Protein AF-A0A354GHA6-F1 (afdb_monomer)

Foldseek 3Di:
DLDQDEDQDVVQWDALVRVVVCCVVPVSHAEYAHACDDDRRGRHVFDQAQDPNDNSHGYPYAQEEALADDPVSVVSQVVCCQVQVDHHYYYDPQLAVQEPDPVNVVVQPPHDGSVPVNAHQAPADPVRHGHSVVSNVVVVVVVCVQPVPDDDDDPVVVSVVSHQVVVWDWDWDDDDQKTKIATPSFFQAKDKDKDKDAPVCVVVQVVVCVVVVWDWDWHDDDRTIIIITIDNGRMDMGGDPDDPPVPPPVVVVVVVVVVVVVCVVVVLVVLVVLLVVLLVCCVPDPDDDLVSLLVNLQSCQVNVNNVVSVVSLVVVCVVPLALVSLVSVVVSCVRNNDPDPVRVLVSLVSNLVRPPDPVSNVVSLVVSCVVPVDPVCVVVNVVSVVVPD

Secondary structure (DSSP, 8-state):
----EEEPPGGG---HHHHHHHHHH-TTEEEE--BSSS-GGGT----SSEETTEEEEEE--BSEESSS--HHHHHHHHHHHHHHS---EE--THHHH--SSGGGGTTTTTSPPTTTT---SSS--TTSPPPHHHHHHHHHHHHHHH-TT-----HHHHHHHHHHHHH--EEEEEETTEEEEEESSSTTS-EEEEEEEEGGGHHHHHHHHHHTT-EEEEEEETTEEEEEEEESSSEEEEE--S---TT--HHHHHHHHHHHHHHHHHHHHHHHHHHHHHHHHHHH-SS--HHHHHHHHHHHHHTT-HHHHHHHHHHHHHHH-SHHHHHHHHHHHHHH--S-HHHHHHHHHHHHHT-SSHHHHHHHHHHHHHHH-STTTHHHHHHHHGGG-

Mean predicted aligned error: 15.33 Å

Radius of gyration: 29.05 Å; Cα contacts (8 Å, |Δi|>4): 477; chains: 1; bounding box: 71×50×78 Å

pLDDT: mean 84.54, std 12.08, range [38.94, 97.5]

Nearest PDB structures (foldseek):
  1dtj-assembly2_B  TM=6.115E-01  e=4.204E-01  Homo sapiens
  8ro0-assembly1_J  TM=4.963E-01  e=4.718E-01  Caenorhabditis elegans
  7c5z-assembly1_B  TM=2.881E-01  e=8.456E+00  Sprivivirus cyprinus

Sequence (389 aa):
MDITLYLTPPSNYIDKQGVLALHAGLPSLKYMCSLYTGKLKKGGDREFNPEPYTHEMFDFPRNTSGFYLNSFKKYLKESMFLYTGIWSHFVHPDDIYQIPVMGNLKTRGEFSFRNKLGLNWKKTNNQNQPGMLPTFEKLIKEHYKNYPLTKFPDVKNGGKLVADLRADHFKHNSIDQFYSVQNLSSAEKEHNWFVYISKNESDNFFQYLKNNNYLFSKTTLFDGFIVNIKTSNGKISIPKYHKENNDFDKAYYLSEYHNHLNYKETSKGLLRKKIESLRKKIFQQTKLSIDTWKEYAKYSSWTKNEKIFWNDLENYYYKHQNYEASSLSEAMAKIIWYPSEKIKINWLERKIITADSLQSKIKLLKEYIKNNNTGKNIESIQKKIKIDC

Structure (mmCIF, N/CA/C/O backbone):
data_AF-A0A354GHA6-F1
#
_entry.id   AF-A0A354GHA6-F1
#
loop_
_atom_site.group_PDB
_atom_site.id
_atom_site.type_symbol
_atom_site.label_atom_id
_atom_site.label_alt_id
_atom_site.label_comp_id
_atom_site.label_asym_id
_atom_site.label_entity_id
_atom_site.label_seq_id
_atom_site.pdbx_PDB_ins_code
_atom_site.Cartn_x
_atom_site.Cartn_y
_atom_site.Cartn_z
_atom_site.occupancy
_atom_site.B_iso_or_equiv
_atom_site.auth_seq_id
_atom_site.auth_comp_id
_atom_site.auth_asym_id
_atom_site.auth_atom_id
_atom_site.pdbx_PDB_model_num
ATOM 1 N N . MET A 1 1 ? 11.090 -25.626 21.672 1.00 41.22 1 MET A N 1
ATOM 2 C CA . MET A 1 1 ? 11.112 -24.198 21.286 1.00 41.22 1 MET A CA 1
ATOM 3 C C . MET A 1 1 ? 10.445 -24.092 19.928 1.00 41.22 1 MET A C 1
ATOM 5 O O . MET A 1 1 ? 11.053 -24.505 18.950 1.00 41.22 1 MET A O 1
ATOM 9 N N . ASP A 1 2 ? 9.212 -23.593 19.867 1.00 50.06 2 ASP A N 1
ATOM 10 C CA . ASP A 1 2 ? 8.548 -23.321 18.588 1.00 50.06 2 ASP A CA 1
ATOM 11 C C . ASP A 1 2 ? 9.100 -22.026 17.993 1.00 50.06 2 ASP A C 1
ATOM 13 O O . ASP A 1 2 ? 8.765 -20.917 18.414 1.00 50.06 2 ASP A O 1
ATOM 17 N N . ILE A 1 3 ? 10.006 -22.166 17.029 1.00 59.97 3 ILE A N 1
ATOM 18 C CA . ILE A 1 3 ? 10.530 -21.035 16.268 1.00 59.97 3 ILE A CA 1
ATOM 19 C C . ILE A 1 3 ? 9.538 -20.747 15.144 1.00 59.97 3 ILE A C 1
ATOM 21 O O . ILE A 1 3 ? 9.542 -21.423 14.122 1.00 59.97 3 ILE A O 1
ATOM 25 N N . THR A 1 4 ? 8.689 -19.735 15.317 1.00 70.56 4 THR A N 1
ATOM 26 C CA . THR A 1 4 ? 7.865 -19.225 14.215 1.00 70.56 4 THR A CA 1
ATOM 27 C C . THR A 1 4 ? 8.752 -18.508 13.204 1.00 70.56 4 THR A C 1
ATOM 29 O O . THR A 1 4 ? 9.368 -17.489 13.531 1.00 70.56 4 THR A O 1
ATOM 32 N N . LEU A 1 5 ? 8.803 -19.028 11.979 1.00 75.50 5 LEU A N 1
ATOM 33 C CA . LEU A 1 5 ? 9.593 -18.454 10.894 1.00 75.50 5 LEU A CA 1
ATOM 34 C C . LEU A 1 5 ? 8.736 -17.568 9.984 1.00 75.50 5 LEU A C 1
ATOM 36 O O . LEU A 1 5 ? 7.520 -17.745 9.864 1.00 75.50 5 LEU A O 1
ATOM 40 N N . TYR A 1 6 ? 9.414 -16.611 9.349 1.00 81.75 6 TYR A N 1
ATOM 41 C CA . TYR A 1 6 ? 8.872 -15.627 8.414 1.00 81.75 6 TYR A CA 1
ATOM 42 C C . TYR A 1 6 ? 9.780 -15.609 7.196 1.00 81.75 6 TYR A C 1
ATOM 44 O O . TYR A 1 6 ? 11.004 -15.588 7.346 1.00 81.75 6 TYR A O 1
ATOM 52 N N . LEU A 1 7 ? 9.201 -15.589 5.999 1.00 83.00 7 LEU A N 1
ATOM 53 C CA . LEU A 1 7 ? 9.993 -15.630 4.776 1.00 83.00 7 LEU A CA 1
ATOM 54 C C . LEU A 1 7 ? 9.609 -14.507 3.825 1.00 83.00 7 LEU A C 1
ATOM 56 O O . LEU A 1 7 ? 8.458 -14.371 3.420 1.00 83.00 7 LEU A O 1
ATOM 60 N N . THR A 1 8 ? 10.616 -13.752 3.398 1.00 81.75 8 THR A N 1
ATOM 61 C CA . THR A 1 8 ? 10.532 -12.939 2.186 1.00 81.75 8 THR A CA 1
ATOM 62 C C . THR A 1 8 ? 11.023 -13.783 1.010 1.00 81.75 8 THR A C 1
ATOM 64 O O . THR A 1 8 ? 12.201 -14.143 1.002 1.00 81.75 8 THR A O 1
ATOM 67 N N . PRO A 1 9 ? 10.177 -14.104 0.013 1.00 81.94 9 PRO A N 1
ATOM 68 C CA . PRO A 1 9 ? 10.608 -14.911 -1.119 1.00 81.94 9 PRO A CA 1
ATOM 69 C C . PRO A 1 9 ? 11.793 -14.297 -1.876 1.00 81.94 9 PRO A C 1
ATOM 71 O O . PRO A 1 9 ? 11.831 -13.067 -2.041 1.00 81.94 9 PRO A O 1
ATOM 74 N N . PRO A 1 10 ? 12.715 -15.121 -2.410 1.00 76.00 10 PRO A N 1
ATOM 75 C CA . PRO A 1 10 ? 13.761 -14.657 -3.314 1.00 76.00 10 PRO A CA 1
ATOM 76 C C . PRO A 1 10 ? 13.171 -13.835 -4.460 1.00 76.00 10 PRO A C 1
ATOM 78 O O . PRO A 1 10 ? 12.142 -14.182 -5.040 1.00 76.00 10 PRO A O 1
ATOM 81 N N . SER A 1 11 ? 13.782 -12.685 -4.744 1.00 71.44 11 SER A N 1
ATOM 82 C CA . SER A 1 11 ? 13.297 -11.732 -5.755 1.00 71.44 11 SER A CA 1
ATOM 83 C C . SER A 1 11 ? 11.834 -11.286 -5.589 1.00 71.44 11 SER A C 1
ATOM 85 O O . SER A 1 11 ? 11.296 -10.635 -6.483 1.00 71.44 11 SER A O 1
ATOM 87 N N . ASN A 1 12 ? 11.235 -11.526 -4.417 1.00 78.38 12 ASN A N 1
ATOM 88 C CA . ASN A 1 12 ? 9.874 -11.176 -4.022 1.00 78.38 12 ASN A CA 1
ATOM 89 C C . ASN A 1 12 ? 8.739 -12.015 -4.637 1.00 78.38 12 ASN A C 1
ATOM 91 O O . ASN A 1 12 ? 7.582 -11.656 -4.433 1.00 78.38 12 ASN A O 1
ATOM 95 N N . TYR A 1 13 ? 9.033 -13.100 -5.354 1.00 82.00 13 TYR A N 1
ATOM 96 C CA . TYR A 1 13 ? 8.021 -13.887 -6.062 1.00 82.00 13 TYR A CA 1
ATOM 97 C C . TYR A 1 13 ? 8.049 -15.349 -5.620 1.00 82.00 13 TYR A C 1
ATOM 99 O O . TYR A 1 13 ? 9.106 -15.972 -5.611 1.00 82.00 13 TYR A O 1
ATOM 107 N N . ILE A 1 14 ? 6.879 -15.894 -5.278 1.00 87.62 14 ILE A N 1
ATOM 108 C CA . ILE A 1 14 ? 6.698 -17.321 -4.996 1.00 87.62 14 ILE A CA 1
ATOM 109 C C . ILE A 1 14 ? 5.368 -17.838 -5.543 1.00 87.62 14 ILE A C 1
ATOM 111 O O . ILE A 1 14 ? 4.298 -17.304 -5.237 1.00 87.62 14 ILE A O 1
ATOM 115 N N . ASP A 1 15 ? 5.440 -18.860 -6.386 1.00 88.12 15 ASP A N 1
ATOM 116 C CA . ASP A 1 15 ? 4.273 -19.512 -6.969 1.00 88.12 15 ASP A CA 1
ATOM 117 C C . ASP A 1 15 ? 3.729 -20.630 -6.064 1.00 88.12 15 ASP A C 1
ATOM 119 O O . ASP A 1 15 ? 4.184 -20.839 -4.937 1.00 88.12 15 ASP A O 1
ATOM 123 N N . LYS A 1 16 ? 2.718 -21.347 -6.561 1.00 89.06 16 LYS A N 1
ATOM 124 C CA . LYS A 1 16 ? 2.086 -22.454 -5.840 1.00 89.06 16 LYS A CA 1
ATOM 125 C C . LYS A 1 16 ? 3.087 -23.543 -5.465 1.00 89.06 16 LYS A C 1
ATOM 127 O O . LYS A 1 16 ? 3.052 -24.034 -4.342 1.00 89.06 16 LYS A O 1
ATOM 132 N N . GLN A 1 17 ? 3.958 -23.927 -6.396 1.00 91.19 17 GLN A N 1
ATOM 133 C CA . GLN A 1 17 ? 4.930 -24.992 -6.169 1.00 91.19 17 GLN A CA 1
ATOM 134 C C . GLN A 1 17 ? 5.910 -24.602 -5.062 1.00 91.19 17 GLN A C 1
ATOM 136 O O . GLN A 1 17 ? 6.144 -25.398 -4.157 1.00 91.19 17 GLN A O 1
ATOM 141 N N . GLY A 1 18 ? 6.414 -23.364 -5.085 1.00 91.19 18 GLY A N 1
ATOM 142 C CA . GLY A 1 18 ? 7.299 -22.852 -4.043 1.00 91.19 18 GLY A CA 1
ATOM 143 C C . GLY A 1 18 ? 6.641 -22.817 -2.662 1.00 91.19 18 GLY A C 1
ATOM 144 O O . GLY A 1 18 ? 7.250 -23.256 -1.691 1.00 91.19 18 GLY A O 1
ATOM 145 N N . VAL A 1 19 ? 5.393 -22.343 -2.566 1.00 90.88 19 VAL A N 1
ATOM 146 C CA . VAL A 1 19 ? 4.658 -22.304 -1.287 1.00 90.88 19 VAL A CA 1
ATOM 147 C C . VAL A 1 19 ? 4.459 -23.710 -0.720 1.00 90.88 19 VAL A C 1
ATOM 149 O O . VAL A 1 19 ? 4.760 -23.944 0.448 1.00 90.88 19 VAL A O 1
ATOM 152 N N . LEU A 1 20 ? 4.008 -24.664 -1.539 1.00 90.88 20 LEU A N 1
ATOM 153 C CA . LEU A 1 20 ? 3.783 -26.040 -1.085 1.00 90.88 20 LEU A CA 1
ATOM 154 C C . LEU A 1 20 ? 5.090 -26.740 -0.687 1.00 90.88 20 LEU A C 1
ATOM 156 O O . LEU A 1 20 ? 5.119 -27.461 0.308 1.00 90.88 20 LEU A O 1
ATOM 160 N N . ALA A 1 21 ? 6.182 -26.490 -1.415 1.00 93.62 21 ALA A N 1
ATOM 161 C CA . ALA A 1 21 ? 7.498 -27.017 -1.068 1.00 93.62 21 ALA A CA 1
ATOM 162 C C . ALA A 1 21 ? 8.005 -26.459 0.271 1.00 93.62 21 ALA A C 1
ATOM 164 O O . ALA A 1 21 ? 8.524 -27.214 1.091 1.00 93.62 21 ALA A O 1
ATOM 165 N N . LEU A 1 22 ? 7.821 -25.158 0.524 1.00 92.00 22 LEU A N 1
ATOM 166 C CA . LEU A 1 22 ? 8.157 -24.552 1.813 1.00 92.00 22 LEU A CA 1
ATOM 167 C C . LEU A 1 22 ? 7.292 -25.091 2.943 1.00 92.00 22 LEU A C 1
ATOM 169 O O . LEU A 1 22 ? 7.800 -25.323 4.031 1.00 92.00 22 LEU A O 1
ATOM 173 N N . HIS A 1 23 ? 6.003 -25.298 2.698 1.00 90.12 23 HIS A N 1
ATOM 174 C CA . HIS A 1 23 ? 5.109 -25.848 3.703 1.00 90.12 23 HIS A CA 1
ATOM 175 C C . HIS A 1 23 ? 5.520 -27.263 4.121 1.00 90.12 23 HIS A C 1
ATOM 177 O O . HIS A 1 23 ? 5.598 -27.544 5.315 1.00 90.12 23 HIS A O 1
ATOM 183 N N . ALA A 1 24 ? 5.873 -28.112 3.153 1.00 92.62 24 ALA A N 1
ATOM 184 C CA . ALA A 1 24 ? 6.357 -29.461 3.421 1.00 92.62 24 ALA A CA 1
ATOM 185 C C . ALA A 1 24 ? 7.754 -29.476 4.071 1.00 92.62 24 ALA A C 1
ATOM 187 O O . ALA A 1 24 ? 7.999 -30.244 4.997 1.00 92.62 24 ALA A O 1
ATOM 188 N N . GLY A 1 25 ? 8.677 -28.638 3.588 1.00 93.75 25 GLY A N 1
ATOM 189 C CA . GLY A 1 25 ? 10.075 -28.633 4.034 1.00 93.75 25 GLY A CA 1
ATOM 190 C C . GLY A 1 25 ? 10.350 -27.797 5.287 1.00 93.75 25 GLY A C 1
ATOM 191 O O . GLY A 1 25 ? 11.357 -28.014 5.956 1.00 93.75 25 GLY A O 1
ATOM 192 N N . LEU A 1 26 ? 9.477 -26.840 5.611 1.00 91.25 26 LEU A N 1
ATOM 193 C CA . LEU A 1 26 ? 9.620 -25.926 6.743 1.00 91.25 26 LEU A CA 1
ATOM 194 C C . LEU A 1 26 ? 8.261 -25.647 7.425 1.00 91.25 26 LEU A C 1
ATOM 196 O O . LEU A 1 26 ? 7.774 -24.515 7.386 1.00 91.25 26 LEU A O 1
ATOM 200 N N . PRO A 1 27 ? 7.646 -26.636 8.104 1.00 86.50 27 PRO A N 1
ATOM 201 C CA . PRO A 1 27 ? 6.298 -26.498 8.682 1.00 86.50 27 PRO A CA 1
ATOM 202 C C . PRO A 1 27 ? 6.149 -25.396 9.751 1.00 86.50 27 PRO A C 1
ATOM 204 O O . PRO A 1 27 ? 5.039 -24.950 10.053 1.00 86.50 27 PRO A O 1
ATOM 207 N N . SER A 1 28 ? 7.262 -24.939 10.334 1.00 88.62 28 SER A N 1
ATOM 208 C CA . SER A 1 28 ? 7.303 -23.842 11.309 1.00 88.62 28 SER A CA 1
ATOM 209 C C . SER A 1 28 ? 7.227 -22.441 10.679 1.00 88.62 28 SER A C 1
ATOM 211 O O . SER A 1 28 ? 7.069 -21.444 11.393 1.00 88.62 28 SER A O 1
ATOM 213 N N . LEU A 1 29 ? 7.313 -22.342 9.348 1.00 89.31 29 LEU A N 1
ATOM 214 C CA . LEU A 1 29 ? 7.024 -21.123 8.599 1.00 89.31 29 LEU A CA 1
ATOM 215 C C . LEU A 1 29 ? 5.521 -20.847 8.651 1.00 89.31 29 LEU A C 1
ATOM 217 O O . LEU A 1 29 ? 4.724 -21.617 8.122 1.00 89.31 29 LEU A O 1
ATOM 221 N N . LYS A 1 30 ? 5.134 -19.740 9.290 1.00 85.88 30 LYS A N 1
ATOM 222 C CA . LYS A 1 30 ? 3.717 -19.369 9.451 1.00 85.88 30 LYS A CA 1
ATOM 223 C C . LYS A 1 30 ? 3.316 -18.130 8.674 1.00 85.88 30 LYS A C 1
ATOM 225 O O . LYS A 1 30 ? 2.131 -17.952 8.426 1.00 85.88 30 LYS A O 1
ATOM 230 N N . TYR A 1 31 ? 4.278 -17.306 8.263 1.00 89.25 31 TYR A N 1
ATOM 231 C CA . TYR A 1 31 ? 3.978 -16.028 7.632 1.00 89.25 31 TYR A CA 1
ATOM 232 C C . TYR A 1 31 ? 4.789 -15.793 6.361 1.00 89.25 31 TYR A C 1
ATOM 234 O O . TYR A 1 31 ? 6.027 -15.802 6.366 1.00 89.25 31 TYR A O 1
ATOM 242 N N . MET A 1 32 ? 4.071 -15.514 5.278 1.00 89.38 32 MET A N 1
ATOM 243 C CA . MET A 1 32 ? 4.621 -15.254 3.955 1.00 89.38 32 MET A CA 1
ATOM 244 C C . MET A 1 32 ? 4.682 -13.752 3.679 1.00 89.38 32 MET A C 1
ATOM 246 O O . MET A 1 32 ? 3.670 -13.070 3.568 1.00 89.38 32 MET A O 1
ATOM 250 N N . CYS A 1 33 ? 5.895 -13.217 3.535 1.00 90.38 33 CYS A N 1
ATOM 251 C CA . CYS A 1 33 ? 6.160 -11.790 3.307 1.00 90.38 33 CYS A CA 1
ATOM 252 C C . CYS A 1 33 ? 6.380 -11.491 1.815 1.00 90.38 33 CYS A C 1
ATOM 254 O O . CYS A 1 33 ? 7.375 -10.890 1.388 1.00 90.38 33 CYS A O 1
ATOM 256 N N . SER A 1 34 ? 5.445 -11.973 1.004 1.00 89.69 34 SER A N 1
ATOM 257 C CA . SER A 1 34 ? 5.372 -11.818 -0.451 1.00 89.69 34 SER A CA 1
ATOM 258 C C . SER A 1 34 ? 5.033 -10.362 -0.850 1.00 89.69 34 SER A C 1
ATOM 260 O O . SER A 1 34 ? 5.325 -9.419 -0.105 1.00 89.69 34 SER A O 1
ATOM 262 N N . LEU A 1 35 ? 4.512 -10.127 -2.061 1.00 91.88 35 LEU A N 1
ATOM 263 C CA . LEU A 1 35 ? 4.135 -8.788 -2.530 1.00 91.88 35 LEU A CA 1
ATOM 264 C C . LEU A 1 35 ? 2.625 -8.607 -2.563 1.00 91.88 35 LEU A C 1
ATOM 266 O O . LEU A 1 35 ? 1.920 -9.404 -3.176 1.00 91.88 35 LEU A O 1
ATOM 270 N N . TYR A 1 36 ? 2.168 -7.473 -2.030 1.00 92.50 36 TYR A N 1
ATOM 271 C CA . TYR A 1 36 ? 0.762 -7.086 -2.128 1.00 92.50 36 TYR A CA 1
ATOM 272 C C . TYR A 1 36 ? 0.357 -6.850 -3.588 1.00 92.50 36 TYR A C 1
ATOM 274 O O . TYR A 1 36 ? -0.707 -7.231 -4.043 1.00 92.50 36 TYR A O 1
ATOM 282 N N . THR A 1 37 ? 1.256 -6.255 -4.372 1.00 90.62 37 THR A N 1
ATOM 283 C CA . THR A 1 37 ? 1.022 -5.989 -5.797 1.00 90.62 37 THR A CA 1
ATOM 284 C C . THR A 1 37 ? 1.559 -7.113 -6.676 1.00 90.62 37 THR A C 1
ATOM 286 O O . THR A 1 37 ? 2.483 -7.832 -6.297 1.00 90.62 37 THR A O 1
ATOM 289 N N . GLY A 1 38 ? 1.035 -7.236 -7.894 1.00 88.44 38 GLY A N 1
ATOM 290 C CA . GLY A 1 38 ? 1.583 -8.140 -8.902 1.00 88.44 38 GLY A CA 1
ATOM 291 C C . GLY A 1 38 ? 0.510 -9.003 -9.541 1.00 88.44 38 GLY A C 1
ATOM 292 O O . GLY A 1 38 ? -0.533 -8.504 -9.943 1.00 88.44 38 GLY A O 1
ATOM 293 N N . LYS A 1 39 ? 0.817 -10.286 -9.730 1.00 86.31 39 LYS A N 1
ATOM 294 C CA . LYS A 1 39 ? -0.132 -11.293 -10.213 1.00 86.31 39 LYS A CA 1
ATOM 295 C C . LYS A 1 39 ? 0.018 -12.536 -9.349 1.00 86.31 39 LYS A C 1
ATOM 297 O O . LYS A 1 39 ? 1.150 -13.008 -9.218 1.00 86.31 39 LYS A O 1
ATOM 302 N N . LEU A 1 40 ? -1.095 -13.117 -8.904 1.00 82.50 40 LEU A N 1
ATOM 303 C CA . LEU A 1 40 ? -1.107 -14.303 -8.041 1.00 82.50 40 LEU A CA 1
ATOM 304 C C . LEU A 1 40 ? -0.285 -15.464 -8.613 1.00 82.50 40 LEU A C 1
ATOM 306 O O . LEU A 1 40 ? 0.616 -15.993 -7.967 1.00 82.50 40 LEU A O 1
ATOM 310 N N . LYS A 1 41 ? -0.496 -15.784 -9.897 1.00 82.81 41 LYS A N 1
ATOM 311 C CA . LYS A 1 41 ? 0.248 -16.844 -10.609 1.00 82.81 41 LYS A CA 1
ATOM 312 C C . LYS A 1 41 ? 1.755 -16.589 -10.730 1.00 82.81 41 LYS A C 1
ATOM 314 O O . LYS A 1 41 ? 2.490 -17.500 -11.080 1.00 82.81 41 LYS A O 1
ATOM 319 N N . LYS A 1 42 ? 2.207 -15.350 -10.522 1.00 80.62 42 LYS A N 1
ATOM 320 C CA . LYS A 1 42 ? 3.627 -14.973 -10.531 1.00 80.62 42 LYS A CA 1
ATOM 321 C C . LYS A 1 42 ? 4.166 -14.711 -9.125 1.00 80.62 42 LYS A C 1
ATOM 323 O O . LYS A 1 42 ? 5.298 -14.269 -9.014 1.00 80.62 42 LYS A O 1
ATOM 328 N N . GLY A 1 43 ? 3.371 -14.930 -8.078 1.00 80.81 43 GLY A N 1
ATOM 329 C CA . GLY A 1 43 ? 3.791 -14.791 -6.687 1.00 80.81 43 GLY A CA 1
ATOM 330 C C . GLY A 1 43 ? 3.707 -13.396 -6.070 1.00 80.81 43 GLY A C 1
ATOM 331 O O . GLY A 1 43 ? 4.337 -13.168 -5.041 1.00 80.81 43 GLY A O 1
ATOM 332 N N . GLY A 1 44 ? 2.948 -12.481 -6.681 1.00 88.62 44 GLY A N 1
ATOM 333 C CA . GLY A 1 44 ? 2.455 -11.258 -6.024 1.00 88.62 44 GLY A CA 1
ATOM 334 C C . GLY A 1 44 ? 0.936 -11.324 -5.848 1.00 88.62 44 GLY A C 1
ATOM 335 O O . GLY A 1 44 ? 0.398 -12.418 -5.934 1.00 88.62 44 GLY A O 1
ATOM 336 N N . ASP A 1 45 ? 0.253 -10.184 -5.708 1.00 89.31 45 ASP A N 1
ATOM 337 C CA . ASP A 1 45 ? -1.222 -10.128 -5.552 1.00 89.31 45 ASP A CA 1
ATOM 338 C C . ASP A 1 45 ? -1.712 -10.903 -4.320 1.00 8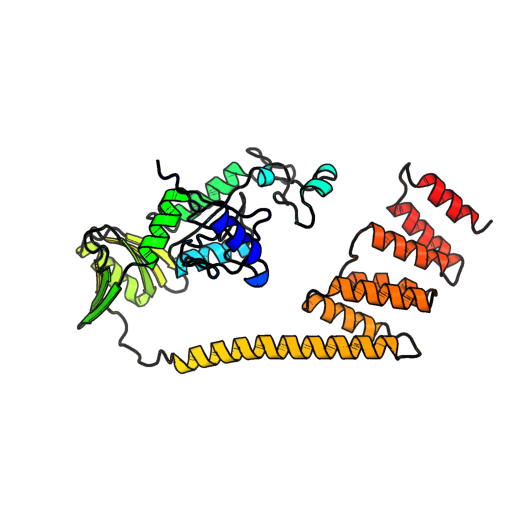9.31 45 ASP A C 1
ATOM 340 O O . ASP A 1 45 ? -2.566 -11.786 -4.389 1.00 89.31 45 ASP A O 1
ATOM 344 N N . ARG A 1 46 ? -1.038 -10.637 -3.204 1.00 88.75 46 ARG A N 1
ATOM 345 C CA . ARG A 1 46 ? -1.215 -11.331 -1.931 1.00 88.75 46 ARG A CA 1
ATOM 346 C C . ARG A 1 46 ? -1.948 -10.400 -0.988 1.00 88.75 46 ARG A C 1
ATOM 348 O O . ARG A 1 46 ? -1.679 -9.201 -0.975 1.00 88.75 46 ARG A O 1
ATOM 355 N N . GLU A 1 47 ? -2.853 -10.957 -0.203 1.00 88.44 47 GLU A N 1
ATOM 356 C CA . GLU A 1 47 ? -3.699 -10.205 0.721 1.00 88.44 47 GLU A CA 1
ATOM 357 C C . GLU A 1 47 ? -3.276 -10.458 2.165 1.00 88.44 47 GLU A C 1
ATOM 359 O O . GLU A 1 47 ? -2.587 -11.429 2.442 1.00 88.44 47 GLU A O 1
ATOM 364 N N . PHE A 1 48 ? -3.685 -9.605 3.103 1.00 88.81 48 PHE A N 1
ATOM 365 C CA . PHE A 1 48 ? -3.498 -9.875 4.535 1.00 88.81 48 PHE A CA 1
ATOM 366 C C . PHE A 1 48 ? -4.490 -10.951 5.003 1.00 88.81 48 PHE A C 1
ATOM 368 O O . PHE A 1 48 ? -5.490 -10.630 5.640 1.00 88.81 48 PHE A O 1
ATOM 375 N N . ASN A 1 49 ? -4.274 -12.201 4.600 1.00 86.44 49 ASN A N 1
ATOM 376 C CA . ASN A 1 49 ? -5.212 -13.321 4.719 1.00 86.44 49 ASN A CA 1
ATOM 377 C C . ASN A 1 49 ? -4.455 -14.661 4.799 1.00 86.44 49 ASN A C 1
ATOM 379 O O . ASN A 1 49 ? -3.250 -14.689 4.560 1.00 86.44 49 ASN A O 1
ATOM 383 N N . PRO A 1 50 ? -5.132 -15.791 5.087 1.00 84.50 50 PRO A N 1
ATOM 384 C CA . PRO A 1 50 ? -4.541 -17.113 4.884 1.00 84.50 50 PRO A CA 1
ATOM 385 C C . PRO A 1 50 ? -3.968 -17.260 3.469 1.00 84.50 50 PRO A C 1
ATOM 387 O O . PRO A 1 50 ? -4.582 -16.796 2.504 1.00 84.50 50 PRO A O 1
ATOM 390 N N . GLU A 1 51 ? -2.809 -17.906 3.348 1.00 84.12 51 GLU A N 1
ATOM 391 C CA . GLU A 1 51 ? -2.143 -18.093 2.058 1.00 84.12 51 GLU A CA 1
ATOM 392 C C . GLU A 1 51 ? -3.052 -18.903 1.106 1.00 84.12 51 GLU A C 1
ATOM 394 O O . GLU A 1 51 ? -3.493 -20.002 1.451 1.00 84.12 51 GLU A O 1
ATOM 399 N N . PRO A 1 52 ? -3.331 -18.408 -0.117 1.00 80.62 52 PRO A N 1
ATOM 400 C CA . PRO A 1 52 ? -4.232 -19.056 -1.071 1.00 80.62 52 PRO A CA 1
ATOM 401 C C . PRO A 1 52 ? -3.951 -20.529 -1.388 1.00 80.62 52 PRO A C 1
ATOM 403 O O . PRO A 1 52 ? -4.856 -21.239 -1.828 1.00 80.62 52 PRO A O 1
ATOM 406 N N . TYR A 1 53 ? -2.709 -20.993 -1.231 1.00 85.38 53 TYR A N 1
ATOM 407 C CA . TYR A 1 53 ? -2.331 -22.378 -1.514 1.00 85.38 53 TYR A CA 1
ATOM 408 C C . TYR A 1 53 ? -2.241 -23.278 -0.273 1.00 85.38 53 TYR A C 1
ATOM 410 O O . TYR A 1 53 ? -2.139 -24.493 -0.439 1.00 85.38 53 TYR A O 1
ATOM 418 N N . THR A 1 54 ? -2.281 -22.718 0.941 1.00 79.44 54 THR A N 1
ATOM 419 C CA . THR A 1 54 ? -2.360 -23.472 2.202 1.00 79.44 54 THR A CA 1
ATOM 420 C C . THR A 1 54 ? -2.917 -22.602 3.330 1.00 79.44 54 THR A C 1
ATOM 422 O O . THR A 1 54 ? -2.404 -21.524 3.616 1.00 79.44 54 THR A O 1
ATOM 425 N N . HIS A 1 55 ? -3.933 -23.104 4.032 1.00 79.12 55 HIS A N 1
ATOM 426 C CA . HIS A 1 55 ? -4.537 -22.397 5.165 1.00 79.12 55 HIS A CA 1
ATOM 427 C C . HIS A 1 55 ? -3.693 -22.456 6.449 1.00 79.12 55 HIS A C 1
ATOM 429 O O . HIS A 1 55 ? -4.027 -21.796 7.429 1.00 79.12 55 HIS A O 1
ATOM 435 N N . GLU A 1 56 ? -2.592 -23.213 6.454 1.00 80.25 56 GLU A N 1
ATOM 436 C CA . GLU A 1 56 ? -1.681 -23.314 7.602 1.00 80.25 56 GLU A CA 1
ATOM 437 C C . GLU A 1 56 ? -0.632 -22.191 7.658 1.00 80.25 56 GLU A C 1
ATOM 439 O O . GLU A 1 56 ? 0.129 -22.093 8.629 1.00 80.25 56 GLU A O 1
ATOM 444 N N . MET A 1 57 ? -0.590 -21.351 6.620 1.00 85.56 57 MET A N 1
ATOM 445 C CA . MET A 1 57 ? 0.225 -20.143 6.540 1.00 85.56 57 MET A CA 1
ATOM 446 C C . MET A 1 57 ? -0.659 -18.911 6.354 1.00 85.56 57 MET A C 1
ATOM 448 O O . MET A 1 57 ? -1.773 -18.983 5.838 1.00 85.56 57 MET A O 1
ATOM 452 N N . PHE A 1 58 ? -0.122 -17.758 6.732 1.00 86.88 58 PHE A N 1
ATOM 453 C CA . PHE A 1 58 ? -0.759 -16.460 6.577 1.00 86.88 58 PHE A CA 1
ATOM 454 C C . PHE A 1 58 ? 0.104 -15.541 5.711 1.00 86.88 58 PHE A C 1
ATOM 456 O O . PHE A 1 58 ? 1.306 -15.395 5.935 1.00 86.88 58 PHE A O 1
ATOM 463 N N . ASP A 1 59 ? -0.493 -14.891 4.724 1.00 90.44 59 ASP A N 1
ATOM 464 C CA . ASP A 1 59 ? 0.161 -13.852 3.945 1.00 90.44 59 ASP A CA 1
ATOM 465 C C . ASP A 1 59 ? 0.222 -12.546 4.753 1.00 90.44 59 ASP A C 1
ATOM 467 O O . ASP A 1 59 ? -0.784 -11.955 5.140 1.00 90.44 59 ASP A O 1
ATOM 471 N N . PHE A 1 60 ? 1.439 -12.048 4.967 1.00 92.50 60 PHE A N 1
ATOM 472 C CA . PHE A 1 60 ? 1.711 -10.714 5.498 1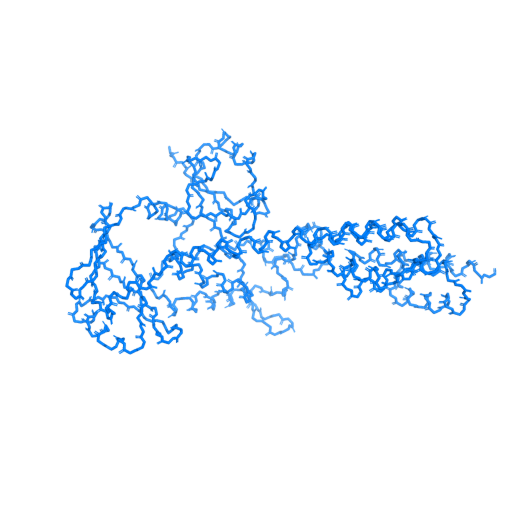.00 92.50 60 PHE A CA 1
ATOM 473 C C . PHE A 1 60 ? 2.530 -9.925 4.465 1.00 92.50 60 PHE A C 1
ATOM 475 O O . PHE A 1 60 ? 3.738 -9.705 4.626 1.00 92.50 60 PHE A O 1
ATOM 482 N N . PRO A 1 61 ? 1.906 -9.560 3.332 1.00 93.25 61 PRO A N 1
ATOM 483 C CA . PRO A 1 61 ? 2.613 -9.049 2.175 1.00 93.25 61 PRO A CA 1
ATOM 484 C C . PRO A 1 61 ? 3.224 -7.675 2.430 1.00 93.25 61 PRO A C 1
ATOM 486 O O . PRO A 1 61 ? 2.735 -6.860 3.212 1.00 93.25 61 PRO A O 1
ATOM 489 N N . ARG A 1 62 ? 4.286 -7.374 1.686 1.00 91.31 62 ARG A N 1
ATOM 490 C CA . ARG A 1 62 ? 4.896 -6.043 1.667 1.00 91.31 62 ARG A CA 1
ATOM 491 C C . ARG A 1 62 ? 4.128 -5.132 0.721 1.00 91.31 62 ARG A C 1
ATOM 493 O O . ARG A 1 62 ? 3.905 -5.483 -0.443 1.00 91.31 62 ARG A O 1
ATOM 500 N N . ASN A 1 63 ? 3.793 -3.931 1.190 1.00 92.62 63 ASN A N 1
ATOM 501 C CA . ASN A 1 63 ? 3.160 -2.906 0.361 1.00 92.62 63 ASN A CA 1
ATOM 502 C C . ASN A 1 63 ? 4.219 -2.061 -0.347 1.00 92.62 63 ASN A C 1
ATOM 504 O O . ASN A 1 63 ? 4.123 -1.803 -1.545 1.00 92.62 63 ASN A O 1
ATOM 508 N N . THR A 1 64 ? 5.258 -1.637 0.378 1.00 94.25 64 THR A N 1
ATOM 509 C CA . THR A 1 64 ? 6.336 -0.809 -0.179 1.00 94.25 64 THR A CA 1
ATOM 510 C C . THR A 1 64 ? 7.720 -1.288 0.250 1.00 94.25 64 THR A C 1
ATOM 512 O O . THR A 1 64 ? 7.870 -2.147 1.115 1.00 94.25 64 THR A O 1
ATOM 515 N N . SER A 1 65 ? 8.756 -0.750 -0.398 1.00 92.38 65 SER A N 1
ATOM 516 C CA . SER A 1 65 ? 10.146 -1.107 -0.110 1.00 92.38 65 SER A CA 1
ATOM 517 C C . SER A 1 65 ? 11.140 0.007 -0.431 1.00 92.38 65 SER A C 1
ATOM 519 O O . SER A 1 65 ? 10.862 0.845 -1.301 1.00 92.38 65 SER A O 1
ATOM 521 N N . GLY A 1 66 ? 12.304 -0.050 0.219 1.00 93.12 66 GLY A N 1
ATOM 522 C CA . GLY A 1 66 ? 13.448 0.844 0.035 1.00 93.12 66 GLY A CA 1
ATOM 523 C C . GLY A 1 66 ? 13.342 2.177 0.782 1.00 93.12 66 GLY A C 1
ATOM 524 O O . GLY A 1 66 ? 12.282 2.567 1.256 1.00 93.12 66 GLY A O 1
ATOM 525 N N . PHE A 1 67 ? 14.448 2.921 0.830 1.00 94.19 67 PHE A N 1
ATOM 526 C CA . PHE A 1 67 ? 14.583 4.144 1.640 1.00 94.19 67 PHE A CA 1
ATOM 527 C C . PHE A 1 67 ? 13.801 5.365 1.136 1.00 94.19 67 PHE A C 1
ATOM 529 O O . PHE A 1 67 ? 13.642 6.344 1.862 1.00 94.19 67 PHE A O 1
ATOM 536 N N . TYR A 1 68 ? 13.324 5.336 -0.108 1.00 91.56 68 TYR A N 1
ATOM 537 C CA . TYR A 1 68 ? 12.551 6.420 -0.706 1.00 91.56 68 TYR A CA 1
ATOM 538 C C . TYR A 1 68 ? 11.375 5.868 -1.511 1.00 91.56 68 TYR A C 1
ATOM 540 O O . TYR A 1 68 ? 11.462 4.834 -2.181 1.00 91.56 68 TYR A O 1
ATOM 548 N N . LEU A 1 69 ? 10.256 6.591 -1.464 1.00 91.88 69 LEU A N 1
ATOM 549 C CA . LEU A 1 69 ? 9.036 6.234 -2.178 1.00 91.88 69 LEU A CA 1
ATOM 550 C C . LEU A 1 69 ? 8.833 7.181 -3.362 1.00 91.88 69 LEU A C 1
ATOM 552 O O . LEU A 1 69 ? 8.767 8.399 -3.195 1.00 91.88 69 LEU A O 1
ATOM 556 N N . ASN A 1 70 ? 8.694 6.617 -4.561 1.00 87.75 70 ASN A N 1
ATOM 557 C CA . ASN A 1 70 ? 8.186 7.366 -5.710 1.00 87.75 70 ASN A CA 1
ATOM 558 C C . ASN A 1 70 ? 6.671 7.612 -5.566 1.00 87.75 70 ASN A C 1
ATOM 560 O O . ASN A 1 70 ? 6.031 7.050 -4.677 1.00 87.75 70 ASN A O 1
ATOM 564 N N . SER A 1 71 ? 6.086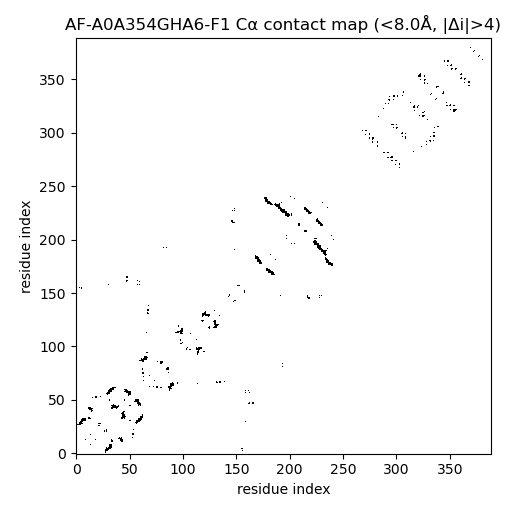 8.421 -6.452 1.00 88.31 71 SER A N 1
ATOM 565 C CA . SER A 1 71 ? 4.665 8.794 -6.376 1.00 88.31 71 SER A CA 1
ATOM 566 C C . SER A 1 71 ? 3.727 7.585 -6.327 1.00 88.31 71 SER A C 1
ATOM 568 O O . SER A 1 71 ? 2.807 7.564 -5.519 1.00 88.31 71 SER A O 1
ATOM 570 N N . PHE A 1 72 ? 4.010 6.537 -7.109 1.00 88.00 72 PHE A N 1
ATOM 571 C CA . PHE A 1 72 ? 3.230 5.298 -7.084 1.00 88.00 72 PHE A CA 1
ATOM 572 C C . PHE A 1 72 ? 3.293 4.591 -5.722 1.00 88.00 72 PHE A C 1
ATOM 574 O O . PHE A 1 72 ? 2.263 4.213 -5.178 1.00 88.00 72 PHE A O 1
ATOM 581 N N . LYS A 1 73 ? 4.488 4.439 -5.136 1.00 92.38 73 LYS A N 1
ATOM 582 C CA . LYS A 1 73 ? 4.650 3.811 -3.817 1.00 92.38 73 LYS A CA 1
ATOM 583 C C . LYS A 1 73 ? 4.037 4.653 -2.696 1.00 92.38 73 LYS A C 1
ATOM 585 O O . LYS A 1 73 ? 3.518 4.080 -1.747 1.00 92.38 73 LYS A O 1
ATOM 590 N N . LYS A 1 74 ? 4.095 5.987 -2.794 1.00 92.25 74 LYS A N 1
ATOM 591 C CA . LYS A 1 74 ? 3.416 6.889 -1.850 1.00 92.25 74 LYS A CA 1
ATOM 592 C C . LYS A 1 74 ? 1.905 6.691 -1.914 1.00 92.25 74 LYS A C 1
ATOM 594 O O . LYS A 1 74 ? 1.299 6.446 -0.883 1.00 92.25 74 LYS A O 1
ATOM 599 N N . TYR A 1 75 ? 1.337 6.705 -3.120 1.00 91.81 75 TYR A N 1
ATOM 600 C CA . TYR A 1 75 ? -0.081 6.426 -3.333 1.00 91.81 75 TYR A CA 1
ATOM 601 C C . TYR A 1 75 ? -0.473 5.057 -2.764 1.00 91.81 75 TYR A C 1
ATOM 603 O O . TYR A 1 75 ? -1.364 4.981 -1.932 1.00 91.81 75 TYR A O 1
ATOM 611 N N . LEU A 1 76 ? 0.265 3.996 -3.111 1.00 93.19 76 LEU A N 1
ATOM 612 C CA . LEU A 1 76 ? 0.014 2.647 -2.598 1.00 93.19 76 LEU A CA 1
ATOM 613 C C . LEU A 1 76 ? 0.077 2.575 -1.065 1.00 93.19 76 LEU A C 1
ATOM 615 O O . LEU A 1 76 ? -0.772 1.931 -0.458 1.00 93.19 76 LEU A O 1
ATOM 619 N N . LYS A 1 77 ? 1.064 3.231 -0.442 1.00 94.62 77 LYS A N 1
ATOM 620 C CA . LYS A 1 77 ? 1.179 3.318 1.019 1.00 94.62 77 LYS A CA 1
ATOM 621 C C . LYS A 1 77 ? -0.056 3.980 1.628 1.00 94.62 77 LYS A C 1
ATOM 623 O O . LYS A 1 77 ? -0.640 3.401 2.534 1.00 94.62 77 LYS A O 1
ATOM 628 N N . GLU A 1 78 ? -0.427 5.175 1.165 1.00 90.94 78 GLU A N 1
ATOM 629 C CA . GLU A 1 78 ? -1.562 5.907 1.741 1.00 90.94 78 GLU A CA 1
ATOM 630 C C . GLU A 1 78 ? -2.880 5.162 1.504 1.00 90.94 78 GLU A C 1
ATOM 632 O O . GLU A 1 78 ? -3.637 4.967 2.446 1.00 90.94 78 GLU A O 1
ATOM 637 N N . SER A 1 79 ? -3.127 4.659 0.291 1.00 90.94 79 SER A N 1
ATOM 638 C CA . SER A 1 79 ? -4.334 3.885 -0.014 1.00 90.94 79 SER A CA 1
ATOM 639 C C . SER A 1 79 ? -4.450 2.628 0.844 1.00 90.94 79 SER A C 1
ATOM 641 O O . SER A 1 79 ? -5.522 2.357 1.377 1.00 90.94 79 SER A O 1
ATOM 643 N N . MET A 1 80 ? -3.356 1.879 1.016 1.00 91.88 80 MET A N 1
ATOM 644 C CA . MET A 1 80 ? -3.377 0.675 1.843 1.00 91.88 80 MET A CA 1
ATOM 645 C C . MET A 1 80 ? -3.637 1.001 3.307 1.00 91.88 80 MET A C 1
ATOM 647 O O . MET A 1 80 ? -4.456 0.351 3.954 1.00 91.88 80 MET A O 1
ATOM 651 N N . PHE A 1 81 ? -2.955 2.022 3.818 1.00 92.00 81 PHE A N 1
ATOM 652 C CA . PHE A 1 81 ? -3.079 2.405 5.211 1.00 92.00 81 PHE A CA 1
ATOM 653 C C . PHE A 1 81 ? -4.483 2.929 5.524 1.00 92.00 81 PHE A C 1
ATOM 655 O O . PHE A 1 81 ? -5.044 2.573 6.550 1.00 92.00 81 PHE A O 1
ATOM 662 N N . LEU A 1 82 ? -5.094 3.691 4.614 1.00 88.50 82 LEU A N 1
ATOM 663 C CA . LEU A 1 82 ? -6.481 4.141 4.754 1.00 88.50 82 LEU A CA 1
ATOM 664 C C . LEU A 1 82 ? -7.485 2.986 4.690 1.00 88.50 82 LEU A C 1
ATOM 666 O O . LEU A 1 82 ? -8.463 2.990 5.428 1.00 88.50 82 LEU A O 1
ATOM 670 N N . TYR A 1 83 ? -7.253 2.006 3.814 1.00 86.25 83 TYR A N 1
ATOM 671 C CA . TYR A 1 83 ? -8.168 0.881 3.626 1.00 86.25 83 TYR A CA 1
ATOM 672 C C . TYR A 1 83 ? -8.081 -0.161 4.753 1.00 86.25 83 TYR A C 1
ATOM 674 O O . TYR A 1 83 ? -9.095 -0.725 5.153 1.00 86.25 83 TYR A O 1
ATOM 682 N N . THR A 1 84 ? -6.875 -0.427 5.260 1.00 89.00 84 THR A N 1
ATOM 683 C CA . THR A 1 84 ? -6.606 -1.562 6.166 1.00 89.00 84 THR A CA 1
ATOM 684 C C . THR A 1 84 ? -6.062 -1.170 7.535 1.00 89.00 84 THR A C 1
ATOM 686 O O . THR A 1 84 ? -6.021 -2.004 8.433 1.00 89.00 84 THR A O 1
ATOM 689 N N . GLY A 1 85 ? -5.573 0.060 7.697 1.00 90.94 85 GLY A N 1
ATOM 690 C CA . GLY A 1 85 ? -4.766 0.461 8.850 1.00 90.94 85 GLY A CA 1
ATOM 691 C C . GLY A 1 85 ? -3.350 -0.129 8.867 1.00 90.94 85 GLY A C 1
ATOM 692 O O . GLY A 1 85 ? -2.633 0.043 9.852 1.00 90.94 85 GLY A O 1
ATOM 693 N N . ILE A 1 86 ? -2.925 -0.821 7.802 1.00 92.75 86 ILE A N 1
ATOM 694 C CA . ILE A 1 86 ? -1.647 -1.536 7.739 1.00 92.75 86 ILE A CA 1
ATOM 695 C C . ILE A 1 86 ? -0.731 -0.883 6.705 1.00 92.75 86 ILE A C 1
ATOM 697 O O . ILE A 1 86 ? -1.106 -0.625 5.561 1.00 92.75 86 ILE A O 1
ATOM 701 N N . TRP A 1 87 ? 0.519 -0.648 7.103 1.00 94.75 87 TRP A N 1
ATOM 702 C CA . TRP A 1 87 ? 1.607 -0.321 6.189 1.00 94.75 87 TRP A CA 1
ATOM 703 C C . TRP A 1 87 ? 2.785 -1.264 6.443 1.00 94.75 87 TRP A C 1
ATOM 705 O O . TRP A 1 87 ? 3.578 -1.068 7.359 1.00 94.75 87 TRP A O 1
ATOM 715 N N . SER A 1 88 ? 2.914 -2.283 5.594 1.00 94.50 88 SER A N 1
ATOM 716 C CA . SER A 1 88 ? 4.058 -3.192 5.581 1.00 94.50 88 SER A CA 1
ATOM 717 C C . SER A 1 88 ? 5.149 -2.655 4.652 1.00 94.50 88 SER A C 1
ATOM 719 O O . SER A 1 88 ? 4.931 -2.423 3.452 1.00 94.50 88 SER A O 1
ATOM 721 N N . HIS A 1 89 ? 6.335 -2.430 5.217 1.00 94.50 89 HIS A N 1
ATOM 722 C CA . HIS A 1 89 ? 7.481 -1.846 4.532 1.00 94.50 89 HIS A CA 1
ATOM 723 C C . HIS A 1 89 ? 8.734 -2.694 4.717 1.00 94.50 89 HIS A C 1
ATOM 725 O O . HIS A 1 89 ? 8.980 -3.230 5.793 1.00 94.50 89 HIS A O 1
ATOM 731 N N . PHE A 1 90 ? 9.557 -2.775 3.673 1.00 91.50 90 PHE A N 1
ATOM 732 C CA . PHE A 1 90 ? 10.778 -3.568 3.704 1.00 91.50 90 PHE A CA 1
ATOM 733 C C . PHE A 1 90 ? 11.987 -2.819 3.162 1.00 91.50 90 PHE A C 1
ATOM 735 O O . PHE A 1 90 ? 11.972 -2.304 2.044 1.00 91.50 90 PHE A O 1
ATOM 742 N N . VAL A 1 91 ? 13.063 -2.843 3.937 1.00 90.44 91 VAL A N 1
ATOM 743 C CA . VAL A 1 91 ? 14.365 -2.299 3.567 1.00 90.44 91 VAL A CA 1
ATOM 744 C C . VAL A 1 91 ? 15.336 -3.463 3.406 1.00 90.44 91 VAL A C 1
ATOM 746 O O . VAL A 1 91 ? 15.437 -4.311 4.289 1.00 90.44 91 VAL A O 1
ATOM 749 N N . HIS A 1 92 ? 16.034 -3.517 2.275 1.00 88.00 92 HIS A N 1
ATOM 750 C CA . HIS A 1 92 ? 16.977 -4.582 1.946 1.00 88.00 92 HIS A CA 1
ATOM 751 C C . HIS A 1 92 ? 18.417 -4.044 1.906 1.00 88.00 92 HIS A C 1
ATOM 753 O O . HIS A 1 92 ? 18.622 -2.941 1.400 1.00 88.00 92 HIS A O 1
ATOM 759 N N . PRO A 1 93 ? 19.441 -4.812 2.330 1.00 86.00 93 PRO A N 1
ATOM 760 C CA . PRO A 1 93 ? 20.844 -4.398 2.203 1.00 86.00 93 PRO A CA 1
ATOM 761 C C . PRO A 1 93 ? 21.243 -3.990 0.774 1.00 86.00 93 PRO A C 1
ATOM 763 O O . PRO A 1 93 ? 21.911 -2.979 0.575 1.00 86.00 93 PRO A O 1
ATOM 766 N N . ASP A 1 94 ? 20.764 -4.716 -0.240 1.00 86.62 94 ASP A N 1
ATOM 767 C CA . ASP A 1 94 ? 20.924 -4.374 -1.667 1.00 86.62 94 ASP A CA 1
ATOM 768 C C . ASP A 1 94 ? 20.420 -2.983 -2.051 1.00 86.62 94 ASP A C 1
ATOM 770 O O . ASP A 1 94 ? 20.899 -2.419 -3.037 1.00 86.62 94 ASP A O 1
ATOM 774 N N . ASP A 1 95 ? 19.477 -2.411 -1.297 1.00 89.31 95 ASP A N 1
ATOM 775 C CA . ASP A 1 95 ? 19.013 -1.044 -1.528 1.00 89.31 95 ASP A CA 1
ATOM 776 C C . ASP A 1 95 ? 20.135 -0.020 -1.281 1.00 89.31 95 ASP A C 1
ATOM 778 O O . ASP A 1 95 ? 20.022 1.108 -1.747 1.00 89.31 95 ASP A O 1
ATOM 782 N N . ILE A 1 96 ? 21.228 -0.399 -0.605 1.00 88.69 96 ILE A N 1
ATOM 783 C CA . ILE A 1 96 ? 22.397 0.459 -0.390 1.00 88.69 96 ILE A CA 1
ATOM 784 C C . ILE A 1 96 ? 23.328 0.418 -1.605 1.00 88.69 96 ILE A C 1
ATOM 786 O O . ILE A 1 96 ? 23.699 1.465 -2.138 1.00 88.69 96 ILE A O 1
ATOM 790 N N . TYR A 1 97 ? 23.706 -0.782 -2.053 1.00 85.25 97 TYR A N 1
ATOM 791 C CA . TYR A 1 97 ? 24.824 -0.956 -2.983 1.00 85.25 97 TYR A CA 1
ATOM 792 C C . TYR A 1 97 ? 24.419 -1.203 -4.440 1.00 85.25 97 TYR A C 1
ATOM 794 O O . TYR A 1 97 ? 25.261 -1.008 -5.315 1.00 85.25 97 TYR A O 1
ATOM 802 N N . GLN A 1 98 ? 23.165 -1.566 -4.756 1.00 84.56 98 GLN A N 1
ATOM 803 C CA . GLN A 1 98 ? 22.701 -1.714 -6.146 1.00 84.56 98 GLN A CA 1
ATOM 804 C C . GLN A 1 98 ? 22.406 -0.353 -6.802 1.00 84.56 98 GLN A C 1
ATOM 806 O O . GLN A 1 98 ? 21.255 -0.020 -7.106 1.00 84.56 98 GLN A O 1
ATOM 811 N N . ILE A 1 99 ? 23.472 0.419 -7.019 1.00 86.50 99 ILE A N 1
ATOM 812 C CA . ILE A 1 99 ? 23.506 1.717 -7.711 1.00 86.50 99 ILE A CA 1
ATOM 813 C C . ILE A 1 99 ? 23.751 1.566 -9.228 1.00 86.50 99 ILE A C 1
ATOM 815 O O . ILE A 1 99 ? 24.254 0.515 -9.641 1.00 86.50 99 ILE A O 1
ATOM 819 N N . PRO A 1 100 ? 23.467 2.594 -10.060 1.00 85.06 100 PRO A N 1
ATOM 820 C CA . PRO A 1 100 ? 23.529 2.532 -11.525 1.00 85.06 100 PRO A CA 1
ATOM 821 C C . PRO A 1 100 ? 24.950 2.538 -12.120 1.00 85.06 100 PRO A C 1
ATOM 823 O O . PRO A 1 100 ? 25.297 3.387 -12.934 1.00 85.06 100 PRO A O 1
ATOM 826 N N . VAL A 1 101 ? 25.785 1.576 -11.729 1.00 79.62 101 VAL A N 1
ATOM 827 C CA . VAL A 1 101 ? 27.158 1.400 -12.233 1.00 79.62 101 VAL A CA 1
ATOM 828 C C . VAL A 1 101 ? 27.312 0.050 -12.932 1.00 79.62 101 VAL A C 1
ATOM 830 O O . VAL A 1 101 ? 26.598 -0.904 -12.613 1.00 79.62 101 VAL A O 1
ATOM 833 N N . MET A 1 102 ? 28.262 -0.060 -13.872 1.00 73.44 102 MET A N 1
ATOM 834 C CA . MET A 1 102 ? 28.450 -1.279 -14.680 1.00 73.44 102 MET A CA 1
ATOM 835 C C . MET A 1 102 ? 28.635 -2.550 -13.838 1.00 73.44 102 MET A C 1
ATOM 837 O O . MET A 1 102 ? 28.090 -3.593 -14.196 1.00 73.44 102 MET A O 1
ATOM 841 N N . GLY A 1 103 ? 29.337 -2.466 -12.703 1.00 77.06 103 GLY A N 1
ATOM 842 C CA . GLY A 1 103 ? 29.560 -3.610 -11.808 1.00 77.06 103 GLY A CA 1
ATOM 843 C C . GLY A 1 103 ? 28.269 -4.233 -11.261 1.00 77.06 103 GLY A C 1
ATOM 844 O O . GLY A 1 103 ? 28.194 -5.446 -11.084 1.00 77.06 103 GLY A O 1
ATOM 845 N N . ASN A 1 104 ? 27.213 -3.434 -11.099 1.00 78.00 104 ASN A N 1
ATOM 846 C CA . ASN A 1 104 ? 25.933 -3.883 -10.552 1.00 78.00 104 ASN A CA 1
ATOM 847 C C . ASN A 1 104 ? 24.951 -4.398 -11.613 1.00 78.00 104 ASN A C 1
ATOM 849 O O . ASN A 1 104 ? 23.865 -4.870 -11.276 1.00 78.00 104 ASN A O 1
ATOM 853 N N . LEU A 1 105 ? 25.303 -4.328 -12.903 1.00 75.56 105 LEU A N 1
ATOM 854 C CA . LEU A 1 105 ? 24.454 -4.869 -13.968 1.00 75.56 105 LEU A CA 1
ATOM 855 C C . LEU A 1 105 ? 24.282 -6.387 -13.847 1.00 75.56 105 LEU A C 1
ATOM 857 O O . LEU A 1 105 ? 23.218 -6.895 -14.181 1.00 75.56 105 LEU A O 1
ATOM 861 N N . LYS A 1 106 ? 25.307 -7.093 -13.354 1.00 76.62 106 LYS A N 1
ATOM 862 C CA . LYS A 1 106 ? 25.258 -8.545 -13.143 1.00 76.62 106 LYS A CA 1
ATOM 863 C C . LYS A 1 106 ? 24.421 -8.920 -11.917 1.00 76.62 106 LYS A C 1
ATOM 865 O O . LYS A 1 106 ? 23.628 -9.849 -11.987 1.00 76.62 106 LYS A O 1
ATOM 870 N N . THR A 1 107 ? 24.566 -8.186 -10.814 1.00 75.50 107 THR A N 1
ATOM 871 C CA . THR A 1 107 ? 23.928 -8.515 -9.526 1.00 75.50 107 THR A CA 1
ATOM 872 C C . THR A 1 107 ? 22.452 -8.120 -9.455 1.00 75.50 107 THR A C 1
ATOM 874 O O . THR A 1 107 ? 21.695 -8.747 -8.722 1.00 75.50 107 THR A O 1
ATOM 877 N N . ARG A 1 108 ? 22.001 -7.130 -10.242 1.00 71.38 108 ARG A N 1
ATOM 878 C CA . ARG A 1 108 ? 20.574 -6.752 -10.300 1.00 71.38 108 ARG A CA 1
ATOM 879 C C . ARG A 1 108 ? 19.689 -7.757 -11.057 1.00 71.38 108 ARG A C 1
ATOM 881 O O . ARG A 1 108 ? 18.465 -7.687 -10.951 1.00 71.38 108 ARG A O 1
ATOM 888 N N . GLY A 1 109 ? 20.281 -8.641 -11.865 1.00 75.19 109 GLY A N 1
ATOM 889 C CA . GLY A 1 109 ? 19.549 -9.517 -12.784 1.00 75.19 109 GLY A CA 1
ATOM 890 C C . GLY A 1 109 ? 18.689 -8.736 -13.790 1.00 75.19 109 GLY A C 1
ATOM 891 O O . GLY A 1 109 ? 19.105 -7.710 -14.330 1.00 75.19 109 GLY A O 1
ATOM 892 N N . GLU A 1 110 ? 17.460 -9.195 -14.029 1.00 75.19 110 GLU A N 1
ATOM 893 C CA . GLU A 1 110 ? 16.501 -8.510 -14.912 1.00 75.19 110 GLU A CA 1
ATOM 894 C C . GLU A 1 110 ? 15.808 -7.306 -14.243 1.00 75.19 110 GLU A C 1
ATOM 896 O O . GLU A 1 110 ? 15.082 -6.550 -14.891 1.00 75.19 110 GLU A O 1
ATOM 901 N N . PHE A 1 111 ? 16.037 -7.081 -12.946 1.00 77.06 111 PHE A N 1
ATOM 902 C CA . PHE A 1 111 ? 15.365 -6.032 -12.187 1.00 77.06 111 PHE A CA 1
ATOM 903 C C . PHE A 1 111 ? 16.058 -4.683 -12.337 1.00 77.06 111 PHE A C 1
ATOM 905 O O . PHE A 1 111 ? 17.269 -4.580 -12.528 1.00 77.06 111 PHE A O 1
ATOM 912 N N . SER A 1 112 ? 15.289 -3.602 -12.218 1.00 80.62 112 SER A N 1
ATOM 913 C CA . SER A 1 112 ? 15.867 -2.262 -12.125 1.00 80.62 112 SER A CA 1
ATOM 914 C C . SER A 1 112 ? 16.711 -2.114 -10.856 1.00 80.62 112 SER A C 1
ATOM 916 O O . SER A 1 112 ? 16.352 -2.702 -9.839 1.00 80.62 112 SER A O 1
ATOM 918 N N . PHE A 1 113 ? 17.743 -1.263 -10.887 1.00 81.62 113 PHE A N 1
ATOM 919 C CA . PHE A 1 113 ? 18.522 -0.910 -9.695 1.00 81.62 113 PHE A CA 1
ATOM 920 C C . PHE A 1 113 ? 17.615 -0.553 -8.514 1.00 81.62 113 PHE A C 1
ATOM 922 O O . PHE A 1 113 ? 16.615 0.152 -8.686 1.00 81.62 113 PHE A O 1
ATOM 929 N N . ARG A 1 114 ? 17.960 -1.032 -7.320 1.00 85.81 114 ARG A N 1
ATOM 930 C CA . ARG A 1 114 ? 17.226 -0.697 -6.096 1.00 85.81 114 ARG A CA 1
ATOM 931 C C . ARG A 1 114 ? 17.524 0.736 -5.654 1.00 85.81 114 ARG A C 1
ATOM 933 O O . ARG A 1 114 ? 16.602 1.493 -5.352 1.00 85.81 114 ARG A O 1
ATOM 940 N N . ASN A 1 115 ? 18.782 1.164 -5.768 1.00 89.50 115 ASN A N 1
ATOM 941 C CA . ASN A 1 115 ? 19.204 2.547 -5.553 1.00 89.50 115 ASN A CA 1
ATOM 942 C C . ASN A 1 115 ? 19.340 3.304 -6.883 1.00 89.50 115 ASN A C 1
ATOM 944 O O . ASN A 1 115 ? 20.433 3.681 -7.295 1.00 89.50 115 ASN A O 1
ATOM 948 N N . LYS A 1 116 ? 18.223 3.522 -7.589 1.00 87.75 116 LYS A N 1
ATOM 949 C CA . LYS A 1 116 ? 18.217 4.207 -8.900 1.00 87.75 116 LYS A CA 1
ATOM 950 C C . LYS A 1 116 ? 18.786 5.621 -8.861 1.00 87.75 116 LYS A C 1
ATOM 952 O O . LYS A 1 116 ? 19.299 6.086 -9.869 1.00 87.75 116 LYS A O 1
ATOM 957 N N . LEU A 1 117 ? 18.647 6.295 -7.723 1.00 88.56 117 LEU A N 1
ATOM 958 C CA . LEU A 1 117 ? 19.082 7.676 -7.527 1.00 88.56 117 LEU A CA 1
ATOM 959 C C . LEU A 1 117 ? 20.556 7.783 -7.107 1.00 88.56 117 LEU A C 1
ATOM 961 O O . LEU A 1 117 ? 21.070 8.890 -6.983 1.00 88.56 117 LEU A O 1
ATOM 965 N N . GLY A 1 118 ? 21.237 6.655 -6.864 1.00 89.94 118 GLY A N 1
ATOM 966 C CA . GLY A 1 118 ? 22.617 6.665 -6.379 1.00 89.94 118 GLY A CA 1
ATOM 967 C C . GLY A 1 118 ? 22.767 7.438 -5.067 1.00 89.94 118 GLY A C 1
ATOM 968 O O . GLY A 1 118 ? 23.747 8.158 -4.891 1.00 89.94 118 GLY A O 1
ATOM 969 N N . LEU A 1 119 ? 21.771 7.357 -4.176 1.00 92.94 119 LEU A N 1
ATOM 970 C CA . LEU A 1 119 ? 21.821 8.062 -2.898 1.00 92.94 119 LEU A CA 1
ATOM 971 C C . LEU A 1 119 ? 22.922 7.461 -2.024 1.00 92.94 119 LEU A C 1
ATOM 973 O O . LEU A 1 119 ? 23.010 6.241 -1.872 1.00 92.94 119 LEU A O 1
ATOM 977 N N . ASN A 1 120 ? 23.716 8.331 -1.405 1.00 93.50 120 ASN A N 1
ATOM 978 C CA . ASN A 1 120 ? 24.648 7.946 -0.352 1.00 93.50 120 ASN A CA 1
ATOM 979 C C . ASN A 1 120 ? 23.883 7.545 0.920 1.00 93.50 120 ASN A C 1
ATOM 981 O O . ASN A 1 120 ? 22.699 7.846 1.071 1.00 93.50 120 ASN A O 1
ATOM 985 N N . TRP A 1 121 ? 24.556 6.891 1.874 1.00 92.69 121 TRP A N 1
ATOM 986 C CA . TRP A 1 121 ? 23.913 6.488 3.132 1.00 92.69 121 TRP A CA 1
ATOM 987 C C . TRP A 1 121 ? 23.425 7.694 3.953 1.00 92.69 121 TRP A C 1
ATOM 989 O O . TRP A 1 121 ? 22.224 7.857 4.162 1.00 92.69 121 TRP A O 1
ATOM 999 N N . LYS A 1 122 ? 24.353 8.563 4.382 1.00 94.88 122 LYS A N 1
ATOM 1000 C CA . LYS A 1 122 ? 24.051 9.746 5.214 1.00 94.88 122 LYS A CA 1
ATOM 1001 C C . LYS A 1 122 ? 24.184 11.073 4.468 1.00 94.88 122 LYS A C 1
ATOM 1003 O O . LYS A 1 122 ? 23.397 11.983 4.695 1.00 94.88 122 LYS A O 1
ATOM 1008 N N . LYS A 1 123 ? 25.201 11.195 3.614 1.00 95.06 123 LYS A N 1
ATOM 1009 C CA . LYS A 1 123 ? 25.553 12.451 2.936 1.00 95.06 123 LYS A CA 1
ATOM 1010 C C . LYS A 1 123 ? 24.629 12.723 1.753 1.00 95.06 123 LYS A C 1
ATOM 1012 O O . LYS A 1 123 ? 23.991 11.805 1.241 1.00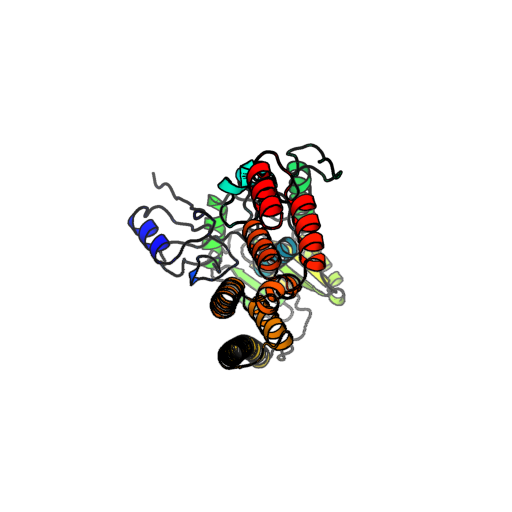 95.06 123 LYS A O 1
ATOM 1017 N N . THR A 1 124 ? 24.597 13.970 1.302 1.00 95.19 124 THR A N 1
ATOM 1018 C CA . THR A 1 124 ? 24.005 14.301 0.008 1.00 95.19 124 THR A CA 1
ATOM 1019 C C . THR A 1 124 ? 24.771 13.611 -1.123 1.00 95.19 124 THR A C 1
ATOM 1021 O O . THR A 1 124 ? 25.954 13.281 -0.980 1.00 95.19 124 THR A O 1
ATOM 1024 N N . ASN A 1 125 ? 24.089 13.309 -2.226 1.00 91.12 125 ASN A N 1
ATOM 1025 C CA . ASN A 1 125 ? 24.749 12.848 -3.450 1.00 91.12 125 ASN A CA 1
ATOM 1026 C C . ASN A 1 125 ? 25.227 14.040 -4.300 1.00 91.12 125 ASN A C 1
ATOM 1028 O O . ASN A 1 125 ? 24.973 15.201 -3.977 1.00 91.12 125 ASN A O 1
ATOM 1032 N N . ASN A 1 126 ? 25.896 13.747 -5.415 1.00 89.00 126 ASN A N 1
ATOM 1033 C CA . ASN A 1 126 ? 26.422 14.766 -6.332 1.00 89.00 126 ASN A CA 1
ATOM 1034 C C . ASN A 1 126 ? 25.313 15.601 -7.002 1.00 89.00 126 ASN A C 1
ATOM 1036 O O . ASN A 1 126 ? 25.583 16.662 -7.550 1.00 89.00 126 ASN A O 1
ATOM 1040 N N . GLN A 1 127 ? 24.067 15.129 -6.951 1.00 91.12 127 GLN A N 1
ATOM 1041 C CA . GLN A 1 127 ? 22.865 15.806 -7.434 1.00 91.12 127 GLN A CA 1
ATOM 1042 C C . GLN A 1 127 ? 22.156 16.601 -6.323 1.00 91.12 127 GLN A C 1
ATOM 1044 O O . GLN A 1 127 ? 20.999 16.986 -6.484 1.00 91.12 127 GLN A O 1
ATOM 1049 N N . ASN A 1 128 ? 22.828 16.828 -5.189 1.00 92.50 128 ASN A N 1
ATOM 1050 C CA . ASN A 1 128 ? 22.320 17.552 -4.024 1.00 92.50 128 ASN A CA 1
ATOM 1051 C C . ASN A 1 128 ? 21.037 16.951 -3.408 1.00 92.50 128 ASN A C 1
ATOM 1053 O O . ASN A 1 128 ? 20.246 17.643 -2.770 1.00 92.50 128 ASN A O 1
ATOM 1057 N N . GLN A 1 129 ? 20.811 15.649 -3.593 1.00 93.06 129 GLN A N 1
ATOM 1058 C CA . GLN A 1 129 ? 19.707 14.920 -2.970 1.00 93.06 129 GLN A CA 1
ATOM 1059 C C . GLN A 1 129 ? 20.145 14.381 -1.605 1.00 93.06 129 GLN A C 1
ATOM 1061 O O . GLN A 1 129 ? 21.283 13.922 -1.481 1.00 93.06 129 GLN A O 1
ATOM 1066 N N . PRO A 1 130 ? 19.270 14.397 -0.582 1.00 95.25 130 PRO A N 1
ATOM 1067 C CA . PRO A 1 130 ? 19.591 13.866 0.739 1.00 95.25 130 PRO A CA 1
ATOM 1068 C C . PRO A 1 130 ? 19.916 12.369 0.688 1.00 95.25 130 PRO A C 1
ATOM 1070 O O . PRO A 1 130 ? 19.407 11.630 -0.156 1.00 95.25 130 PRO A O 1
ATOM 1073 N N . GLY A 1 131 ? 20.747 11.916 1.628 1.00 95.38 131 GLY A N 1
ATOM 1074 C CA . GLY A 1 131 ? 21.084 10.502 1.766 1.00 95.38 131 GLY A CA 1
ATOM 1075 C C . GLY A 1 131 ? 19.871 9.625 2.094 1.00 95.38 131 GLY A C 1
ATOM 1076 O O . GLY A 1 131 ? 18.798 10.108 2.473 1.00 95.38 131 GLY A O 1
ATOM 1077 N N . MET A 1 132 ? 20.052 8.312 1.982 1.00 95.56 132 MET A N 1
ATOM 1078 C CA . MET A 1 132 ? 19.019 7.309 2.249 1.00 95.56 132 MET A CA 1
ATOM 1079 C C . MET A 1 132 ? 18.469 7.384 3.675 1.00 95.56 132 MET A C 1
ATOM 1081 O O . MET A 1 132 ? 17.252 7.397 3.843 1.00 95.56 132 MET A O 1
ATOM 1085 N N . LEU A 1 133 ? 19.339 7.480 4.687 1.00 94.88 133 LEU A N 1
ATOM 1086 C CA . LEU A 1 133 ? 18.913 7.536 6.088 1.00 94.88 133 LEU A CA 1
ATOM 1087 C C . LEU A 1 133 ? 18.077 8.799 6.383 1.00 94.88 133 LEU A C 1
ATOM 1089 O O . LEU A 1 133 ? 16.933 8.636 6.806 1.00 94.88 133 LEU A O 1
ATOM 1093 N N . PRO A 1 134 ? 18.536 10.033 6.073 1.00 96.19 134 PRO A N 1
ATOM 1094 C CA . PRO A 1 134 ? 17.707 11.231 6.238 1.00 96.19 134 PRO A CA 1
ATOM 1095 C C . PRO A 1 134 ? 16.383 11.178 5.464 1.00 96.19 134 PRO A C 1
ATOM 1097 O O . PRO A 1 134 ? 15.353 11.653 5.944 1.00 96.19 134 PRO A O 1
ATOM 1100 N N . THR A 1 135 ? 16.391 10.593 4.262 1.00 95.38 135 THR A N 1
ATOM 1101 C CA . THR A 1 135 ? 15.179 10.450 3.441 1.00 95.38 135 THR A CA 1
ATOM 1102 C C . THR A 1 135 ? 14.165 9.512 4.094 1.00 95.38 135 THR A C 1
ATOM 1104 O O . THR A 1 135 ? 12.973 9.822 4.132 1.00 95.38 135 THR A O 1
ATOM 1107 N N . PHE A 1 136 ? 14.629 8.392 4.646 1.00 95.88 136 PHE A N 1
ATOM 1108 C CA . PHE A 1 136 ? 13.768 7.427 5.320 1.00 95.88 136 PHE A CA 1
ATOM 1109 C C . PHE A 1 136 ? 13.275 7.940 6.676 1.00 95.88 136 PHE A C 1
ATOM 1111 O O . PHE A 1 136 ? 12.092 7.820 6.981 1.00 95.88 136 PHE A O 1
ATOM 1118 N N . GLU A 1 137 ? 14.126 8.609 7.456 1.00 96.25 137 GLU A N 1
ATOM 1119 C CA . GLU A 1 137 ? 13.704 9.287 8.687 1.00 96.25 137 GLU A CA 1
ATOM 1120 C C . GLU A 1 137 ? 12.611 10.319 8.415 1.00 96.25 137 GLU A C 1
ATOM 1122 O O . GLU A 1 137 ? 11.629 10.390 9.153 1.00 96.25 137 GLU A O 1
ATOM 1127 N N . LYS A 1 138 ? 12.749 11.100 7.336 1.00 96.25 138 LYS A N 1
ATOM 1128 C CA . LYS A 1 138 ? 11.714 12.042 6.908 1.00 96.25 138 LYS A CA 1
ATOM 1129 C C . LYS A 1 138 ? 10.405 11.320 6.585 1.00 96.25 138 LYS A C 1
ATOM 1131 O O . LYS A 1 138 ? 9.363 11.762 7.053 1.00 96.25 138 LYS A O 1
ATOM 1136 N N . LEU A 1 139 ? 10.454 10.200 5.861 1.00 95.44 139 LEU A N 1
ATOM 1137 C CA . LEU A 1 139 ? 9.271 9.389 5.553 1.00 95.44 139 LEU A CA 1
ATOM 1138 C C . LEU A 1 139 ? 8.558 8.899 6.826 1.00 95.44 139 LEU A C 1
ATOM 1140 O O . LEU A 1 139 ? 7.334 8.993 6.918 1.00 95.44 139 LEU A O 1
ATOM 1144 N N . ILE A 1 140 ? 9.309 8.395 7.808 1.00 95.62 140 ILE A N 1
ATOM 1145 C CA . ILE A 1 140 ? 8.749 7.928 9.084 1.00 95.62 140 ILE A CA 1
ATOM 1146 C C . ILE A 1 140 ? 8.174 9.096 9.893 1.00 95.62 140 ILE A C 1
ATOM 1148 O O . ILE A 1 140 ? 7.057 8.994 10.396 1.00 95.62 140 ILE A O 1
ATOM 1152 N N . LYS A 1 141 ? 8.880 10.232 9.963 1.00 96.00 141 LYS A N 1
ATOM 1153 C CA . LYS A 1 141 ? 8.398 11.454 10.633 1.00 96.00 141 LYS A CA 1
ATOM 1154 C C . LYS A 1 141 ? 7.114 11.988 9.998 1.00 96.00 141 LYS A C 1
ATOM 1156 O O . LYS A 1 141 ? 6.186 12.342 10.715 1.00 96.00 141 LYS A O 1
ATOM 1161 N N . GLU A 1 142 ? 7.037 12.022 8.669 1.00 94.25 142 GLU A N 1
ATOM 1162 C CA . GLU A 1 142 ? 5.828 12.420 7.938 1.00 94.25 142 GLU A CA 1
ATOM 1163 C C . GLU A 1 142 ? 4.664 11.466 8.219 1.00 94.25 142 GLU A C 1
ATOM 1165 O O . GLU A 1 142 ? 3.540 11.913 8.442 1.00 94.25 142 GLU A O 1
ATOM 1170 N N . HIS A 1 143 ? 4.924 10.157 8.276 1.00 94.25 143 HIS A N 1
ATOM 1171 C CA . HIS A 1 143 ? 3.891 9.190 8.625 1.00 94.25 143 HIS A CA 1
ATOM 1172 C C . HIS A 1 143 ? 3.402 9.362 10.066 1.00 94.25 143 HIS A C 1
ATOM 1174 O O . HIS A 1 143 ? 2.197 9.407 10.270 1.00 94.25 143 HIS A O 1
ATOM 1180 N N . TYR A 1 144 ? 4.294 9.531 11.046 1.00 94.38 144 TYR A N 1
ATOM 1181 C CA . TYR A 1 144 ? 3.903 9.799 12.435 1.00 94.38 144 TYR A CA 1
ATOM 1182 C C . TYR A 1 144 ? 3.155 11.119 12.598 1.00 94.38 144 TYR A C 1
ATOM 1184 O O . TYR A 1 144 ? 2.210 11.188 13.375 1.00 94.38 144 TYR A O 1
ATOM 1192 N N . LYS A 1 145 ? 3.538 12.157 11.848 1.00 92.44 145 LYS A N 1
ATOM 1193 C CA . LYS A 1 145 ? 2.810 13.429 11.828 1.00 92.44 145 LYS A CA 1
ATOM 1194 C C . LYS A 1 145 ? 1.358 13.227 11.384 1.00 92.44 145 LYS A C 1
ATOM 1196 O O . LYS A 1 145 ? 0.460 13.824 11.966 1.00 92.44 145 LYS A O 1
ATOM 1201 N N . ASN A 1 146 ? 1.144 12.392 10.368 1.00 91.00 146 ASN A N 1
ATOM 1202 C CA . ASN A 1 146 ? -0.184 12.124 9.818 1.00 91.00 146 ASN A CA 1
ATOM 1203 C C . ASN A 1 146 ? -0.952 11.048 10.596 1.00 91.00 146 ASN A C 1
ATOM 1205 O O . ASN A 1 146 ? -2.174 11.052 10.582 1.00 91.00 146 ASN A O 1
ATOM 1209 N N . TYR A 1 147 ? -0.276 10.111 11.254 1.00 92.88 147 TYR A N 1
ATOM 1210 C CA . TYR A 1 147 ? -0.918 9.006 11.967 1.00 92.88 147 TYR A CA 1
ATOM 1211 C C . TYR A 1 147 ? -0.193 8.720 13.295 1.00 92.88 147 TYR A C 1
ATOM 1213 O O . TYR A 1 147 ? 0.472 7.686 13.429 1.00 92.88 147 TYR A O 1
ATOM 1221 N N . PRO A 1 148 ? -0.315 9.615 14.296 1.00 93.12 148 PRO A N 1
ATOM 1222 C CA . PRO A 1 148 ? 0.454 9.551 15.543 1.00 93.12 148 PRO A CA 1
ATOM 1223 C C . PRO A 1 148 ? 0.271 8.270 16.364 1.00 93.12 148 PRO A C 1
ATOM 1225 O O . PRO A 1 148 ? 1.169 7.882 17.103 1.00 93.12 148 PRO A O 1
ATOM 1228 N N . LEU A 1 149 ? -0.880 7.605 16.236 1.00 92.81 149 LEU A N 1
ATOM 1229 C CA . LEU A 1 149 ? -1.197 6.380 16.980 1.00 92.81 149 LEU A CA 1
ATOM 1230 C C . LEU A 1 149 ? -0.631 5.104 16.328 1.00 92.81 149 LEU A C 1
ATOM 1232 O O . LEU A 1 149 ? -0.884 3.999 16.812 1.00 92.81 149 LEU A O 1
ATOM 1236 N N . THR A 1 150 ? 0.122 5.233 15.232 1.00 92.12 150 THR A N 1
ATOM 1237 C CA . THR A 1 150 ? 0.707 4.082 14.538 1.00 92.12 150 THR A CA 1
ATOM 1238 C C . THR A 1 150 ? 1.797 3.421 15.377 1.00 92.12 150 THR A C 1
ATOM 1240 O O . THR A 1 150 ? 2.676 4.080 15.934 1.00 92.12 150 THR A O 1
ATOM 1243 N N . LYS A 1 151 ? 1.762 2.088 15.422 1.00 91.75 151 LYS A N 1
ATOM 1244 C CA . LYS A 1 151 ? 2.795 1.242 16.028 1.00 91.75 151 LYS A CA 1
ATOM 1245 C C . LYS A 1 151 ? 3.632 0.605 14.912 1.00 91.75 151 LYS A C 1
ATOM 1247 O O . LYS A 1 151 ? 3.086 0.250 13.872 1.00 91.75 151 LYS A O 1
ATOM 1252 N N . PHE A 1 152 ? 4.932 0.422 15.147 1.00 92.50 152 PHE A N 1
ATOM 1253 C CA . PHE A 1 152 ? 5.856 -0.236 14.211 1.00 92.50 152 PHE A CA 1
ATOM 1254 C C . PHE A 1 152 ? 6.377 -1.553 14.799 1.00 92.50 152 PHE A C 1
ATOM 1256 O O . PHE A 1 152 ? 7.536 -1.619 15.215 1.00 92.50 152 PHE A O 1
ATOM 1263 N N . PRO A 1 153 ? 5.531 -2.593 14.903 1.00 93.38 153 PRO A N 1
ATOM 1264 C CA . PRO A 1 153 ? 6.011 -3.910 15.285 1.00 93.38 153 PRO A CA 1
A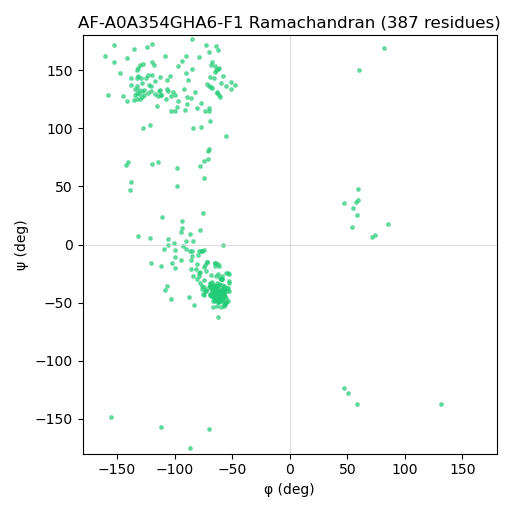TOM 1265 C C . PRO A 1 153 ? 6.949 -4.466 14.207 1.00 93.38 153 PRO A C 1
ATOM 1267 O O . PRO A 1 153 ? 6.831 -4.141 13.023 1.00 93.38 153 PRO A O 1
ATOM 1270 N N . ASP A 1 154 ? 7.865 -5.342 14.614 1.00 90.50 154 ASP A N 1
ATOM 1271 C CA . ASP A 1 154 ? 8.601 -6.170 13.664 1.00 90.50 154 ASP A CA 1
ATOM 1272 C C . ASP A 1 154 ? 7.658 -7.132 12.921 1.00 90.50 154 ASP A C 1
ATOM 1274 O O . ASP A 1 154 ? 6.482 -7.286 13.256 1.00 90.50 154 ASP A O 1
ATOM 1278 N N . VAL A 1 155 ? 8.176 -7.809 11.895 1.00 85.81 155 VAL A N 1
ATOM 1279 C CA . VAL A 1 155 ? 7.377 -8.739 11.082 1.00 85.81 155 VAL A CA 1
ATOM 1280 C C . VAL A 1 155 ? 6.760 -9.865 11.917 1.00 85.81 155 VAL A C 1
ATOM 1282 O O . VAL A 1 155 ? 5.665 -10.326 11.601 1.00 85.81 155 VAL A O 1
ATOM 1285 N N . LYS A 1 156 ? 7.427 -10.260 13.011 1.00 85.06 156 LYS A N 1
ATOM 1286 C CA . LYS A 1 156 ? 6.965 -11.330 13.888 1.00 85.06 156 LYS A CA 1
ATOM 1287 C C . LYS A 1 156 ? 5.684 -10.943 14.609 1.00 85.06 156 LYS A C 1
ATOM 1289 O O . LYS A 1 156 ? 4.679 -11.646 14.551 1.00 85.06 156 LYS A O 1
ATOM 1294 N N . ASN A 1 157 ? 5.721 -9.803 15.279 1.00 90.44 157 ASN A N 1
ATOM 1295 C CA . ASN A 1 157 ? 4.582 -9.316 16.035 1.00 90.44 157 ASN A CA 1
ATOM 1296 C C . ASN A 1 157 ? 3.506 -8.735 15.108 1.00 90.44 157 ASN A C 1
ATOM 1298 O O . 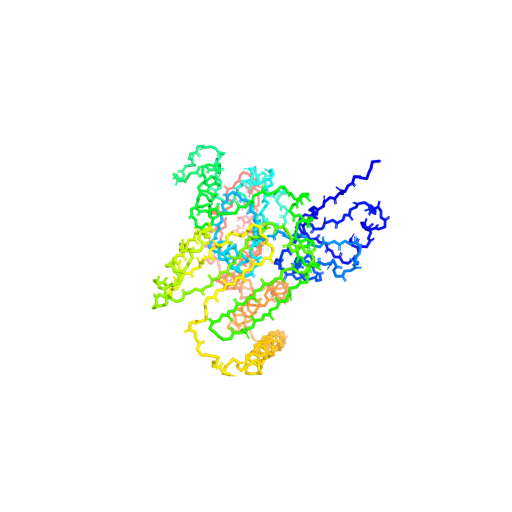ASN A 1 157 ? 2.321 -8.922 15.359 1.00 90.44 157 ASN A O 1
ATOM 1302 N N . GLY A 1 158 ? 3.908 -8.082 14.014 1.00 90.81 158 GLY A N 1
ATOM 1303 C CA . GLY A 1 158 ? 3.004 -7.492 13.028 1.00 90.81 158 GLY A CA 1
ATOM 1304 C C . GLY A 1 158 ? 2.195 -8.534 12.257 1.00 90.81 158 GLY A C 1
ATOM 1305 O O . GLY A 1 158 ? 0.981 -8.385 12.143 1.00 90.81 158 GLY A O 1
ATOM 1306 N N . GLY A 1 159 ? 2.840 -9.613 11.797 1.00 89.56 159 GLY A N 1
ATOM 1307 C CA . GLY A 1 159 ? 2.159 -10.721 11.125 1.00 89.56 159 GLY A CA 1
ATOM 1308 C C . GLY A 1 159 ? 1.095 -11.353 12.016 1.00 89.56 159 GLY A C 1
ATOM 1309 O O . GLY A 1 159 ? -0.052 -11.486 11.594 1.00 89.56 159 GLY A O 1
ATOM 1310 N N . LYS A 1 160 ? 1.444 -11.646 13.276 1.00 89.50 160 LYS A N 1
ATOM 1311 C CA . LYS A 1 160 ? 0.489 -12.173 14.257 1.00 89.50 160 LYS A CA 1
ATOM 1312 C C . LYS A 1 160 ? -0.653 -11.204 14.549 1.00 89.50 160 LYS A C 1
ATOM 1314 O O . LYS A 1 160 ? -1.804 -11.619 14.525 1.00 89.50 160 LYS A O 1
ATOM 1319 N N . LEU A 1 161 ? -0.348 -9.931 14.798 1.00 90.56 161 LEU A N 1
ATOM 1320 C CA . LEU A 1 161 ? -1.359 -8.910 15.081 1.00 90.56 161 LEU A CA 1
ATOM 1321 C C . LEU A 1 161 ? -2.395 -8.828 13.955 1.00 90.56 161 LEU A C 1
ATOM 1323 O O . LEU A 1 161 ? -3.589 -8.758 14.221 1.00 90.56 161 LEU A O 1
ATOM 1327 N N . VAL A 1 162 ? -1.935 -8.843 12.703 1.00 90.50 162 VAL A N 1
ATOM 1328 C CA . VAL A 1 162 ? -2.821 -8.764 11.541 1.00 90.50 162 VAL A CA 1
ATOM 1329 C C . VAL A 1 162 ? -3.588 -10.063 11.325 1.00 90.50 162 VAL A C 1
ATOM 1331 O O . VAL A 1 162 ? -4.772 -9.998 11.017 1.00 90.50 162 VAL A O 1
ATOM 1334 N N . ALA A 1 163 ? -2.968 -11.227 11.525 1.00 88.81 163 ALA A N 1
ATOM 1335 C CA . ALA A 1 163 ? -3.677 -12.502 11.454 1.00 88.81 163 ALA A CA 1
ATOM 1336 C C . ALA A 1 163 ? -4.790 -12.600 12.509 1.00 88.81 163 ALA A C 1
ATOM 1338 O O . ALA A 1 163 ? -5.915 -12.955 12.165 1.00 88.81 163 ALA A O 1
ATOM 1339 N N . ASP A 1 164 ? -4.501 -12.209 13.754 1.00 87.56 164 ASP A N 1
ATOM 1340 C CA . ASP A 1 164 ? -5.487 -12.157 14.837 1.00 87.56 164 ASP A CA 1
ATOM 1341 C C . ASP A 1 164 ? -6.618 -11.171 14.477 1.00 87.56 164 ASP A C 1
ATOM 1343 O O . ASP A 1 164 ? -7.785 -11.548 14.485 1.00 87.56 164 ASP A O 1
ATOM 1347 N N . LEU A 1 165 ? -6.287 -9.949 14.032 1.00 85.94 165 LEU A N 1
ATOM 1348 C CA . LEU A 1 165 ? -7.279 -8.944 13.618 1.00 85.94 165 LEU A CA 1
ATOM 1349 C C . LEU A 1 165 ? -8.183 -9.429 12.472 1.00 85.94 165 LEU A C 1
ATOM 1351 O O . LEU A 1 165 ? -9.352 -9.060 12.406 1.00 85.94 165 LEU A O 1
ATOM 1355 N N . ARG A 1 166 ? -7.651 -10.233 11.546 1.00 86.81 166 ARG A N 1
ATOM 1356 C CA . ARG A 1 166 ? -8.423 -10.779 10.418 1.00 86.81 166 ARG A CA 1
ATOM 1357 C C . ARG A 1 166 ? -9.307 -11.954 10.815 1.00 86.81 166 ARG A C 1
ATOM 1359 O O . ARG A 1 166 ? -10.299 -12.194 10.134 1.00 86.81 166 ARG A O 1
ATOM 1366 N N . ALA A 1 167 ? -8.964 -12.656 11.890 1.00 84.31 167 ALA A N 1
ATOM 1367 C CA . ALA A 1 167 ? -9.799 -13.691 12.491 1.00 84.31 167 ALA A CA 1
ATOM 1368 C C . ALA A 1 167 ? -10.827 -13.126 13.494 1.00 84.31 167 ALA A C 1
ATOM 1370 O O . ALA A 1 167 ? -11.752 -13.839 13.897 1.00 84.31 167 ALA A O 1
ATOM 1371 N N . ASP A 1 168 ? -10.676 -11.867 13.911 1.00 87.19 168 ASP A N 1
ATOM 1372 C CA . ASP A 1 168 ? -11.566 -11.222 14.869 1.00 87.19 168 ASP A CA 1
ATOM 1373 C C . ASP A 1 168 ? -12.967 -10.958 14.293 1.00 87.19 168 ASP A C 1
ATOM 1375 O O . ASP A 1 168 ? -13.150 -10.614 13.123 1.00 87.19 168 ASP A O 1
ATOM 1379 N N . HIS A 1 169 ? -13.978 -11.102 15.151 1.00 91.25 169 HIS A N 1
ATOM 1380 C CA . HIS A 1 169 ? -15.379 -10.907 14.789 1.00 91.25 169 HIS A CA 1
ATOM 1381 C C . HIS A 1 169 ? -15.877 -9.560 15.304 1.00 91.25 169 HIS A C 1
ATOM 1383 O O . HIS A 1 169 ? -15.782 -9.269 16.496 1.00 91.25 169 HIS A O 1
ATOM 1389 N N . PHE A 1 170 ? -16.471 -8.760 14.421 1.00 92.00 170 PHE A N 1
ATOM 1390 C CA . PHE A 1 170 ? -16.984 -7.435 14.758 1.00 92.00 170 PHE A CA 1
ATOM 1391 C C . PHE A 1 170 ? -18.508 -7.405 14.682 1.00 92.00 170 PHE A C 1
ATOM 1393 O O . PHE A 1 170 ? -19.108 -7.777 13.673 1.00 92.00 170 PHE A O 1
ATOM 1400 N N . LYS A 1 171 ? -19.142 -6.926 15.753 1.00 93.94 171 LYS A N 1
ATOM 1401 C CA . LYS A 1 171 ? -20.571 -6.626 15.792 1.00 93.94 171 LYS A CA 1
ATOM 1402 C C . LYS A 1 171 ? -20.777 -5.141 15.540 1.00 93.94 171 LYS A C 1
ATOM 1404 O O . LYS A 1 171 ? -20.258 -4.305 16.279 1.00 93.94 171 LYS A O 1
ATOM 1409 N N . HIS A 1 172 ? -21.572 -4.836 14.527 1.00 94.19 172 HIS A N 1
ATOM 1410 C CA . HIS A 1 172 ? -21.970 -3.480 14.177 1.00 94.19 172 HIS A CA 1
ATOM 1411 C C . HIS A 1 172 ? -23.422 -3.267 14.603 1.00 94.19 172 HIS A C 1
ATOM 1413 O O . HIS A 1 172 ? -24.269 -4.106 14.306 1.00 94.19 172 HIS A O 1
ATOM 1419 N N . ASN A 1 173 ? -23.715 -2.161 15.288 1.00 91.94 173 ASN A N 1
ATOM 1420 C CA . ASN A 1 173 ? -25.086 -1.781 15.630 1.00 91.94 173 ASN A CA 1
ATOM 1421 C C . ASN A 1 173 ? -25.304 -0.296 15.334 1.00 91.94 173 ASN A C 1
ATOM 1423 O O . ASN A 1 173 ? -24.555 0.544 15.841 1.00 91.94 173 ASN A O 1
ATOM 1427 N N . SER A 1 174 ? -26.363 0.032 14.596 1.00 88.31 174 SER A N 1
ATOM 1428 C CA . SER A 1 174 ? -26.920 1.383 14.549 1.00 88.31 174 SER A CA 1
ATOM 1429 C C . SER A 1 174 ? -28.183 1.449 15.400 1.00 88.31 174 SER A C 1
ATOM 1431 O O . SER A 1 174 ? -29.189 0.834 15.077 1.00 88.31 174 SER A O 1
ATOM 1433 N N . ILE A 1 175 ? -28.136 2.233 16.476 1.00 81.81 175 ILE A N 1
ATOM 1434 C CA . ILE A 1 175 ? -29.288 2.503 17.345 1.00 81.81 175 ILE A CA 1
ATOM 1435 C C . ILE A 1 175 ? -29.415 4.020 17.453 1.00 81.81 175 ILE A C 1
ATOM 1437 O O . ILE A 1 175 ? -28.417 4.704 17.687 1.00 81.81 175 ILE A O 1
ATOM 1441 N N . ASP A 1 176 ? -30.611 4.548 17.200 1.00 84.06 176 ASP A N 1
ATOM 1442 C CA . ASP A 1 176 ? -30.920 5.980 17.236 1.00 84.06 176 ASP A CA 1
ATOM 1443 C C . ASP A 1 176 ? -29.886 6.834 16.474 1.00 84.06 176 ASP A C 1
ATOM 1445 O O . ASP A 1 176 ? -29.587 6.593 15.298 1.00 84.06 176 ASP A O 1
ATOM 1449 N N . GLN A 1 177 ? -29.286 7.810 17.157 1.00 88.81 177 GLN A N 1
ATOM 1450 C CA . GLN A 1 177 ? -28.292 8.739 16.624 1.00 88.81 177 GLN A CA 1
ATOM 1451 C C . GLN A 1 177 ? -26.854 8.204 16.684 1.00 88.81 177 GLN A C 1
ATOM 1453 O O . GLN A 1 177 ? -25.929 8.958 16.408 1.00 88.81 177 GLN A O 1
ATOM 1458 N N . PHE A 1 178 ? -26.630 6.929 17.025 1.00 93.06 178 PHE A N 1
ATOM 1459 C CA . PHE A 1 178 ? -25.284 6.371 17.195 1.00 93.06 178 PHE A CA 1
ATOM 1460 C C . PHE A 1 178 ? -25.014 5.158 16.307 1.00 93.06 178 PHE A C 1
ATOM 1462 O O . PHE A 1 178 ? -25.894 4.339 16.024 1.00 93.06 178 PHE A O 1
ATOM 1469 N N . TYR A 1 179 ? -23.764 5.041 15.870 1.00 93.12 179 TYR A N 1
ATOM 1470 C CA . TYR A 1 179 ? -23.199 3.847 15.261 1.00 93.12 179 TYR A CA 1
ATOM 1471 C C . TYR A 1 179 ? -22.117 3.291 16.179 1.00 93.12 179 TYR A C 1
ATOM 1473 O O . TYR A 1 179 ? -21.208 4.013 16.589 1.00 93.12 179 TYR A O 1
ATOM 1481 N N . SER A 1 180 ? -22.220 2.008 16.508 1.00 94.00 180 SER A N 1
ATOM 1482 C CA . SER A 1 180 ? -21.277 1.332 17.391 1.00 94.00 180 SER A CA 1
ATOM 1483 C C . SER A 1 180 ? -20.679 0.102 16.734 1.00 94.00 180 SER A C 1
ATOM 1485 O O . SER A 1 180 ? -21.356 -0.627 16.005 1.00 94.00 180 SER A O 1
ATOM 1487 N N . VAL A 1 181 ? -19.404 -0.127 17.027 1.00 95.19 181 VAL A N 1
ATOM 1488 C CA . VAL A 1 181 ? -18.660 -1.312 16.607 1.00 95.19 181 VAL A CA 1
ATOM 1489 C C . VAL A 1 181 ? -18.036 -1.931 17.844 1.00 95.19 181 VAL A C 1
ATOM 1491 O O . VAL A 1 181 ? -17.454 -1.219 18.662 1.00 95.19 181 VAL A O 1
ATOM 1494 N N . GLN A 1 182 ? -18.171 -3.245 17.991 1.00 95.62 182 GLN A N 1
ATOM 1495 C CA . GLN A 1 182 ? -17.555 -4.013 19.065 1.00 95.62 182 GLN A CA 1
ATOM 1496 C C . GLN A 1 182 ? -16.826 -5.226 18.492 1.00 95.62 182 GLN A C 1
ATOM 1498 O O . GLN A 1 182 ? -17.434 -6.048 17.811 1.00 95.62 182 GLN A O 1
ATOM 1503 N N . ASN A 1 183 ? -15.544 -5.362 18.808 1.00 94.69 183 ASN A N 1
ATOM 1504 C CA . ASN A 1 183 ? -14.785 -6.584 18.610 1.00 94.69 183 ASN A CA 1
ATOM 1505 C C . ASN A 1 183 ? -15.213 -7.610 19.669 1.00 94.69 183 ASN A C 1
ATOM 1507 O O . ASN A 1 183 ? -15.020 -7.394 20.864 1.00 94.69 183 ASN A O 1
ATOM 1511 N N . LEU A 1 184 ? -15.829 -8.707 19.236 1.00 93.56 184 LEU A N 1
ATOM 1512 C CA . LEU A 1 184 ? -16.298 -9.783 20.108 1.00 93.56 184 LEU A CA 1
ATOM 1513 C C . LEU A 1 184 ? -15.163 -10.731 20.513 1.00 93.56 184 LEU A C 1
ATOM 1515 O O . LEU A 1 184 ? -15.197 -11.290 21.605 1.00 93.56 184 LEU A O 1
ATOM 1519 N N . SER A 1 185 ? -14.154 -10.889 19.656 1.00 91.69 185 SER A N 1
ATOM 1520 C CA . SER A 1 185 ? -13.003 -11.762 19.902 1.00 91.69 185 SER A CA 1
ATOM 1521 C C . SER A 1 185 ? -12.029 -11.175 20.925 1.00 91.69 185 SER A C 1
ATOM 1523 O O . SER A 1 185 ? -11.365 -11.908 21.657 1.00 91.69 185 SER A O 1
ATOM 1525 N N . SER A 1 186 ? -11.928 -9.845 20.991 1.00 88.88 186 SER A N 1
ATOM 1526 C CA . SER A 1 186 ? -10.999 -9.149 21.884 1.00 88.88 186 SER A CA 1
ATOM 1527 C C . SER A 1 186 ? -11.618 -7.915 22.552 1.00 88.88 186 SER A C 1
ATOM 1529 O O . SER A 1 186 ? -11.008 -6.848 22.631 1.00 88.88 186 SER A O 1
ATOM 1531 N N . ALA A 1 187 ? -12.830 -8.088 23.090 1.00 89.25 187 ALA A N 1
ATOM 1532 C CA . ALA A 1 187 ? -13.656 -7.025 23.670 1.00 89.25 187 ALA A CA 1
ATOM 1533 C C . ALA A 1 187 ? -12.961 -6.173 24.745 1.00 89.25 187 ALA A C 1
ATOM 1535 O O . ALA A 1 187 ? -13.219 -4.978 24.813 1.00 89.25 187 ALA A O 1
ATOM 1536 N N . GLU A 1 188 ? -12.052 -6.744 25.535 1.00 91.44 188 GLU A N 1
ATOM 1537 C CA . GLU A 1 188 ? -11.346 -6.030 26.612 1.00 91.44 188 GLU A CA 1
ATOM 1538 C C . GLU A 1 188 ? -9.998 -5.429 26.178 1.00 91.44 188 GLU A C 1
ATOM 1540 O O . GLU A 1 188 ? -9.304 -4.810 26.982 1.00 91.44 188 GLU A O 1
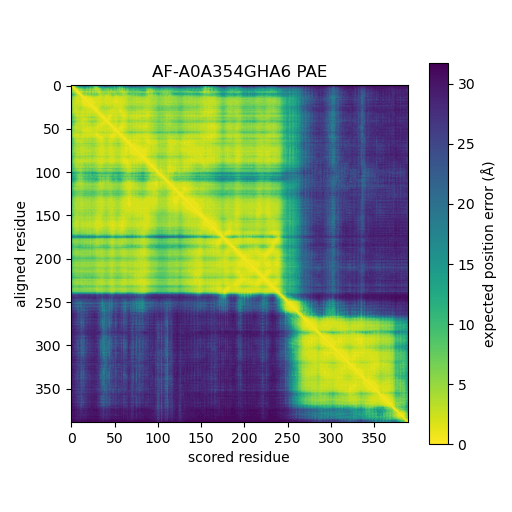ATOM 1545 N N . LYS A 1 189 ? -9.578 -5.618 24.919 1.00 91.06 189 LYS A N 1
ATOM 1546 C CA . LYS A 1 189 ? -8.288 -5.111 24.433 1.00 91.06 189 LYS A CA 1
ATOM 1547 C C . LYS A 1 189 ? -8.416 -3.710 23.853 1.00 91.06 189 LYS A C 1
ATOM 1549 O O . LYS A 1 189 ? -9.397 -3.374 23.195 1.00 91.06 189 LYS A O 1
ATOM 1554 N N . GLU A 1 190 ? -7.354 -2.932 24.006 1.00 92.69 190 GLU A N 1
ATOM 1555 C CA . GLU A 1 190 ? -7.187 -1.641 23.343 1.00 92.69 190 GLU A CA 1
ATOM 1556 C C . GLU A 1 190 ? -7.315 -1.766 21.816 1.00 92.69 190 GLU A C 1
ATOM 1558 O O . GLU A 1 190 ? -6.711 -2.657 21.215 1.00 92.69 190 GLU A O 1
ATOM 1563 N N . HIS A 1 191 ? -8.039 -0.835 21.192 1.00 92.69 191 HIS A N 1
ATOM 1564 C CA . HIS A 1 191 ? -8.213 -0.773 19.740 1.00 92.69 191 HIS A CA 1
ATOM 1565 C C . HIS A 1 191 ? -7.963 0.631 19.187 1.00 92.69 191 HIS A C 1
ATOM 1567 O O . HIS A 1 191 ? -8.172 1.637 19.866 1.00 92.69 191 HIS A O 1
ATOM 1573 N N . ASN A 1 192 ? -7.526 0.680 17.927 1.00 92.75 192 ASN A N 1
ATOM 1574 C CA . ASN A 1 192 ? -7.454 1.903 17.136 1.00 92.75 192 ASN A CA 1
ATOM 1575 C C . ASN A 1 192 ? -8.476 1.818 16.002 1.00 92.75 192 ASN A C 1
ATOM 1577 O O . ASN A 1 192 ? -8.531 0.814 15.292 1.00 92.75 192 ASN A O 1
ATOM 1581 N N . TRP A 1 193 ? -9.244 2.883 15.817 1.00 93.50 193 TRP A N 1
ATOM 1582 C CA . TRP A 1 193 ? -10.336 2.961 14.856 1.00 93.50 193 TRP A CA 1
ATOM 1583 C C . TRP A 1 193 ? -10.094 4.108 13.891 1.00 93.50 193 TRP A C 1
ATOM 1585 O O . TRP A 1 193 ? -9.739 5.206 14.316 1.00 93.50 193 TRP A O 1
ATOM 1595 N N . PHE A 1 194 ? -10.352 3.875 12.607 1.00 93.00 194 PHE A N 1
ATOM 1596 C CA . PHE A 1 194 ? -10.401 4.940 11.613 1.00 93.00 194 PHE A CA 1
ATOM 1597 C C . PHE A 1 194 ? -11.847 5.325 11.322 1.00 93.00 194 PHE A C 1
ATOM 1599 O O . PHE A 1 194 ? -12.676 4.474 11.010 1.00 93.00 194 PHE A O 1
ATOM 1606 N N . VAL A 1 195 ? -12.128 6.624 11.399 1.00 93.12 195 VAL A N 1
ATOM 1607 C CA . VAL A 1 195 ? -13.418 7.216 11.041 1.00 93.12 195 VAL A CA 1
ATOM 1608 C C . VAL A 1 195 ? -13.167 8.366 10.075 1.00 93.12 195 VAL A C 1
ATOM 1610 O O . VAL A 1 195 ? -12.310 9.211 10.329 1.00 93.12 195 VAL A O 1
ATOM 1613 N N . TYR A 1 196 ? -13.908 8.408 8.970 1.00 92.56 196 TYR A N 1
ATOM 1614 C CA . TYR A 1 196 ? -13.961 9.589 8.112 1.00 92.56 196 TYR A CA 1
ATOM 1615 C C . TYR A 1 196 ? -15.115 10.488 8.550 1.00 92.56 196 TYR A C 1
ATOM 1617 O O . TYR A 1 196 ? -16.226 10.003 8.756 1.00 92.56 196 TYR A O 1
ATOM 1625 N N . ILE A 1 197 ? -14.859 11.789 8.666 1.00 93.69 197 ILE A N 1
ATOM 1626 C CA . ILE A 1 197 ? -15.885 12.797 8.942 1.00 93.69 197 ILE A CA 1
ATOM 1627 C C . ILE A 1 197 ? -15.743 13.956 7.958 1.00 93.69 197 ILE A C 1
ATOM 1629 O O . ILE A 1 197 ? -14.637 14.450 7.728 1.00 93.69 197 ILE A O 1
ATOM 1633 N N . SER A 1 198 ? -16.854 14.394 7.367 1.00 93.00 198 SER A N 1
ATOM 1634 C CA . SER A 1 198 ? -16.864 15.566 6.489 1.00 93.00 198 SER A CA 1
ATOM 1635 C C . SER A 1 198 ? -16.584 16.839 7.293 1.00 93.00 198 SER A C 1
ATOM 1637 O O . SER A 1 198 ? -16.805 16.897 8.506 1.00 93.00 198 SER A O 1
ATOM 1639 N N . LYS A 1 199 ? -16.104 17.894 6.631 1.00 92.94 199 LYS A N 1
ATOM 1640 C CA . LYS A 1 199 ? -15.806 19.164 7.305 1.00 92.94 199 LYS A CA 1
ATOM 1641 C C . LYS A 1 199 ? -17.033 19.773 7.989 1.00 92.94 199 LYS A C 1
ATOM 1643 O O . LYS A 1 199 ? -16.886 20.281 9.097 1.00 92.94 199 LYS A O 1
ATOM 1648 N N . ASN A 1 200 ? -18.212 19.668 7.375 1.00 91.88 200 ASN A N 1
ATOM 1649 C CA . ASN A 1 200 ? -19.464 20.235 7.896 1.00 91.88 200 ASN A CA 1
ATOM 1650 C C . ASN A 1 200 ? -19.867 19.641 9.253 1.00 91.88 200 ASN A C 1
ATOM 1652 O O . ASN A 1 200 ? -20.391 20.350 10.102 1.00 91.88 200 ASN A O 1
ATOM 1656 N N . GLU A 1 201 ? -19.565 18.362 9.476 1.00 91.44 201 GLU A N 1
ATOM 1657 C CA . GLU A 1 201 ? -19.967 17.623 10.680 1.00 91.44 201 GLU A CA 1
ATOM 1658 C C . GLU A 1 201 ? -18.834 17.520 11.717 1.00 91.44 201 GLU A C 1
ATOM 1660 O O . GLU A 1 201 ? -19.003 17.012 12.830 1.00 91.44 201 GLU A O 1
ATOM 1665 N N . SER A 1 202 ? -17.643 18.004 11.353 1.00 94.44 202 SER A N 1
ATOM 1666 C CA . SER A 1 202 ? -16.414 17.753 12.101 1.00 94.44 202 SER A CA 1
ATOM 1667 C C . SER A 1 202 ? -16.368 18.434 13.469 1.00 94.44 202 SER A C 1
ATOM 1669 O O . SER A 1 202 ? -15.846 17.843 14.415 1.00 94.44 202 SER A O 1
ATOM 1671 N N . ASP A 1 203 ? -16.942 19.631 13.618 1.00 94.94 203 ASP A N 1
ATOM 1672 C CA . ASP A 1 203 ? -16.889 20.374 14.883 1.00 94.94 203 ASP A CA 1
ATOM 1673 C C . ASP A 1 203 ? -17.671 19.658 15.989 1.00 94.94 203 ASP A C 1
ATOM 1675 O O . ASP A 1 203 ? -17.124 19.398 17.066 1.00 94.94 203 ASP A O 1
ATOM 1679 N N . ASN A 1 204 ? -18.905 19.241 15.692 1.00 93.94 204 ASN A N 1
ATOM 1680 C CA . ASN A 1 204 ? -19.735 18.458 16.608 1.00 93.94 204 ASN A CA 1
ATOM 1681 C C . ASN A 1 204 ? -19.080 17.110 16.939 1.00 93.94 204 ASN A C 1
ATOM 1683 O O . ASN A 1 204 ? -19.082 16.680 18.094 1.00 93.94 204 ASN A O 1
ATOM 1687 N N . PHE A 1 205 ? -18.465 16.457 15.948 1.00 96.44 205 PHE A N 1
ATOM 1688 C CA . PHE A 1 205 ? -17.758 15.195 16.156 1.00 96.44 205 PHE A CA 1
ATOM 1689 C C . PHE A 1 205 ? -16.542 15.340 17.071 1.00 96.44 205 PHE A C 1
ATOM 1691 O O . PHE A 1 205 ? -16.365 14.561 18.008 1.00 96.44 205 PHE A O 1
ATOM 1698 N N . PHE A 1 206 ? -15.714 16.364 16.868 1.00 97.50 206 PHE A N 1
ATOM 1699 C CA . PHE A 1 206 ? -14.551 16.592 17.722 1.00 97.50 206 PHE A CA 1
ATOM 1700 C C . PHE A 1 206 ? -14.940 17.018 19.137 1.00 97.50 206 PHE A C 1
ATOM 1702 O O . PHE A 1 206 ? -14.251 16.636 20.083 1.00 97.50 206 PHE A O 1
ATOM 1709 N N . GLN A 1 207 ? -16.026 17.779 19.304 1.00 97.06 207 GLN A N 1
ATOM 1710 C CA . GLN A 1 207 ? -16.578 18.074 20.628 1.00 97.06 207 GLN A CA 1
ATOM 1711 C C . GLN A 1 207 ? -17.059 16.796 21.321 1.00 97.06 207 GLN A C 1
ATOM 1713 O O . GLN A 1 207 ? -16.690 16.562 22.470 1.00 97.06 207 GLN A O 1
ATOM 1718 N N . TYR A 1 208 ? -17.783 15.923 20.612 1.00 96.88 208 TYR A N 1
ATOM 1719 C CA . TYR A 1 208 ? -18.190 14.619 21.136 1.00 96.88 208 TYR A CA 1
ATOM 1720 C C . TYR A 1 208 ? -16.987 13.795 21.611 1.00 96.88 208 TYR A C 1
ATOM 1722 O O . TYR A 1 208 ? -16.988 13.303 22.741 1.00 96.88 208 TYR A O 1
ATOM 1730 N N . LEU A 1 209 ? -15.938 13.677 20.789 1.00 97.25 209 LEU A N 1
ATOM 1731 C CA . LEU A 1 209 ? -14.762 12.886 21.154 1.00 97.25 209 LEU A CA 1
ATOM 1732 C C . LEU A 1 209 ? -14.050 13.433 22.397 1.00 97.25 209 LEU A C 1
ATOM 1734 O O . LEU A 1 209 ? -13.659 12.657 23.268 1.00 97.25 209 LEU A O 1
ATOM 1738 N N . LYS A 1 210 ? -13.922 14.763 22.497 1.00 97.44 210 LYS A N 1
ATOM 1739 C CA . LYS A 1 210 ? -13.333 15.438 23.663 1.00 97.44 210 LYS A CA 1
ATOM 1740 C C . LYS A 1 210 ? -14.161 15.221 24.927 1.00 97.44 210 LYS A C 1
ATOM 1742 O O . LYS A 1 210 ? -13.596 14.848 25.946 1.00 97.44 210 LYS A O 1
ATOM 1747 N N . ASN A 1 211 ? -15.481 15.395 24.853 1.00 97.25 211 ASN A N 1
ATOM 1748 C CA . ASN A 1 211 ? -16.377 15.236 26.003 1.00 97.25 211 ASN A CA 1
ATOM 1749 C C . ASN A 1 211 ? -16.391 13.796 26.542 1.00 97.25 211 ASN A C 1
ATOM 1751 O O . ASN A 1 211 ? -16.623 13.586 27.727 1.00 97.25 211 ASN A O 1
ATOM 1755 N N . ASN A 1 212 ? -16.113 12.811 25.683 1.00 95.44 212 ASN A N 1
ATOM 1756 C CA . ASN A 1 212 ? -15.998 11.400 26.057 1.00 95.44 212 ASN A CA 1
ATOM 1757 C C . ASN A 1 212 ? -14.551 10.965 26.360 1.00 95.44 212 ASN A C 1
ATOM 1759 O O . ASN A 1 212 ? -14.291 9.773 26.499 1.00 95.44 212 ASN A O 1
ATOM 1763 N N . ASN A 1 213 ? -13.606 11.908 26.467 1.00 95.56 213 ASN A N 1
ATOM 1764 C CA . ASN A 1 213 ? -12.196 11.655 26.785 1.00 95.56 213 ASN A CA 1
ATOM 1765 C C . ASN A 1 213 ? -11.503 10.641 25.854 1.00 95.56 213 ASN A C 1
ATOM 1767 O O . ASN A 1 213 ? -10.584 9.931 26.268 1.00 95.56 213 ASN A O 1
ATOM 1771 N N . TYR A 1 214 ? -11.912 10.570 24.586 1.00 96.62 214 TYR A N 1
ATOM 1772 C CA . TYR A 1 214 ? -11.210 9.740 23.614 1.00 96.62 214 TYR A CA 1
ATOM 1773 C C . TYR A 1 214 ? -9.836 10.339 23.293 1.00 96.62 214 TYR A C 1
ATOM 1775 O O . TYR A 1 214 ? -9.708 11.537 23.037 1.00 96.62 214 TYR A O 1
ATOM 1783 N N . LEU A 1 215 ? -8.805 9.492 23.224 1.00 96.50 215 LEU A N 1
ATOM 1784 C CA . LEU A 1 215 ? -7.536 9.879 22.615 1.00 96.50 215 LEU A CA 1
ATOM 1785 C C . LEU A 1 215 ? -7.675 9.746 21.099 1.00 96.50 215 LEU A C 1
ATOM 1787 O O . LEU A 1 215 ? -7.878 8.645 20.590 1.00 96.50 215 LEU A O 1
ATOM 1791 N N . PHE A 1 216 ? -7.543 10.851 20.369 1.00 97.00 216 PHE A N 1
ATOM 1792 C CA . PHE A 1 216 ? -7.654 10.832 18.915 1.00 97.00 216 PHE A CA 1
ATOM 1793 C C . PHE A 1 216 ? -6.661 11.767 18.230 1.00 97.00 216 PHE A C 1
ATOM 1795 O O . PHE A 1 216 ? -6.133 12.712 18.814 1.00 97.00 216 PHE A O 1
ATOM 1802 N N . SER A 1 217 ? -6.429 11.499 16.950 1.00 95.81 217 SER A N 1
ATOM 1803 C CA . SER A 1 217 ? -5.690 12.365 16.032 1.00 95.81 217 SER A CA 1
ATOM 1804 C C . SER A 1 217 ? -6.506 12.565 14.761 1.00 95.81 217 SER A C 1
ATOM 1806 O O . SER A 1 217 ? -7.351 11.731 14.436 1.00 95.81 217 SER A O 1
ATOM 1808 N N . LYS A 1 218 ? -6.279 13.675 14.057 1.00 94.69 218 LYS A N 1
ATOM 1809 C CA . LYS A 1 218 ? -6.998 14.001 12.824 1.00 94.69 218 LYS A CA 1
ATOM 1810 C C . LYS A 1 218 ? -6.050 14.436 11.721 1.00 94.69 218 LYS A C 1
ATOM 1812 O O . LYS A 1 218 ? -5.100 15.178 11.972 1.00 94.69 218 LYS A O 1
ATOM 1817 N N . THR A 1 219 ? -6.387 14.035 10.506 1.00 92.56 219 THR A N 1
ATOM 1818 C CA . THR A 1 219 ? -5.595 14.289 9.304 1.00 92.56 219 THR A CA 1
ATOM 1819 C C . THR A 1 219 ? -6.539 14.744 8.215 1.00 92.56 219 THR A C 1
ATOM 1821 O O . THR A 1 219 ? -7.515 14.058 7.918 1.00 92.56 219 THR A O 1
ATOM 1824 N N . THR A 1 220 ? -6.276 15.914 7.638 1.00 92.38 220 THR A N 1
ATOM 1825 C CA . THR A 1 220 ? -7.096 16.439 6.545 1.00 92.38 220 THR A CA 1
ATOM 1826 C C . THR A 1 220 ? -7.036 15.487 5.357 1.00 92.38 220 THR A C 1
ATOM 1828 O O . THR A 1 220 ? -5.947 15.129 4.903 1.00 92.38 220 THR A O 1
ATOM 1831 N N . LEU A 1 221 ? -8.202 15.099 4.847 1.00 87.88 221 LEU A N 1
ATOM 1832 C CA . LEU A 1 221 ? -8.335 14.282 3.650 1.00 87.88 221 LEU A CA 1
ATOM 1833 C C . LEU A 1 221 ? -9.584 14.730 2.889 1.00 87.88 221 LEU A C 1
ATOM 1835 O O . LEU A 1 221 ? -10.661 14.793 3.472 1.00 87.88 221 LEU A O 1
ATOM 1839 N N . PHE A 1 222 ? -9.434 15.018 1.594 1.00 88.56 222 PHE A N 1
ATOM 1840 C CA . PHE A 1 222 ? -10.507 15.553 0.748 1.00 88.56 222 PHE A CA 1
ATOM 1841 C C . PHE A 1 222 ? -11.188 16.781 1.382 1.00 88.56 222 PHE A C 1
ATOM 1843 O O . PHE A 1 222 ? -10.507 17.739 1.748 1.00 88.56 222 PHE A O 1
ATOM 1850 N N . ASP A 1 223 ? -12.513 16.759 1.493 1.00 90.81 223 ASP A N 1
ATOM 1851 C CA . ASP A 1 223 ? -13.357 17.784 2.099 1.00 90.81 223 ASP A CA 1
ATOM 1852 C C . ASP A 1 223 ? -13.648 17.508 3.584 1.00 90.81 223 ASP A C 1
ATOM 1854 O O . ASP A 1 223 ? -14.599 18.048 4.146 1.00 90.81 223 ASP A O 1
ATOM 1858 N N . GLY A 1 224 ? -12.831 16.681 4.240 1.00 94.25 224 GLY A N 1
ATOM 1859 C CA . GLY A 1 224 ? -13.028 16.273 5.622 1.00 94.25 224 GLY A CA 1
ATOM 1860 C C . GLY A 1 224 ? -11.743 15.854 6.327 1.00 94.25 224 GLY A C 1
ATOM 1861 O O . GLY A 1 224 ? -10.647 16.374 6.083 1.00 94.25 224 GLY A O 1
ATOM 1862 N N . PHE A 1 225 ? -11.897 14.917 7.258 1.00 94.69 225 PHE A N 1
ATOM 1863 C CA . PHE A 1 225 ? -10.827 14.424 8.109 1.00 94.69 225 PHE A CA 1
ATOM 1864 C C . PHE A 1 225 ? -10.908 12.910 8.260 1.00 94.69 225 PHE A C 1
ATOM 1866 O O . PHE A 1 225 ? -11.972 12.353 8.523 1.00 94.69 225 PHE A O 1
ATOM 1873 N N . ILE A 1 226 ? -9.751 12.257 8.185 1.00 93.19 226 ILE A N 1
ATOM 1874 C CA . ILE A 1 226 ? -9.565 10.927 8.760 1.00 93.19 226 ILE A CA 1
ATOM 1875 C C . ILE A 1 226 ? -9.190 11.110 10.221 1.00 93.19 226 ILE A C 1
ATOM 1877 O O . ILE A 1 226 ? -8.243 11.829 10.546 1.00 93.19 226 ILE A O 1
ATOM 1881 N N . VAL A 1 227 ? -9.939 10.455 11.095 1.00 95.25 227 VAL A N 1
ATOM 1882 C CA . VAL A 1 227 ? -9.781 10.523 12.540 1.00 95.25 227 VAL A CA 1
ATOM 1883 C C . VAL A 1 227 ? -9.375 9.144 13.029 1.00 95.25 227 VAL A C 1
ATOM 1885 O O . VAL A 1 227 ? -10.099 8.174 12.820 1.00 95.25 227 VAL A O 1
ATOM 1888 N N . ASN A 1 228 ? -8.202 9.058 13.651 1.00 95.06 228 ASN A N 1
ATOM 1889 C CA . ASN A 1 228 ? -7.737 7.841 14.305 1.00 95.06 228 ASN A CA 1
ATOM 1890 C C . ASN A 1 228 ? -8.035 7.953 15.799 1.00 95.06 228 ASN A C 1
ATOM 1892 O O . ASN A 1 228 ? -7.529 8.873 16.445 1.00 95.06 228 ASN A O 1
ATOM 1896 N N . ILE A 1 229 ? -8.867 7.054 16.316 1.00 96.62 229 ILE A N 1
ATOM 1897 C CA . ILE A 1 229 ? -9.410 7.081 17.675 1.00 96.62 229 ILE A CA 1
ATOM 1898 C C . ILE A 1 229 ? -8.922 5.846 18.413 1.00 96.62 229 ILE A C 1
ATOM 1900 O O . ILE A 1 229 ? -9.081 4.727 17.932 1.00 96.62 229 ILE A O 1
ATOM 1904 N N . LYS A 1 230 ? -8.377 6.047 19.606 1.00 96.44 230 LYS A N 1
ATOM 1905 C CA . LYS A 1 230 ? -7.926 4.981 20.486 1.00 96.44 230 LYS A CA 1
ATOM 1906 C C . LYS A 1 230 ? -8.949 4.732 21.588 1.00 96.44 230 LYS A C 1
ATOM 1908 O O . LYS A 1 230 ? -9.363 5.669 22.271 1.00 96.44 230 LYS A O 1
ATOM 1913 N N . THR A 1 231 ? -9.310 3.472 21.795 1.00 96.19 231 THR A N 1
ATOM 1914 C CA . THR A 1 231 ? -10.209 3.026 22.868 1.00 96.19 231 THR A CA 1
ATOM 1915 C C . THR A 1 231 ? -9.487 2.045 23.783 1.00 96.19 231 THR A C 1
ATOM 1917 O O . THR A 1 231 ? -8.635 1.282 23.332 1.00 96.19 231 THR A O 1
ATOM 1920 N N . SER A 1 232 ? -9.805 2.064 25.079 1.00 94.56 232 SER A N 1
ATOM 1921 C CA . SER A 1 232 ? -9.227 1.138 26.067 1.00 94.56 232 SER A CA 1
ATOM 1922 C C . SER A 1 232 ? -9.771 -0.286 25.941 1.00 94.56 232 SER A C 1
ATOM 1924 O O . SER A 1 232 ? -9.102 -1.228 26.348 1.00 94.56 232 SER A O 1
ATOM 1926 N N . ASN A 1 233 ? -10.953 -0.435 25.346 1.00 94.50 233 ASN A N 1
ATOM 1927 C CA . ASN A 1 233 ? -11.608 -1.702 25.059 1.00 94.50 233 ASN A CA 1
ATOM 1928 C C . ASN A 1 233 ? -11.932 -1.808 23.561 1.00 94.50 233 ASN A C 1
ATOM 1930 O O . ASN A 1 233 ? -11.827 -0.838 22.808 1.00 94.50 233 ASN A O 1
ATOM 1934 N N . GLY A 1 234 ? -12.347 -2.988 23.117 1.00 94.38 234 GLY A N 1
ATOM 1935 C CA . GLY A 1 234 ? -12.664 -3.298 21.729 1.00 94.38 234 GLY A CA 1
ATOM 1936 C C . GLY A 1 234 ? -13.992 -2.725 21.257 1.00 94.38 234 GLY A C 1
ATOM 1937 O O . GLY A 1 234 ? -14.600 -3.302 20.365 1.00 94.38 234 GLY A O 1
ATOM 1938 N N . LYS A 1 235 ? -14.468 -1.618 21.834 1.00 95.62 235 LYS A N 1
ATOM 1939 C CA . LYS A 1 235 ? -15.736 -0.989 21.476 1.00 95.62 235 LYS A CA 1
ATOM 1940 C C . LYS A 1 235 ? -15.553 0.494 21.181 1.00 95.62 235 LYS A C 1
ATOM 1942 O O . LYS A 1 235 ? -14.884 1.214 21.915 1.00 95.62 235 LYS A O 1
ATOM 1947 N N . ILE A 1 236 ? -16.240 0.966 20.150 1.00 95.94 236 ILE A N 1
ATOM 1948 C CA . ILE A 1 236 ? -16.414 2.389 19.868 1.00 95.94 236 ILE A CA 1
ATOM 1949 C C . ILE A 1 236 ? -17.889 2.683 19.599 1.00 95.94 236 ILE A C 1
ATOM 1951 O O . ILE A 1 236 ? -18.607 1.854 19.039 1.00 95.94 236 ILE A O 1
ATOM 1955 N N . SER A 1 237 ? -18.348 3.859 20.020 1.00 95.06 237 SER A N 1
ATOM 1956 C CA . SER A 1 237 ? -19.654 4.410 19.669 1.00 95.06 237 SER A CA 1
ATOM 1957 C C . SER A 1 237 ? -19.444 5.839 19.198 1.00 95.06 237 SER A C 1
ATOM 1959 O O . SER A 1 237 ? -18.755 6.604 19.865 1.00 95.06 237 SER A O 1
ATOM 1961 N N . ILE A 1 238 ? -19.998 6.187 18.041 1.00 94.88 238 ILE A N 1
ATOM 1962 C CA . ILE A 1 238 ? -19.881 7.520 17.448 1.00 94.88 238 ILE A CA 1
ATOM 1963 C C . ILE A 1 238 ? -21.248 8.026 16.987 1.00 94.88 238 ILE A C 1
ATOM 1965 O O . ILE A 1 238 ? -22.096 7.209 16.614 1.00 94.88 238 ILE A O 1
ATOM 1969 N N . PRO A 1 239 ? -21.492 9.346 16.994 1.00 93.44 239 PRO A N 1
ATOM 1970 C CA . PRO A 1 239 ? -22.726 9.896 16.460 1.00 93.44 239 PRO A CA 1
ATOM 1971 C C . PRO A 1 239 ? -22.833 9.658 14.949 1.00 93.44 239 PRO A C 1
ATOM 1973 O O . PRO A 1 239 ? -21.831 9.633 14.231 1.00 93.44 239 PRO A O 1
ATOM 1976 N N . LYS A 1 240 ? -24.061 9.496 14.464 1.00 88.06 240 LYS A N 1
ATOM 1977 C CA . LYS A 1 240 ? -24.393 9.454 13.042 1.00 88.06 240 LYS A CA 1
ATOM 1978 C C . LYS A 1 240 ? -24.678 10.868 12.555 1.00 88.06 240 LYS A C 1
ATOM 1980 O O . LYS A 1 240 ? -25.546 11.539 13.103 1.00 88.06 240 LYS A O 1
ATOM 1985 N N . TYR A 1 241 ? -24.003 11.280 11.487 1.00 78.06 241 TYR A N 1
ATOM 1986 C CA . TYR A 1 241 ? -24.191 12.608 10.889 1.00 78.06 241 TYR A CA 1
ATOM 1987 C C . TYR A 1 241 ? -24.905 12.579 9.533 1.00 78.06 241 TYR A C 1
ATOM 1989 O O . TYR A 1 241 ? -25.244 13.617 8.978 1.00 78.06 241 TYR A O 1
ATOM 1997 N N . HIS A 1 242 ? -25.200 11.388 9.014 1.00 69.25 242 HIS A N 1
ATOM 1998 C CA . HIS A 1 242 ? -26.041 11.214 7.837 1.00 69.25 242 HIS A CA 1
ATOM 1999 C C . HIS A 1 242 ? -27.305 10.440 8.215 1.00 69.25 242 HIS A C 1
ATOM 2001 O O . HIS A 1 242 ? -27.241 9.472 8.977 1.00 69.25 242 HIS A O 1
ATOM 2007 N N . LYS A 1 243 ? -28.452 10.837 7.646 1.00 56.69 243 LYS A N 1
ATOM 2008 C CA . LYS A 1 243 ? -29.561 9.894 7.456 1.00 56.69 243 LYS A CA 1
ATOM 2009 C C . LYS A 1 243 ? -29.031 8.774 6.567 1.00 56.69 243 LYS A C 1
ATOM 2011 O O . LYS A 1 243 ? -28.283 9.064 5.635 1.00 56.69 243 LYS A O 1
ATOM 2016 N N . GLU A 1 244 ? -29.377 7.525 6.863 1.00 53.56 244 GLU A N 1
ATOM 2017 C CA . GLU A 1 244 ? -29.133 6.409 5.948 1.00 53.56 244 GLU A CA 1
ATOM 2018 C C . GLU A 1 244 ? -29.796 6.755 4.606 1.00 53.56 244 GLU A C 1
ATOM 2020 O O . GLU A 1 244 ? -30.993 6.560 4.417 1.00 53.56 244 GLU A O 1
ATOM 2025 N N . ASN A 1 245 ? -29.039 7.345 3.679 1.00 49.41 245 ASN A N 1
ATOM 2026 C CA . ASN A 1 245 ? -29.425 7.319 2.285 1.00 49.41 245 ASN A CA 1
ATOM 2027 C C . ASN A 1 245 ? -29.253 5.858 1.884 1.00 49.41 245 ASN A C 1
ATOM 2029 O O . ASN A 1 245 ? -28.131 5.373 1.737 1.00 49.41 245 ASN A O 1
ATOM 2033 N N . ASN A 1 246 ? -30.379 5.167 1.722 1.00 50.91 246 ASN A N 1
ATOM 2034 C CA . ASN A 1 246 ? -30.456 3.821 1.153 1.00 50.91 246 ASN A CA 1
ATOM 2035 C C . ASN A 1 246 ? -29.867 3.732 -0.274 1.00 50.91 246 ASN A C 1
ATOM 2037 O O . ASN A 1 246 ? -29.806 2.647 -0.838 1.00 50.91 246 ASN A O 1
ATOM 2041 N N . ASP A 1 247 ? -29.376 4.843 -0.831 1.00 51.12 247 ASP A N 1
ATOM 2042 C CA . ASP A 1 247 ? -28.726 4.954 -2.137 1.00 51.12 247 ASP A CA 1
ATOM 2043 C C . ASP A 1 247 ? -27.263 4.482 -2.165 1.00 51.12 247 ASP A C 1
ATOM 2045 O O . ASP A 1 247 ? -26.567 4.707 -3.158 1.00 51.12 247 ASP A O 1
ATOM 2049 N N . PHE A 1 248 ? -26.753 3.794 -1.132 1.00 50.72 248 PHE A N 1
ATOM 2050 C CA . PHE A 1 248 ? -25.583 2.937 -1.353 1.00 50.72 248 PHE A CA 1
ATOM 2051 C C . PHE A 1 248 ? -26.036 1.728 -2.177 1.00 50.72 248 PHE A C 1
ATOM 2053 O O . PHE A 1 248 ? -26.189 0.618 -1.665 1.00 50.72 248 PHE A O 1
ATOM 2060 N N . ASP A 1 249 ? -26.293 1.970 -3.463 1.00 58.16 249 ASP A N 1
ATOM 2061 C CA . ASP A 1 249 ? -26.719 0.969 -4.421 1.00 58.16 249 ASP A CA 1
ATOM 2062 C C . ASP A 1 249 ? -25.523 0.061 -4.711 1.00 58.16 249 ASP A C 1
ATOM 2064 O O . ASP A 1 249 ? -24.754 0.198 -5.666 1.00 58.16 249 ASP A O 1
ATOM 2068 N N . LYS A 1 250 ? -25.318 -0.870 -3.783 1.00 58.91 250 LYS A N 1
ATOM 2069 C CA . LYS A 1 250 ? -24.299 -1.905 -3.854 1.00 58.91 250 LYS A CA 1
ATOM 2070 C C . LYS A 1 250 ? -24.407 -2.652 -5.182 1.00 58.91 250 LYS A C 1
ATOM 2072 O O . LYS A 1 250 ? -23.375 -3.076 -5.693 1.00 58.91 250 LYS A O 1
ATOM 2077 N N . ALA A 1 251 ? -25.611 -2.791 -5.747 1.00 62.94 251 ALA A N 1
ATOM 2078 C CA . ALA A 1 251 ? -25.812 -3.404 -7.051 1.00 62.94 251 ALA A CA 1
ATOM 2079 C C . ALA A 1 251 ? -25.265 -2.517 -8.177 1.00 62.94 251 ALA A C 1
ATOM 2081 O O . ALA A 1 251 ? -24.532 -3.037 -9.015 1.00 62.94 251 ALA A O 1
ATOM 2082 N N . TYR A 1 252 ? -25.498 -1.201 -8.151 1.00 66.25 252 TYR A N 1
ATOM 2083 C CA . TYR A 1 252 ? -24.866 -0.259 -9.083 1.00 66.25 252 TYR A CA 1
ATOM 2084 C C . TYR A 1 252 ? -23.335 -0.335 -9.025 1.00 66.25 252 TYR A C 1
ATOM 2086 O O . TYR A 1 252 ? -22.697 -0.592 -10.043 1.00 66.25 252 TYR A O 1
ATOM 2094 N N . TYR A 1 253 ? -22.718 -0.218 -7.846 1.00 58.09 253 TYR A N 1
ATOM 2095 C CA . TYR A 1 253 ? -21.252 -0.242 -7.742 1.00 58.09 253 TYR A CA 1
ATOM 2096 C C . TYR A 1 253 ? -20.638 -1.617 -8.044 1.00 58.09 253 TYR A C 1
ATOM 2098 O O . TYR A 1 253 ? -19.564 -1.684 -8.644 1.00 58.09 253 TYR A O 1
ATOM 2106 N N . LEU A 1 254 ? -21.305 -2.719 -7.676 1.00 63.22 254 LEU A N 1
ATOM 2107 C CA . LEU A 1 254 ? -20.902 -4.061 -8.108 1.00 63.22 254 LEU A CA 1
ATOM 2108 C C . LEU A 1 254 ? -21.034 -4.206 -9.624 1.00 63.22 254 LEU A C 1
ATOM 2110 O O . LEU A 1 254 ? -20.139 -4.767 -10.250 1.00 63.22 254 LEU A O 1
ATOM 2114 N N . SER A 1 255 ? -22.100 -3.673 -10.225 1.00 65.94 255 SER A N 1
ATOM 2115 C CA . SER A 1 255 ? -22.281 -3.681 -11.677 1.00 65.94 255 SER A CA 1
ATOM 2116 C C . SER A 1 255 ? -21.197 -2.861 -12.373 1.00 65.94 255 SER A C 1
ATOM 2118 O O . SER A 1 255 ? -20.593 -3.362 -13.310 1.00 65.94 255 SER A O 1
ATOM 2120 N N . GLU A 1 256 ? -20.830 -1.689 -11.853 1.00 60.16 256 GLU A N 1
ATOM 2121 C CA . GLU A 1 256 ? -19.732 -0.868 -12.367 1.00 60.16 256 GLU A CA 1
ATOM 2122 C C . GLU A 1 256 ? -18.372 -1.554 -12.202 1.00 60.16 256 GLU A C 1
ATOM 2124 O O . GLU A 1 256 ? -17.529 -1.512 -13.100 1.00 60.16 256 GLU A O 1
ATOM 2129 N N . TYR A 1 257 ? -18.156 -2.264 -11.093 1.00 53.75 257 TYR A N 1
ATOM 2130 C CA . TYR A 1 257 ? -16.964 -3.083 -10.891 1.00 53.75 257 TYR A CA 1
ATOM 2131 C C . TYR A 1 257 ? -16.901 -4.259 -11.879 1.00 53.75 257 TYR A C 1
ATOM 2133 O O . TYR A 1 257 ? -15.865 -4.477 -12.512 1.00 53.75 257 TYR A O 1
ATOM 2141 N N . HIS A 1 258 ? -18.003 -4.985 -12.077 1.00 62.94 258 HIS A N 1
ATOM 2142 C CA . HIS A 1 258 ? -18.097 -6.057 -13.069 1.00 62.94 258 HIS A CA 1
ATOM 2143 C C . HIS A 1 258 ? -17.967 -5.523 -14.501 1.00 62.94 258 HIS A C 1
ATOM 2145 O O . HIS A 1 258 ? -17.248 -6.117 -15.302 1.00 62.94 258 HIS A O 1
ATOM 2151 N N . ASN A 1 259 ? -18.553 -4.365 -14.809 1.00 62.28 259 ASN A N 1
ATOM 2152 C CA . ASN A 1 259 ? -18.389 -3.649 -16.072 1.00 62.28 259 ASN A CA 1
ATOM 2153 C C . ASN A 1 259 ? -16.927 -3.255 -16.283 1.00 62.28 259 ASN A C 1
ATOM 2155 O O . ASN A 1 259 ? -16.396 -3.446 -17.372 1.00 62.28 259 ASN A O 1
ATOM 2159 N N . HIS A 1 260 ? -16.233 -2.783 -15.247 1.00 46.88 260 HIS A N 1
ATOM 2160 C CA . HIS A 1 260 ? -14.807 -2.471 -15.305 1.00 46.88 260 HIS A CA 1
ATOM 2161 C C . HIS A 1 260 ? -13.942 -3.718 -15.548 1.00 46.88 260 HIS A C 1
ATOM 2163 O O . HIS A 1 260 ? -13.003 -3.672 -16.352 1.00 46.88 260 HIS A O 1
ATOM 2169 N N . LEU A 1 261 ? -14.239 -4.834 -14.873 1.00 47.19 261 LEU A N 1
ATOM 2170 C CA . LEU A 1 261 ? -13.560 -6.116 -15.086 1.00 47.19 261 LEU A CA 1
ATOM 2171 C C . LEU A 1 261 ? -13.785 -6.628 -16.516 1.00 47.19 261 LEU A C 1
ATOM 2173 O O . LEU A 1 261 ? -12.811 -6.913 -17.220 1.00 47.19 261 LEU A O 1
ATOM 2177 N N . ASN A 1 262 ? -15.037 -6.625 -16.977 1.00 52.84 262 ASN A N 1
ATOM 2178 C CA . ASN A 1 262 ? -15.426 -6.998 -18.335 1.00 52.84 262 ASN A CA 1
ATOM 2179 C C . ASN A 1 262 ? -14.800 -6.063 -19.376 1.00 52.84 262 ASN A C 1
ATOM 2181 O O . ASN A 1 262 ? -14.290 -6.529 -20.390 1.00 52.84 262 ASN A O 1
ATOM 2185 N N . TYR A 1 263 ? -14.743 -4.754 -19.128 1.00 44.84 263 TYR A N 1
ATOM 2186 C CA . TYR A 1 263 ? -14.078 -3.776 -19.991 1.00 44.84 263 TYR A CA 1
ATOM 2187 C C . TYR A 1 263 ? -12.569 -4.042 -20.087 1.00 44.84 263 TYR A C 1
ATOM 2189 O O . TYR A 1 263 ? -11.990 -4.004 -21.177 1.00 44.84 263 TYR A O 1
ATOM 2197 N N . LYS A 1 264 ? -11.905 -4.378 -18.973 1.00 52.44 264 LYS A N 1
ATOM 2198 C CA . LYS A 1 264 ? -10.480 -4.760 -18.956 1.00 52.44 264 LYS A CA 1
ATOM 2199 C C . LYS A 1 264 ? -10.201 -6.072 -19.691 1.00 52.44 264 LYS A C 1
ATOM 2201 O O . LYS A 1 264 ? -9.148 -6.182 -20.323 1.00 52.44 264 LYS A O 1
ATOM 2206 N N . GLU A 1 265 ? -11.088 -7.061 -19.616 1.00 51.91 265 GLU A N 1
ATOM 2207 C CA . GLU A 1 265 ? -10.949 -8.310 -20.378 1.00 51.91 265 GLU A CA 1
ATOM 2208 C C . GLU A 1 265 ? -11.273 -8.121 -21.863 1.00 51.91 265 GLU A C 1
ATOM 2210 O O . GLU A 1 265 ? -10.489 -8.544 -22.716 1.00 51.91 265 GLU A O 1
ATOM 2215 N N . THR A 1 266 ? -12.342 -7.392 -22.184 1.00 52.75 266 THR A N 1
ATOM 2216 C CA . THR A 1 266 ? -12.771 -7.099 -23.560 1.00 52.75 266 THR A CA 1
ATOM 2217 C C . THR A 1 266 ? -11.731 -6.255 -24.297 1.00 52.75 266 THR A C 1
ATOM 2219 O O . THR A 1 266 ? -11.366 -6.578 -25.426 1.00 52.75 266 THR A O 1
ATOM 2222 N N . SER A 1 267 ? -11.159 -5.233 -23.650 1.00 60.88 267 SER A N 1
ATOM 2223 C CA . SER A 1 267 ? -10.084 -4.409 -24.226 1.00 60.88 267 SER A CA 1
ATOM 2224 C C . SER A 1 267 ? -8.788 -5.195 -24.443 1.00 60.88 267 SER A C 1
ATOM 2226 O O . SER A 1 267 ? -8.175 -5.071 -25.503 1.00 60.88 267 SER A O 1
ATOM 2228 N N . LYS A 1 268 ? -8.382 -6.067 -23.507 1.00 63.66 268 LYS A N 1
ATOM 2229 C CA . LYS A 1 268 ? -7.225 -6.963 -23.700 1.00 63.66 268 LYS A CA 1
ATOM 2230 C C . LYS A 1 268 ? -7.460 -7.982 -24.815 1.00 63.66 268 LYS A C 1
ATOM 2232 O O . LYS A 1 268 ? -6.540 -8.237 -25.593 1.00 63.66 268 LYS A O 1
ATOM 2237 N N . GLY A 1 269 ? -8.667 -8.539 -24.913 1.00 68.94 269 GLY A N 1
ATOM 2238 C CA . GLY A 1 269 ? -9.069 -9.441 -25.992 1.00 68.94 269 GLY A CA 1
ATOM 2239 C C . GLY A 1 269 ? -9.037 -8.756 -27.360 1.00 68.94 269 GLY A C 1
ATOM 2240 O O . GLY A 1 269 ? -8.463 -9.300 -28.305 1.00 68.94 269 GLY A O 1
ATOM 2241 N N . LEU A 1 270 ? -9.565 -7.530 -27.459 1.00 75.50 270 LEU A N 1
ATOM 2242 C CA . LEU A 1 270 ? -9.511 -6.721 -28.681 1.00 75.50 270 LEU A CA 1
ATOM 2243 C C . LEU A 1 270 ? -8.072 -6.370 -29.073 1.00 75.50 270 LEU A C 1
ATOM 2245 O O . LEU A 1 270 ? -7.697 -6.526 -30.233 1.00 75.50 270 LEU A O 1
ATOM 2249 N N . LEU A 1 271 ? -7.254 -5.935 -28.109 1.00 77.31 271 LEU A N 1
ATOM 2250 C CA . LEU A 1 271 ? -5.841 -5.608 -28.323 1.00 77.31 271 LEU A CA 1
ATOM 2251 C C . LEU A 1 271 ? -5.061 -6.822 -28.837 1.00 77.31 271 LEU A C 1
ATOM 2253 O O . LEU A 1 271 ? -4.261 -6.690 -29.762 1.00 77.31 271 LEU A O 1
ATOM 2257 N N . ARG A 1 272 ? -5.332 -8.015 -28.293 1.00 80.31 272 ARG A N 1
ATOM 2258 C CA . ARG A 1 272 ? -4.725 -9.263 -28.765 1.00 80.31 272 ARG A CA 1
ATOM 2259 C C . ARG A 1 272 ? -5.145 -9.598 -30.197 1.00 80.31 272 ARG A C 1
ATOM 2261 O O . ARG A 1 272 ? -4.272 -9.831 -31.027 1.00 80.31 272 ARG A O 1
ATOM 2268 N N . LYS A 1 273 ? -6.445 -9.547 -30.514 1.00 85.19 273 LYS A N 1
ATOM 2269 C CA . LYS A 1 273 ? -6.948 -9.771 -31.884 1.00 85.19 273 LYS A CA 1
ATOM 2270 C C . LYS A 1 273 ? -6.362 -8.765 -32.879 1.00 85.19 273 LYS A C 1
ATOM 2272 O O . LYS A 1 273 ? -5.993 -9.133 -33.992 1.00 85.19 273 LYS A O 1
ATOM 2277 N N . LYS A 1 274 ? -6.232 -7.497 -32.475 1.00 85.19 274 LYS A N 1
ATOM 2278 C CA . LYS A 1 274 ? -5.618 -6.437 -33.286 1.00 85.19 274 LYS A CA 1
ATOM 2279 C C . LYS A 1 274 ? -4.139 -6.722 -33.551 1.00 85.19 274 LYS A C 1
ATOM 2281 O O . LYS A 1 274 ? -3.710 -6.605 -34.694 1.00 85.19 274 LYS A O 1
ATOM 2286 N N . ILE A 1 275 ? -3.381 -7.145 -32.537 1.00 87.00 275 ILE A N 1
ATOM 2287 C CA . ILE A 1 275 ? -1.982 -7.572 -32.688 1.00 87.00 275 ILE A CA 1
ATOM 2288 C C . ILE A 1 275 ? -1.865 -8.765 -33.643 1.00 87.00 275 ILE A C 1
ATOM 2290 O O . ILE A 1 275 ? -1.057 -8.722 -34.566 1.00 87.00 275 ILE A O 1
ATOM 2294 N N . GLU A 1 276 ? -2.688 -9.800 -33.468 1.00 89.19 276 GLU A N 1
ATOM 2295 C CA . GLU A 1 276 ? -2.682 -10.987 -34.333 1.00 89.19 276 GLU A CA 1
ATOM 2296 C C . GLU A 1 276 ? -3.010 -10.622 -35.792 1.00 89.19 276 GLU A C 1
ATOM 2298 O O . GLU A 1 276 ? -2.332 -11.077 -36.715 1.00 89.19 276 GLU A O 1
ATOM 2303 N N . SER A 1 277 ? -3.980 -9.728 -36.007 1.00 91.00 277 SER A N 1
ATOM 2304 C CA . SER A 1 277 ? -4.319 -9.198 -37.332 1.00 91.00 277 SER A CA 1
ATOM 2305 C C . SER A 1 277 ? -3.179 -8.388 -37.957 1.00 91.00 277 SER A C 1
ATOM 2307 O O . SER A 1 277 ? -2.872 -8.594 -39.132 1.00 91.00 277 SER A O 1
ATOM 2309 N N . LEU A 1 278 ? -2.532 -7.498 -37.196 1.00 91.88 278 LEU A N 1
ATOM 2310 C CA . LEU A 1 278 ? -1.397 -6.701 -37.674 1.00 91.88 278 LEU A CA 1
ATOM 2311 C C . LEU A 1 278 ? -0.202 -7.589 -38.027 1.00 91.88 278 LEU A C 1
ATOM 2313 O O . LEU A 1 278 ? 0.379 -7.433 -39.098 1.00 91.88 278 LEU A O 1
ATOM 2317 N N . ARG A 1 279 ? 0.115 -8.567 -37.172 1.00 91.12 279 ARG A N 1
ATOM 2318 C CA . ARG A 1 279 ? 1.179 -9.547 -37.407 1.00 91.12 279 ARG A CA 1
ATOM 2319 C C . ARG A 1 279 ? 0.911 -10.352 -38.679 1.00 91.12 279 ARG A C 1
ATOM 2321 O O . ARG A 1 279 ? 1.788 -10.461 -39.531 1.00 91.12 279 ARG A O 1
ATOM 2328 N N . LYS A 1 280 ? -0.316 -10.854 -38.856 1.00 89.88 280 LYS A N 1
ATOM 2329 C CA . LYS A 1 280 ? -0.727 -11.561 -40.079 1.00 89.88 280 LYS A CA 1
ATOM 2330 C C . LYS A 1 280 ? -0.581 -10.671 -41.315 1.00 89.88 280 LYS A C 1
ATOM 2332 O O . LYS A 1 280 ? -0.005 -11.106 -42.305 1.00 89.88 280 LYS A O 1
ATOM 2337 N N . LYS A 1 281 ? -1.036 -9.417 -41.238 1.00 91.06 281 LYS A N 1
ATOM 2338 C CA . LYS A 1 281 ? -0.922 -8.434 -42.323 1.00 91.06 281 LYS A CA 1
ATOM 2339 C C . LYS A 1 281 ? 0.540 -8.194 -42.714 1.00 91.06 281 LYS A C 1
ATOM 2341 O O . LYS A 1 281 ? 0.858 -8.280 -43.892 1.00 91.06 281 LYS A O 1
ATOM 2346 N N . ILE A 1 282 ? 1.431 -7.993 -41.744 1.00 89.94 282 ILE A N 1
ATOM 2347 C CA . ILE A 1 282 ? 2.870 -7.785 -41.974 1.00 89.94 282 ILE A CA 1
ATOM 2348 C C . ILE A 1 282 ? 3.505 -8.946 -42.749 1.00 89.94 282 ILE A C 1
ATOM 2350 O O . ILE A 1 282 ? 4.246 -8.709 -43.696 1.00 89.94 282 ILE A O 1
ATOM 2354 N N . PHE A 1 283 ? 3.209 -10.195 -42.379 1.00 85.50 283 PHE A N 1
ATOM 2355 C CA . PHE A 1 283 ? 3.838 -11.363 -43.009 1.00 85.50 283 PHE A CA 1
ATOM 2356 C C . PHE A 1 283 ? 3.154 -11.837 -44.302 1.00 85.50 283 PHE A C 1
ATOM 2358 O O . PHE A 1 283 ? 3.714 -12.681 -45.002 1.00 85.50 283 PHE A O 1
ATOM 2365 N N . GLN A 1 284 ? 1.970 -11.309 -44.630 1.00 86.44 284 GLN A N 1
ATOM 2366 C CA . GLN A 1 284 ? 1.244 -11.604 -45.873 1.00 86.44 284 GLN A CA 1
ATOM 2367 C C . GLN A 1 284 ? 1.408 -10.525 -46.949 1.00 86.44 284 GLN A C 1
ATOM 2369 O O . GLN A 1 284 ? 1.168 -10.792 -48.124 1.00 86.44 284 GLN A O 1
ATOM 2374 N N . GLN A 1 285 ? 1.788 -9.305 -46.571 1.00 80.81 285 GLN A N 1
ATOM 2375 C CA . GLN A 1 285 ? 1.965 -8.208 -47.516 1.00 80.81 285 GLN A CA 1
ATOM 2376 C C . GLN A 1 285 ? 3.215 -8.394 -48.382 1.00 80.81 285 GLN A C 1
ATOM 2378 O O . GLN A 1 285 ? 4.285 -8.746 -47.895 1.00 80.81 285 GLN A O 1
ATOM 2383 N N . THR A 1 286 ? 3.081 -8.096 -49.675 1.00 73.88 286 THR A N 1
ATOM 2384 C CA . THR A 1 286 ? 4.187 -8.108 -50.645 1.00 73.88 286 THR A CA 1
ATOM 2385 C C . THR A 1 286 ? 5.033 -6.835 -50.598 1.00 73.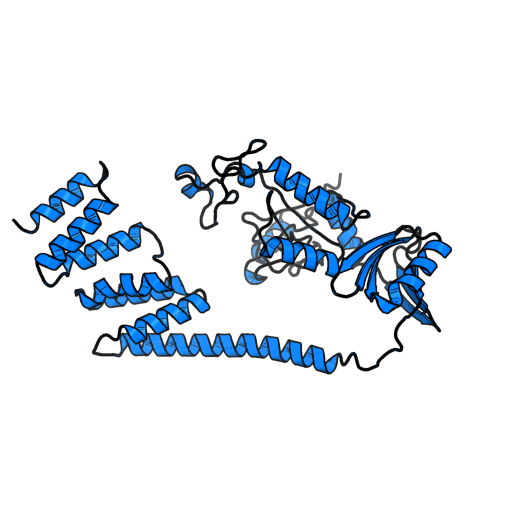88 286 THR A C 1
ATOM 2387 O O . THR A 1 286 ? 6.186 -6.855 -51.019 1.00 73.88 286 THR A O 1
ATOM 2390 N N . LYS A 1 287 ? 4.484 -5.733 -50.067 1.00 82.69 287 LYS A N 1
ATOM 2391 C CA . LYS A 1 287 ? 5.152 -4.432 -49.935 1.00 82.69 287 LYS A CA 1
ATOM 2392 C C . LYS A 1 287 ? 5.231 -4.003 -48.471 1.00 82.69 287 LYS A C 1
ATOM 2394 O O . LYS A 1 287 ? 4.243 -4.087 -47.742 1.00 82.69 287 LYS A O 1
ATOM 2399 N N . LEU A 1 288 ? 6.395 -3.495 -48.066 1.00 86.94 288 LEU A N 1
ATOM 2400 C CA . LEU A 1 288 ? 6.652 -2.997 -46.717 1.00 86.94 288 LEU A CA 1
ATOM 2401 C C . LEU A 1 288 ? 5.753 -1.793 -46.386 1.00 86.94 288 LEU A C 1
ATOM 2403 O O . LEU A 1 288 ? 5.671 -0.828 -47.144 1.00 86.94 288 LEU A O 1
ATOM 2407 N N . SER A 1 289 ? 5.107 -1.830 -45.217 1.00 91.00 289 SER A N 1
ATOM 2408 C CA . SER A 1 289 ? 4.306 -0.725 -44.678 1.00 91.00 289 SER A CA 1
ATOM 2409 C C . SER A 1 289 ? 4.845 -0.295 -43.315 1.00 91.00 289 SER A C 1
ATOM 2411 O O . SER A 1 289 ? 4.583 -0.940 -42.298 1.00 91.00 289 SER A O 1
ATOM 2413 N N . ILE A 1 290 ? 5.580 0.822 -43.282 1.00 90.12 290 ILE A N 1
ATOM 2414 C CA . ILE A 1 290 ? 6.147 1.381 -42.043 1.00 90.12 290 ILE A CA 1
ATOM 2415 C C . ILE A 1 290 ? 5.045 1.678 -41.019 1.00 90.12 290 ILE A C 1
ATOM 2417 O O . ILE A 1 290 ? 5.225 1.413 -39.832 1.00 90.12 290 ILE A O 1
ATOM 2421 N N . ASP A 1 291 ? 3.896 2.192 -41.456 1.00 90.00 291 ASP A N 1
ATOM 2422 C CA . ASP A 1 291 ? 2.812 2.556 -40.541 1.00 90.00 291 ASP A CA 1
ATOM 2423 C C . ASP A 1 291 ? 2.154 1.332 -39.900 1.00 90.00 291 ASP A C 1
ATOM 2425 O O . ASP A 1 291 ? 1.870 1.357 -38.703 1.00 90.00 291 ASP A O 1
ATOM 2429 N N . THR A 1 292 ? 2.026 0.222 -40.637 1.00 91.31 292 THR A N 1
ATOM 2430 C CA . THR A 1 292 ? 1.553 -1.051 -40.065 1.00 91.31 292 THR A CA 1
ATOM 2431 C C . THR A 1 292 ? 2.524 -1.560 -38.991 1.00 91.31 292 THR A C 1
ATOM 2433 O O . THR A 1 292 ? 2.097 -2.009 -37.927 1.00 91.31 292 THR A O 1
ATOM 2436 N N . TRP A 1 293 ? 3.836 -1.427 -39.219 1.00 94.38 293 TRP A N 1
ATOM 2437 C CA . TRP A 1 293 ? 4.859 -1.759 -38.223 1.00 94.38 293 TRP A CA 1
ATOM 2438 C C . TRP A 1 293 ? 4.812 -0.845 -36.992 1.00 94.38 293 TRP A C 1
ATOM 2440 O O . TRP A 1 293 ? 4.868 -1.346 -35.869 1.00 94.38 293 TRP A O 1
ATOM 2450 N N . LYS A 1 294 ? 4.645 0.475 -37.169 1.00 90.25 294 LYS A N 1
ATOM 2451 C CA . LYS A 1 294 ? 4.492 1.427 -36.051 1.00 90.25 294 LYS A CA 1
ATOM 2452 C C . LYS A 1 294 ? 3.259 1.109 -35.212 1.00 90.25 294 LYS A C 1
ATOM 2454 O O . LYS A 1 294 ? 3.317 1.153 -33.983 1.00 90.25 294 LYS A O 1
ATOM 2459 N N . GLU A 1 295 ? 2.149 0.783 -35.871 1.00 88.88 295 GLU A N 1
ATOM 2460 C CA . GLU A 1 295 ? 0.909 0.391 -35.209 1.00 88.88 295 GLU A CA 1
ATOM 2461 C C . GLU A 1 295 ? 1.114 -0.907 -34.410 1.00 88.88 295 GLU A C 1
ATOM 2463 O O . GLU A 1 295 ? 0.759 -0.968 -33.230 1.00 88.88 295 GLU A O 1
ATOM 2468 N N . TYR A 1 296 ? 1.786 -1.908 -34.992 1.00 93.88 296 TYR A N 1
ATOM 2469 C CA . TYR A 1 296 ? 2.128 -3.148 -34.291 1.00 93.88 296 TYR A CA 1
ATOM 2470 C C . TYR A 1 296 ? 3.043 -2.902 -33.080 1.00 93.88 296 TYR A C 1
ATOM 2472 O O . TYR A 1 296 ? 2.787 -3.438 -31.998 1.00 93.88 296 TYR A O 1
ATOM 2480 N N . ALA A 1 297 ? 4.055 -2.042 -33.216 1.00 88.06 297 ALA A N 1
ATOM 2481 C CA . ALA A 1 297 ? 4.961 -1.664 -32.132 1.00 88.06 297 ALA A CA 1
ATOM 2482 C C . ALA A 1 297 ? 4.197 -1.003 -30.972 1.00 88.06 297 ALA A C 1
ATOM 2484 O O . ALA A 1 297 ? 4.313 -1.421 -29.819 1.00 88.06 297 ALA A O 1
ATOM 2485 N N . LYS A 1 298 ? 3.337 -0.026 -31.286 1.00 82.75 298 LYS A N 1
ATOM 2486 C CA . LYS A 1 298 ? 2.507 0.697 -30.313 1.00 82.75 298 LYS A CA 1
ATOM 2487 C C . LYS A 1 298 ? 1.641 -0.256 -29.486 1.00 82.75 298 LYS A C 1
ATOM 2489 O O . LYS A 1 298 ? 1.689 -0.223 -28.256 1.00 82.75 298 LYS A O 1
ATOM 2494 N N . TYR A 1 299 ? 0.896 -1.144 -30.145 1.00 82.94 299 TYR A N 1
ATOM 2495 C CA . TYR A 1 299 ? 0.037 -2.106 -29.449 1.00 82.94 299 TYR A CA 1
ATOM 2496 C C . TYR A 1 299 ? 0.830 -3.182 -28.694 1.00 82.94 299 TYR A C 1
ATOM 2498 O O . TYR A 1 299 ? 0.418 -3.615 -27.613 1.00 82.94 299 TYR A O 1
ATOM 2506 N N . SER A 1 300 ? 1.995 -3.581 -29.206 1.00 82.88 300 SER A N 1
ATOM 2507 C CA . SER A 1 300 ? 2.894 -4.506 -28.508 1.00 82.88 300 SER A CA 1
ATOM 2508 C C . SER A 1 300 ? 3.426 -3.911 -27.205 1.00 82.88 300 SER A C 1
ATOM 2510 O O . SER A 1 300 ? 3.462 -4.616 -26.200 1.00 82.88 300 SER A O 1
ATOM 2512 N N . SER A 1 301 ? 3.741 -2.612 -27.170 1.00 75.44 301 SER A N 1
ATOM 2513 C CA . SER A 1 301 ? 4.111 -1.929 -25.922 1.00 75.44 301 SER A CA 1
ATOM 2514 C C . SER A 1 301 ? 2.956 -1.861 -24.925 1.00 75.44 301 SER A C 1
ATOM 2516 O O . SER A 1 301 ? 3.113 -2.206 -23.754 1.00 75.44 301 SER A O 1
ATOM 2518 N N . TRP A 1 302 ? 1.753 -1.510 -25.386 1.00 76.00 302 TRP A N 1
ATOM 2519 C CA . TRP A 1 302 ? 0.569 -1.445 -24.520 1.00 76.00 302 TRP A CA 1
ATOM 2520 C C . TRP A 1 302 ? 0.227 -2.791 -23.869 1.00 76.00 302 TRP A C 1
ATOM 2522 O O . TRP A 1 302 ? -0.318 -2.835 -22.766 1.00 76.00 302 TRP A O 1
ATOM 2532 N N . THR A 1 303 ? 0.577 -3.896 -24.531 1.00 76.25 303 THR A N 1
ATOM 2533 C CA . THR A 1 303 ? 0.317 -5.264 -24.060 1.00 76.25 303 THR A CA 1
ATOM 2534 C C . THR A 1 303 ? 1.522 -5.954 -23.416 1.00 76.25 303 THR A C 1
ATOM 2536 O O . THR A 1 303 ? 1.375 -7.087 -22.956 1.00 76.25 303 THR A O 1
ATOM 2539 N N . LYS A 1 304 ? 2.675 -5.276 -23.300 1.00 78.25 304 LYS A N 1
ATOM 2540 C CA . LYS A 1 304 ? 3.941 -5.829 -22.777 1.00 78.25 304 LYS A CA 1
ATOM 2541 C C . LYS A 1 304 ? 4.472 -7.037 -23.572 1.00 78.25 304 LYS A C 1
ATOM 2543 O O . LYS A 1 304 ? 4.953 -8.011 -22.990 1.00 78.25 304 LYS A O 1
ATOM 2548 N N . ASN A 1 305 ? 4.326 -6.992 -24.896 1.00 82.38 305 ASN A N 1
ATOM 2549 C CA . ASN A 1 305 ? 4.748 -8.021 -25.853 1.00 82.38 305 ASN A CA 1
ATOM 2550 C C . ASN A 1 305 ? 5.928 -7.565 -26.733 1.00 82.38 305 ASN A C 1
ATOM 2552 O O . ASN A 1 305 ? 6.137 -8.091 -27.825 1.00 82.38 305 ASN A O 1
ATOM 2556 N N . GLU A 1 306 ? 6.730 -6.605 -26.272 1.00 85.25 306 GLU A N 1
ATOM 2557 C CA . GLU A 1 306 ? 7.846 -6.024 -27.028 1.00 85.25 306 GLU A CA 1
ATOM 2558 C C . GLU A 1 306 ? 8.855 -7.095 -27.469 1.00 85.25 306 GLU A C 1
ATOM 2560 O O . GLU A 1 306 ? 9.365 -7.043 -28.583 1.00 85.25 306 GLU A O 1
ATOM 2565 N N . LYS A 1 307 ? 9.095 -8.126 -26.646 1.00 83.06 307 LYS A N 1
ATOM 2566 C CA . LYS A 1 307 ? 9.973 -9.252 -27.009 1.00 83.06 307 LYS A CA 1
ATOM 2567 C C . LYS A 1 307 ? 9.488 -9.998 -28.259 1.00 83.06 307 LYS A C 1
ATOM 2569 O O . LYS A 1 307 ? 10.299 -10.358 -29.105 1.00 83.06 307 LYS A O 1
ATOM 2574 N N . ILE A 1 308 ? 8.178 -10.228 -28.375 1.00 84.69 308 ILE A N 1
ATOM 2575 C CA . ILE A 1 308 ? 7.583 -10.912 -29.534 1.00 84.69 308 ILE A CA 1
ATOM 2576 C C . ILE A 1 308 ? 7.712 -10.022 -30.769 1.00 84.69 308 ILE A C 1
ATOM 2578 O O . ILE A 1 308 ? 8.147 -10.494 -31.814 1.00 84.69 308 ILE A O 1
ATOM 2582 N N . PHE A 1 309 ? 7.419 -8.729 -30.618 1.00 92.12 309 PHE A N 1
ATOM 2583 C CA . PHE A 1 309 ? 7.593 -7.750 -31.684 1.00 92.12 309 PHE A CA 1
ATOM 2584 C C . PHE A 1 309 ? 9.028 -7.741 -32.233 1.00 92.12 309 PHE A C 1
ATOM 2586 O O . PHE A 1 309 ? 9.228 -7.814 -33.443 1.00 92.12 309 PHE A O 1
ATOM 2593 N N . TRP A 1 310 ? 10.034 -7.680 -31.354 1.00 87.56 310 TRP A N 1
ATOM 2594 C CA . TRP A 1 310 ? 11.437 -7.648 -31.773 1.00 87.56 310 TRP A CA 1
ATOM 2595 C C . TRP A 1 310 ? 11.864 -8.944 -32.473 1.00 87.56 310 TRP A C 1
ATOM 2597 O O . TRP A 1 310 ? 12.597 -8.878 -33.455 1.00 87.56 310 TRP A O 1
ATOM 2607 N N . ASN A 1 311 ? 11.351 -10.101 -32.044 1.00 87.81 311 ASN A N 1
ATOM 2608 C CA . ASN A 1 311 ? 11.565 -11.368 -32.750 1.00 87.81 311 ASN A CA 1
ATOM 2609 C C . ASN A 1 311 ? 10.916 -11.380 -34.143 1.00 87.81 311 ASN A C 1
ATOM 2611 O O . ASN A 1 311 ? 11.509 -11.877 -35.097 1.00 87.81 311 ASN A O 1
ATOM 2615 N N . ASP A 1 312 ? 9.709 -10.832 -34.283 1.00 90.50 312 ASP A N 1
ATOM 2616 C CA . ASP A 1 312 ? 9.046 -10.733 -35.586 1.00 90.50 312 ASP A CA 1
ATOM 2617 C C . ASP A 1 312 ? 9.803 -9.799 -36.537 1.00 90.50 312 ASP A C 1
ATOM 2619 O O . ASP A 1 312 ? 9.929 -10.102 -37.724 1.00 90.50 312 ASP A O 1
ATOM 2623 N N . LEU A 1 313 ? 10.339 -8.691 -36.021 1.00 91.69 313 LEU A N 1
ATOM 2624 C CA . LEU A 1 313 ? 11.154 -7.766 -36.804 1.00 91.69 313 LEU A CA 1
ATOM 2625 C C . LEU A 1 313 ? 12.476 -8.404 -37.258 1.00 91.69 313 LEU A C 1
ATOM 2627 O O . LEU A 1 313 ? 12.872 -8.225 -38.408 1.00 91.69 313 LEU A O 1
ATOM 2631 N N . GLU A 1 314 ? 13.127 -9.189 -36.394 1.00 86.88 314 GLU A N 1
ATOM 2632 C CA . GLU A 1 314 ? 14.286 -10.013 -36.771 1.00 86.88 314 GLU A CA 1
ATOM 2633 C C . GLU A 1 314 ? 13.937 -10.975 -37.909 1.00 86.88 314 GLU A C 1
ATOM 2635 O O . GLU A 1 314 ? 14.610 -10.982 -38.937 1.00 86.88 314 GLU A O 1
ATOM 2640 N N . ASN A 1 315 ? 12.852 -11.741 -37.765 1.00 85.69 315 ASN A N 1
ATOM 2641 C CA . ASN A 1 315 ? 12.412 -12.696 -38.785 1.00 85.69 315 ASN A CA 1
ATOM 2642 C C . ASN A 1 315 ? 12.120 -12.013 -40.126 1.00 85.69 315 ASN A C 1
ATOM 2644 O O . ASN A 1 315 ? 12.484 -12.530 -41.182 1.00 85.69 315 ASN A O 1
ATOM 2648 N N . TYR A 1 316 ? 11.489 -10.837 -40.087 1.00 88.00 316 TYR A N 1
ATOM 2649 C CA . TYR A 1 316 ? 11.254 -10.037 -41.281 1.00 88.00 316 TYR A CA 1
ATOM 2650 C C . TYR A 1 316 ? 12.579 -9.620 -41.933 1.00 88.00 316 TYR A C 1
ATOM 2652 O O . TYR A 1 316 ? 12.780 -9.849 -43.124 1.00 88.00 316 TYR A O 1
ATOM 2660 N N . TYR A 1 317 ? 13.528 -9.080 -41.164 1.00 88.19 317 TYR A N 1
ATOM 2661 C CA . TYR A 1 317 ? 14.837 -8.716 -41.706 1.00 88.19 317 TYR A CA 1
ATOM 2662 C C . TYR A 1 317 ? 15.583 -9.914 -42.302 1.00 88.19 317 TYR A C 1
ATOM 2664 O O . TYR A 1 317 ? 16.095 -9.796 -43.409 1.00 88.19 317 TYR A O 1
ATOM 2672 N N . TYR A 1 318 ? 15.594 -11.075 -41.643 1.00 83.31 318 TYR A N 1
ATOM 2673 C CA . TYR A 1 318 ? 16.266 -12.268 -42.172 1.00 83.31 318 TYR A CA 1
ATOM 2674 C C . TYR A 1 318 ? 15.715 -12.733 -43.521 1.00 83.31 318 TYR A C 1
ATOM 2676 O O . TYR A 1 318 ? 16.476 -13.279 -44.319 1.00 83.31 318 TYR A O 1
ATOM 2684 N N . LYS A 1 319 ? 14.426 -12.490 -43.787 1.00 84.12 319 LYS A N 1
ATOM 2685 C CA . LYS A 1 319 ? 13.777 -12.821 -45.059 1.00 84.12 319 LYS A CA 1
ATOM 2686 C C . LYS A 1 319 ? 14.099 -11.825 -46.181 1.00 84.12 319 LYS A C 1
ATOM 2688 O O . LYS A 1 319 ? 14.135 -12.228 -47.337 1.00 84.12 319 LYS A O 1
ATOM 2693 N N . HIS A 1 320 ? 14.294 -10.546 -45.857 1.00 87.38 320 HIS A N 1
ATOM 2694 C CA . HIS A 1 320 ? 14.407 -9.472 -46.856 1.00 87.38 320 HIS A CA 1
ATOM 2695 C C . HIS A 1 320 ? 15.828 -8.923 -47.040 1.00 87.38 320 HIS A C 1
ATOM 2697 O O . HIS A 1 320 ? 16.191 -8.559 -48.152 1.00 87.38 320 HIS A O 1
ATOM 2703 N N . GLN A 1 321 ? 16.613 -8.843 -45.963 1.00 86.38 321 GLN A N 1
ATOM 2704 C CA . GLN A 1 321 ? 18.030 -8.452 -45.931 1.00 86.38 321 GLN A CA 1
ATOM 2705 C C . GLN A 1 321 ? 18.387 -7.185 -46.734 1.00 86.38 321 GLN A C 1
ATOM 2707 O O . GLN A 1 321 ? 19.477 -7.083 -47.287 1.00 86.38 321 GLN A O 1
ATOM 2712 N N . ASN A 1 322 ? 17.492 -6.193 -46.764 1.00 89.75 322 ASN A N 1
ATOM 2713 C CA . ASN A 1 322 ? 17.665 -4.939 -47.506 1.00 89.75 322 ASN A CA 1
ATOM 2714 C C . ASN A 1 322 ? 17.635 -3.699 -46.589 1.00 89.75 322 ASN A C 1
ATOM 2716 O O . ASN A 1 322 ? 17.359 -3.804 -45.385 1.00 89.75 322 ASN A O 1
ATOM 2720 N N . TYR A 1 323 ? 17.930 -2.522 -47.159 1.00 90.25 323 TYR A N 1
ATOM 2721 C CA . TYR A 1 323 ? 18.023 -1.261 -46.415 1.00 90.25 323 TYR A CA 1
ATOM 2722 C C . TYR A 1 323 ? 16.713 -0.866 -45.730 1.00 90.25 323 TYR A C 1
ATOM 2724 O O . TYR A 1 323 ? 16.699 -0.362 -44.605 1.00 90.25 323 TYR A O 1
ATOM 2732 N N . GLU A 1 324 ? 15.587 -1.103 -46.400 1.00 89.81 324 GLU A N 1
ATOM 2733 C CA . GLU A 1 324 ? 14.263 -0.772 -45.880 1.00 89.81 324 GLU A CA 1
ATOM 2734 C C . GLU A 1 324 ? 13.945 -1.598 -44.627 1.00 89.81 324 GLU A C 1
ATOM 2736 O O . GLU A 1 324 ? 13.508 -1.050 -43.613 1.00 89.81 324 GLU A O 1
ATOM 2741 N N . ALA A 1 325 ? 14.232 -2.904 -44.662 1.00 88.88 325 ALA A N 1
ATOM 2742 C CA . ALA A 1 325 ? 14.026 -3.806 -43.536 1.00 88.88 325 ALA A CA 1
ATOM 2743 C C . ALA A 1 325 ? 14.965 -3.491 -42.362 1.00 88.88 325 ALA A C 1
ATOM 2745 O O . ALA A 1 325 ? 14.528 -3.511 -41.212 1.00 88.88 325 ALA A O 1
ATOM 2746 N N . SER A 1 326 ? 16.236 -3.167 -42.629 1.00 90.50 326 SER A N 1
ATOM 2747 C CA . SER A 1 326 ? 17.191 -2.776 -41.580 1.00 90.50 326 SER A CA 1
ATOM 2748 C C . SER A 1 326 ? 16.845 -1.427 -40.940 1.00 90.50 326 SER A C 1
ATOM 2750 O O . SER A 1 326 ? 17.039 -1.240 -39.741 1.00 90.50 326 SER A O 1
ATOM 2752 N N . SER A 1 327 ? 16.261 -0.506 -41.709 1.00 91.94 327 SER A N 1
ATOM 2753 C CA . SER A 1 327 ? 15.868 0.830 -41.245 1.00 91.94 327 SER A CA 1
ATOM 2754 C C . SER A 1 327 ? 14.622 0.845 -40.356 1.00 91.94 327 SER A C 1
ATOM 2756 O O . SER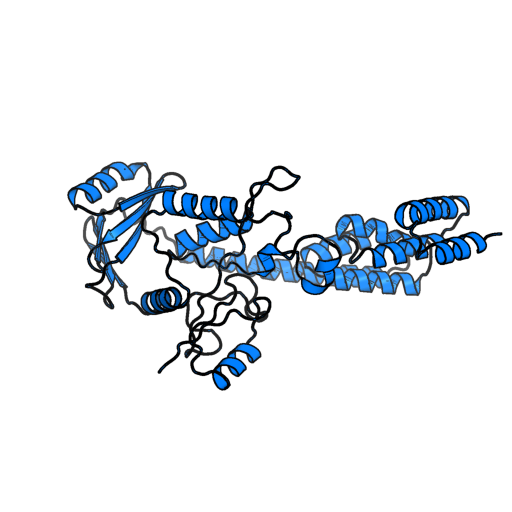 A 1 327 ? 14.422 1.801 -39.600 1.00 91.94 327 SER A O 1
ATOM 2758 N N . LEU A 1 328 ? 13.790 -0.204 -40.395 1.00 92.56 328 LEU A N 1
ATOM 2759 C CA . LEU A 1 328 ? 12.600 -0.305 -39.545 1.00 92.56 328 LEU A CA 1
ATOM 2760 C C . LEU A 1 328 ? 12.948 -0.203 -38.057 1.00 92.56 328 LEU A C 1
ATOM 2762 O O . LEU A 1 328 ? 12.232 0.465 -37.312 1.00 92.56 328 LEU A O 1
ATOM 2766 N N . SER A 1 329 ? 14.051 -0.812 -37.617 1.00 92.25 329 SER A N 1
ATOM 2767 C CA . SER A 1 329 ? 14.407 -0.891 -36.196 1.00 92.25 329 SER A CA 1
ATOM 2768 C C . SER A 1 329 ? 14.513 0.479 -35.525 1.00 92.25 329 SER A C 1
ATOM 2770 O O . SER A 1 329 ? 14.066 0.646 -34.393 1.00 92.25 329 SER A O 1
ATOM 2772 N N . GLU A 1 330 ? 15.039 1.480 -36.232 1.00 90.81 330 GLU A N 1
ATOM 2773 C CA . GLU A 1 330 ? 15.180 2.844 -35.729 1.00 90.81 330 GLU A CA 1
ATOM 2774 C C . GLU A 1 330 ? 13.815 3.518 -35.557 1.00 90.81 330 GLU A C 1
ATOM 2776 O O . GLU A 1 330 ? 13.549 4.154 -34.534 1.00 90.81 330 GLU A O 1
ATOM 2781 N N . ALA A 1 331 ? 12.924 3.344 -36.536 1.00 89.19 331 ALA A N 1
ATOM 2782 C CA . ALA A 1 331 ? 11.568 3.871 -36.469 1.00 89.19 331 ALA A CA 1
ATOM 2783 C C . ALA A 1 331 ? 10.765 3.223 -35.328 1.00 89.19 331 ALA A C 1
ATOM 2785 O O . ALA A 1 331 ? 10.025 3.917 -34.632 1.00 89.19 331 ALA A O 1
ATOM 2786 N N . MET A 1 332 ? 10.942 1.918 -35.102 1.00 93.12 332 MET A N 1
ATOM 2787 C CA . MET A 1 332 ? 10.252 1.182 -34.037 1.00 93.12 332 MET A CA 1
ATOM 2788 C C . MET A 1 332 ? 10.824 1.491 -32.653 1.00 93.12 332 MET A C 1
ATOM 2790 O O . MET A 1 332 ? 10.070 1.633 -31.690 1.00 93.12 332 MET A O 1
ATOM 2794 N N . ALA A 1 333 ? 12.140 1.676 -32.539 1.00 85.94 333 ALA A N 1
ATOM 2795 C CA . ALA A 1 333 ? 12.796 2.012 -31.279 1.00 85.94 333 ALA A CA 1
ATOM 2796 C C . ALA A 1 333 ? 12.337 3.361 -30.702 1.00 85.94 333 ALA A C 1
ATOM 2798 O O . ALA A 1 333 ? 12.346 3.524 -29.484 1.00 85.94 333 ALA A O 1
ATOM 2799 N N . LYS A 1 334 ? 11.865 4.296 -31.539 1.00 85.81 334 LYS A N 1
ATOM 2800 C CA . LYS A 1 334 ? 11.222 5.544 -31.079 1.00 85.81 334 LYS A CA 1
ATOM 2801 C C . LYS A 1 334 ? 9.900 5.305 -30.336 1.00 85.81 334 LYS A C 1
ATOM 2803 O O . LYS A 1 334 ? 9.445 6.191 -29.623 1.00 85.81 334 LYS A O 1
ATOM 2808 N N . ILE A 1 335 ? 9.286 4.132 -30.509 1.00 73.31 335 ILE A N 1
ATOM 2809 C CA . ILE A 1 335 ? 8.000 3.760 -29.905 1.00 73.31 335 ILE A CA 1
ATOM 2810 C C . ILE A 1 335 ? 8.211 2.815 -28.718 1.00 73.31 335 ILE A C 1
ATOM 2812 O O . ILE A 1 335 ? 7.616 3.024 -27.666 1.00 73.31 335 ILE A O 1
ATOM 2816 N N . ILE A 1 336 ? 9.046 1.781 -28.876 1.00 83.88 336 ILE A N 1
ATOM 2817 C CA . ILE A 1 336 ? 9.153 0.686 -27.892 1.00 83.88 336 ILE A CA 1
ATOM 2818 C C . ILE A 1 336 ? 10.545 0.480 -27.295 1.00 83.88 336 ILE A C 1
ATOM 2820 O O . ILE A 1 336 ? 10.725 -0.455 -26.520 1.00 83.88 336 ILE A O 1
ATOM 2824 N N . TRP A 1 337 ? 11.499 1.357 -27.620 1.00 82.44 337 TRP A N 1
ATOM 2825 C CA . TRP A 1 337 ? 12.912 1.270 -27.237 1.00 82.44 337 TRP A CA 1
ATOM 2826 C C . TRP A 1 337 ? 13.625 0.008 -27.744 1.00 82.44 337 TRP A C 1
ATOM 2828 O O . TRP A 1 337 ? 13.041 -1.061 -27.913 1.00 82.44 337 TRP A O 1
ATOM 2838 N N . TYR A 1 338 ? 14.932 0.116 -27.992 1.00 85.69 338 TYR A N 1
ATOM 2839 C CA . TYR A 1 338 ? 15.740 -1.071 -28.269 1.00 85.69 338 TYR A CA 1
ATOM 2840 C C . TYR A 1 338 ? 15.809 -1.975 -27.026 1.00 85.69 338 TYR A C 1
ATOM 2842 O O . TYR A 1 338 ? 15.947 -1.453 -25.917 1.00 85.69 338 TYR A O 1
ATOM 2850 N N . PRO A 1 339 ? 15.806 -3.316 -27.171 1.00 79.00 339 PRO A N 1
ATOM 2851 C CA . PRO A 1 339 ? 15.866 -4.209 -26.010 1.00 79.00 339 PRO A CA 1
ATOM 2852 C C . PRO A 1 339 ? 17.213 -4.155 -25.279 1.00 79.00 339 PRO A C 1
ATOM 2854 O O . PRO A 1 339 ? 17.297 -4.467 -24.095 1.00 79.00 339 PRO A O 1
ATOM 2857 N N . SER A 1 340 ? 18.287 -3.793 -25.987 1.00 80.12 340 SER A N 1
ATOM 2858 C CA . SER A 1 340 ? 19.613 -3.545 -25.416 1.00 80.12 340 SER A CA 1
ATOM 2859 C C . SER A 1 340 ? 20.471 -2.711 -26.367 1.00 80.12 340 SER A C 1
ATOM 2861 O O . SER A 1 340 ? 20.219 -2.683 -27.575 1.00 80.12 340 SER A O 1
ATOM 2863 N N . GLU A 1 341 ? 21.537 -2.102 -25.841 1.00 79.06 341 GLU A N 1
ATOM 2864 C CA . GLU A 1 341 ? 22.510 -1.368 -26.662 1.00 79.06 341 GLU A CA 1
ATOM 2865 C C . GLU A 1 341 ? 23.204 -2.287 -27.679 1.00 79.06 341 GLU A C 1
ATOM 2867 O O . GLU A 1 341 ? 23.414 -1.901 -28.823 1.00 79.06 341 GLU A O 1
ATOM 2872 N N . LYS A 1 342 ? 23.462 -3.552 -27.314 1.00 80.25 342 LYS A N 1
ATOM 2873 C CA . LYS A 1 342 ? 24.006 -4.557 -28.240 1.00 80.25 342 LYS A CA 1
ATOM 2874 C C . LYS A 1 342 ? 23.090 -4.771 -29.448 1.00 80.25 342 LYS A C 1
ATOM 2876 O O . LYS A 1 342 ? 23.562 -4.823 -30.575 1.00 80.25 342 LYS A O 1
ATOM 2881 N N . ILE A 1 343 ? 21.779 -4.874 -29.224 1.00 81.19 343 ILE A N 1
ATOM 2882 C CA . ILE A 1 343 ? 20.806 -5.058 -30.311 1.00 81.19 343 ILE A CA 1
ATOM 2883 C C . ILE A 1 343 ? 20.743 -3.807 -31.189 1.00 81.19 343 ILE A C 1
ATOM 2885 O O . ILE A 1 343 ? 20.767 -3.927 -32.409 1.00 81.19 343 ILE A O 1
ATOM 2889 N N . LYS A 1 344 ? 20.741 -2.611 -30.592 1.00 86.75 344 LYS A N 1
ATOM 2890 C CA . LYS A 1 344 ? 20.823 -1.348 -31.339 1.00 86.75 344 LYS A CA 1
ATOM 2891 C C . LYS A 1 344 ? 22.048 -1.304 -32.258 1.00 86.75 344 LYS A C 1
ATOM 2893 O O . LYS A 1 344 ? 21.916 -0.948 -33.426 1.00 86.75 344 LYS A O 1
ATOM 2898 N N . ILE A 1 345 ? 23.214 -1.704 -31.748 1.00 83.75 345 ILE A N 1
ATOM 2899 C CA . ILE A 1 345 ? 24.457 -1.773 -32.526 1.00 83.75 345 ILE A CA 1
ATOM 2900 C C . ILE A 1 345 ? 24.324 -2.782 -33.673 1.00 83.75 345 ILE A C 1
ATOM 2902 O O . ILE A 1 345 ? 24.619 -2.428 -34.809 1.00 83.75 345 ILE A O 1
ATOM 2906 N N . ASN A 1 346 ? 23.808 -3.990 -33.421 1.00 84.56 346 ASN A N 1
ATOM 2907 C CA . ASN A 1 346 ? 23.598 -4.996 -34.471 1.00 84.56 346 ASN A CA 1
ATOM 2908 C C . ASN A 1 346 ? 22.705 -4.474 -35.610 1.00 84.56 346 ASN A C 1
ATOM 2910 O O . ASN A 1 346 ? 22.987 -4.707 -36.784 1.00 84.56 346 ASN A O 1
ATOM 2914 N N . TRP A 1 347 ? 21.631 -3.752 -35.284 1.00 89.56 347 TRP A N 1
ATOM 2915 C CA . TRP A 1 347 ? 20.755 -3.156 -36.295 1.00 89.56 347 TRP A CA 1
ATOM 2916 C C . TRP A 1 347 ? 21.428 -2.020 -37.070 1.00 89.56 347 TRP A C 1
ATOM 2918 O O . TRP A 1 347 ? 21.273 -1.946 -38.288 1.00 89.56 347 TRP A O 1
ATOM 2928 N N . LEU A 1 348 ? 22.232 -1.185 -36.404 1.00 89.12 348 LEU A N 1
ATOM 2929 C CA . LEU A 1 348 ? 23.043 -0.169 -37.080 1.00 89.12 348 LEU A CA 1
ATOM 2930 C C . LEU A 1 348 ? 24.048 -0.807 -38.053 1.00 89.12 348 LEU A C 1
ATOM 2932 O O . LEU A 1 348 ? 24.199 -0.332 -39.175 1.00 89.12 348 LEU A O 1
ATOM 2936 N N . GLU A 1 349 ? 24.688 -1.912 -37.669 1.00 85.25 349 GLU A N 1
ATOM 2937 C CA . GLU A 1 349 ? 25.602 -2.661 -38.542 1.00 85.25 349 GLU A CA 1
ATOM 2938 C C . GLU A 1 349 ? 24.892 -3.215 -39.778 1.00 85.25 349 GLU A C 1
ATOM 2940 O O . GLU A 1 349 ? 25.369 -3.041 -40.898 1.00 85.25 349 GLU A O 1
ATOM 2945 N N . ARG A 1 350 ? 23.713 -3.814 -39.596 1.00 88.94 350 ARG A N 1
ATOM 2946 C CA . ARG A 1 350 ? 22.880 -4.293 -40.707 1.00 88.94 350 ARG A CA 1
ATOM 2947 C C . ARG A 1 350 ? 22.486 -3.161 -41.647 1.00 88.94 350 ARG A C 1
ATOM 2949 O O . ARG A 1 350 ? 22.519 -3.340 -42.861 1.00 88.94 350 ARG A O 1
ATOM 2956 N N . LYS A 1 351 ? 22.162 -1.988 -41.102 1.00 90.75 351 LYS A N 1
ATOM 2957 C CA . LYS A 1 351 ? 21.829 -0.788 -41.877 1.00 90.75 351 LYS A CA 1
ATOM 2958 C C . LYS A 1 351 ? 23.023 -0.258 -42.677 1.00 90.75 351 LYS A C 1
ATOM 2960 O O . LYS A 1 351 ? 22.836 0.176 -43.805 1.00 90.75 351 LYS A O 1
ATOM 2965 N N . ILE A 1 352 ? 24.244 -0.347 -42.139 1.00 86.19 352 ILE A N 1
ATOM 2966 C CA . ILE A 1 352 ? 25.485 -0.017 -42.866 1.00 86.19 352 ILE A CA 1
ATOM 2967 C C . ILE A 1 352 ? 25.712 -0.991 -44.026 1.00 86.19 352 ILE A C 1
ATOM 2969 O O . ILE A 1 352 ? 26.000 -0.559 -45.137 1.00 86.19 352 ILE A O 1
ATOM 2973 N N . ILE A 1 353 ? 25.585 -2.297 -43.773 1.00 85.31 353 ILE A N 1
ATOM 2974 C CA . ILE A 1 353 ? 25.829 -3.342 -44.782 1.00 85.31 353 ILE A CA 1
ATOM 2975 C C . ILE A 1 353 ? 24.827 -3.244 -45.932 1.00 85.31 353 ILE A C 1
ATOM 2977 O O . ILE A 1 353 ? 25.194 -3.428 -47.085 1.00 85.31 353 ILE A O 1
ATOM 2981 N N . THR A 1 354 ? 23.571 -2.942 -45.612 1.00 89.06 354 THR A N 1
ATOM 2982 C CA . THR A 1 354 ? 22.479 -2.902 -46.589 1.00 89.06 354 THR A CA 1
ATOM 2983 C C . THR A 1 354 ? 22.276 -1.532 -47.230 1.00 89.06 354 THR A C 1
ATOM 2985 O O . THR A 1 354 ? 21.338 -1.391 -47.992 1.00 89.06 354 THR A O 1
ATOM 2988 N N . ALA A 1 355 ? 23.099 -0.522 -46.927 1.00 89.56 355 ALA A N 1
ATOM 2989 C CA . ALA A 1 355 ? 22.914 0.834 -47.443 1.00 89.56 355 ALA A CA 1
ATOM 2990 C C . ALA A 1 355 ? 23.043 0.914 -48.972 1.00 89.56 355 ALA A C 1
ATOM 2992 O O . ALA A 1 355 ? 24.057 0.509 -49.534 1.00 89.56 355 ALA A O 1
ATOM 2993 N N . ASP A 1 356 ? 22.062 1.549 -49.616 1.00 84.12 356 ASP A N 1
ATOM 2994 C CA . ASP A 1 356 ? 21.962 1.619 -51.083 1.00 84.12 356 ASP A CA 1
ATOM 2995 C C . ASP A 1 356 ? 22.928 2.635 -51.728 1.00 84.12 356 ASP A C 1
ATOM 2997 O O . ASP A 1 356 ? 23.001 2.748 -52.950 1.00 84.12 356 ASP A O 1
ATOM 3001 N N . SER A 1 357 ? 23.662 3.421 -50.928 1.00 85.31 357 SER A N 1
ATOM 3002 C CA . SER A 1 357 ? 24.625 4.400 -51.440 1.00 85.31 357 SER A CA 1
ATOM 3003 C C . SER A 1 357 ? 25.838 4.590 -50.532 1.00 85.31 357 SER A C 1
ATOM 3005 O O . SER A 1 357 ? 25.741 4.558 -49.300 1.00 85.31 357 SER A O 1
ATOM 3007 N N . LEU A 1 358 ? 26.987 4.878 -51.153 1.00 79.69 358 LEU A N 1
ATOM 3008 C CA . LEU A 1 358 ? 28.250 5.155 -50.462 1.00 79.69 358 LEU A CA 1
ATOM 3009 C C . LEU A 1 358 ? 28.117 6.326 -49.475 1.00 79.69 358 LEU A C 1
ATOM 3011 O O . LEU A 1 358 ? 28.615 6.266 -48.353 1.00 79.69 358 LEU A O 1
ATOM 3015 N N . GLN A 1 359 ? 27.374 7.370 -49.849 1.00 85.44 359 GLN A N 1
ATOM 3016 C CA . GLN A 1 359 ? 27.133 8.530 -48.989 1.00 85.44 359 GLN A CA 1
ATOM 3017 C C . GLN A 1 359 ? 26.357 8.155 -47.713 1.00 85.44 359 GLN A C 1
ATOM 3019 O O . GLN A 1 359 ? 26.727 8.582 -46.613 1.00 85.44 359 GLN A O 1
ATOM 3024 N N . SER A 1 360 ? 25.313 7.328 -47.833 1.00 81.81 360 SER A N 1
ATOM 3025 C CA . SER A 1 360 ? 24.545 6.823 -46.686 1.00 81.81 360 SER A CA 1
ATOM 3026 C C . SER A 1 360 ? 25.397 5.917 -45.799 1.00 81.81 360 SER A C 1
ATOM 3028 O O . SER A 1 360 ? 25.380 6.061 -44.574 1.00 81.81 360 SER A O 1
ATOM 3030 N N . LYS A 1 361 ? 26.211 5.048 -46.409 1.00 83.12 361 LYS A N 1
ATOM 3031 C CA . LYS A 1 361 ? 27.142 4.151 -45.713 1.00 83.12 361 LYS A CA 1
ATOM 3032 C C . LYS A 1 361 ? 28.166 4.931 -44.886 1.00 83.12 361 LYS A C 1
ATOM 3034 O O . LYS A 1 361 ? 28.310 4.675 -43.692 1.00 83.12 361 LYS A O 1
ATOM 3039 N N . ILE A 1 362 ? 28.790 5.959 -45.470 1.00 79.75 362 ILE A N 1
ATOM 3040 C CA . ILE A 1 362 ? 29.739 6.851 -44.782 1.00 79.75 362 ILE A CA 1
ATOM 3041 C C . ILE A 1 362 ? 29.071 7.564 -43.599 1.00 79.75 362 ILE A C 1
ATOM 3043 O O . ILE A 1 362 ? 29.659 7.660 -42.520 1.00 79.75 362 ILE A O 1
ATOM 3047 N N . LYS A 1 363 ? 27.837 8.058 -43.765 1.00 86.00 363 LYS A N 1
ATOM 3048 C CA . LYS A 1 363 ? 27.097 8.721 -42.680 1.00 86.00 363 LYS A CA 1
ATOM 3049 C C . LYS A 1 363 ? 26.840 7.770 -41.505 1.00 86.00 363 LYS A C 1
ATOM 3051 O O . LYS A 1 363 ? 27.092 8.141 -40.359 1.00 86.00 363 LYS A O 1
ATOM 3056 N N . LEU A 1 364 ? 26.384 6.552 -41.788 1.00 85.94 364 LEU A N 1
ATOM 3057 C CA . LEU A 1 364 ? 26.102 5.535 -40.772 1.00 85.94 364 LEU A CA 1
ATOM 3058 C C . LEU A 1 364 ? 27.384 5.026 -40.092 1.00 85.94 364 LEU A C 1
ATOM 3060 O O . LEU A 1 364 ? 27.397 4.816 -38.881 1.00 85.94 364 LEU A O 1
ATOM 3064 N N . LEU A 1 365 ? 28.490 4.902 -40.833 1.00 80.75 365 LEU A N 1
ATOM 3065 C CA . LEU A 1 365 ? 29.808 4.573 -40.277 1.00 80.75 365 LEU A CA 1
ATOM 3066 C C . LEU A 1 365 ? 30.314 5.662 -39.324 1.00 80.75 365 LEU A C 1
ATOM 3068 O O . LEU A 1 365 ? 30.814 5.342 -38.246 1.00 80.75 365 LEU A O 1
ATOM 3072 N N . LYS A 1 366 ? 30.135 6.946 -39.663 1.00 81.75 366 LYS A N 1
ATOM 3073 C CA . LYS A 1 366 ? 30.464 8.063 -38.758 1.00 81.75 366 LYS A CA 1
ATOM 3074 C C . LYS A 1 366 ? 29.657 7.996 -37.459 1.00 81.75 366 LYS A C 1
ATOM 3076 O O . LYS A 1 366 ? 30.218 8.207 -36.385 1.00 81.75 366 LYS A O 1
ATOM 3081 N N . GLU A 1 367 ? 28.367 7.670 -37.541 1.00 81.81 367 GLU A N 1
ATOM 3082 C CA . GLU A 1 367 ? 27.514 7.461 -36.364 1.00 81.81 367 GLU A CA 1
ATOM 3083 C C . GLU A 1 367 ? 27.984 6.265 -35.520 1.00 81.81 367 GLU A C 1
ATOM 3085 O O . GLU A 1 367 ? 28.094 6.370 -34.296 1.00 81.81 367 GLU A O 1
ATOM 3090 N N . TYR A 1 368 ? 28.329 5.150 -36.169 1.00 80.12 368 TYR A N 1
ATOM 3091 C CA . TYR A 1 368 ? 28.859 3.963 -35.504 1.00 80.12 368 TYR A CA 1
ATOM 3092 C C . TYR A 1 368 ? 30.159 4.265 -34.754 1.00 80.12 368 TYR A C 1
ATOM 3094 O O . TYR A 1 368 ? 30.270 3.934 -33.575 1.00 80.12 368 TYR A O 1
ATOM 3102 N N . ILE A 1 369 ? 31.117 4.931 -35.408 1.00 76.62 369 ILE A N 1
ATOM 3103 C CA . ILE A 1 369 ? 32.416 5.293 -34.826 1.00 76.62 369 ILE A CA 1
ATOM 3104 C C . ILE A 1 369 ? 32.222 6.248 -33.646 1.00 76.62 369 ILE A C 1
ATOM 3106 O O . ILE A 1 369 ? 32.755 5.989 -32.570 1.00 76.62 369 ILE A O 1
ATOM 3110 N N . LYS A 1 370 ? 31.404 7.299 -33.797 1.00 76.75 370 LYS A N 1
ATOM 3111 C CA . LYS A 1 370 ? 31.124 8.264 -32.720 1.00 76.75 370 LYS A CA 1
ATOM 3112 C C . LYS A 1 370 ? 30.633 7.584 -31.438 1.00 76.75 370 LYS A C 1
ATOM 3114 O O . LYS A 1 370 ? 31.004 8.003 -30.347 1.00 76.75 370 LYS A O 1
ATOM 3119 N N . ASN A 1 371 ? 29.822 6.537 -31.575 1.00 68.62 371 ASN A N 1
ATOM 3120 C CA . ASN A 1 371 ? 29.181 5.870 -30.444 1.00 68.62 371 ASN A CA 1
ATOM 3121 C C . ASN A 1 371 ? 29.957 4.647 -29.918 1.00 68.62 371 ASN A C 1
ATOM 3123 O O . ASN A 1 371 ? 29.642 4.170 -28.831 1.00 68.62 371 ASN A O 1
ATOM 3127 N N . ASN A 1 372 ? 30.952 4.131 -30.656 1.00 67.50 372 ASN A N 1
ATOM 3128 C CA . ASN A 1 372 ? 31.619 2.856 -30.341 1.00 67.50 372 ASN A CA 1
ATOM 3129 C C . ASN A 1 372 ? 33.158 2.899 -30.368 1.00 67.50 372 ASN A C 1
ATOM 3131 O O . ASN A 1 372 ? 33.780 1.840 -30.240 1.00 67.50 372 ASN A O 1
ATOM 3135 N N . ASN A 1 373 ? 33.782 4.076 -30.515 1.00 64.88 373 ASN A N 1
ATOM 3136 C CA . ASN A 1 373 ? 35.241 4.242 -30.537 1.00 64.88 373 ASN A CA 1
ATOM 3137 C C . ASN A 1 373 ? 35.873 3.986 -29.154 1.00 64.88 373 ASN A C 1
ATOM 3139 O O . ASN A 1 373 ? 36.138 4.901 -28.378 1.00 64.88 373 ASN A O 1
ATOM 3143 N N . THR A 1 374 ? 36.082 2.710 -28.841 1.00 62.69 374 THR A N 1
ATOM 3144 C CA . THR A 1 374 ? 36.763 2.228 -27.635 1.00 62.69 374 THR A CA 1
ATOM 3145 C C . THR A 1 374 ? 37.880 1.270 -28.042 1.00 62.69 374 THR A C 1
ATOM 3147 O O . THR A 1 374 ? 37.784 0.629 -29.089 1.00 62.69 374 THR A O 1
ATOM 3150 N N . GLY A 1 375 ? 38.914 1.112 -27.206 1.00 57.19 375 GLY A N 1
ATOM 3151 C CA . GLY A 1 375 ? 40.086 0.275 -27.516 1.00 57.19 375 GLY A CA 1
ATOM 3152 C C . GLY A 1 375 ? 39.774 -1.173 -27.929 1.00 57.19 375 GLY A C 1
ATOM 3153 O O . GLY A 1 375 ? 40.542 -1.773 -28.668 1.00 57.19 375 GLY A O 1
ATOM 3154 N N . LYS A 1 376 ? 38.616 -1.720 -27.527 1.00 56.38 376 LYS A N 1
ATOM 3155 C CA . LYS A 1 376 ? 38.158 -3.079 -27.876 1.00 56.38 376 LYS A CA 1
ATOM 3156 C C . LYS A 1 376 ? 37.521 -3.205 -29.267 1.00 56.38 376 LYS A C 1
ATOM 3158 O O . LYS A 1 376 ? 37.373 -4.315 -29.759 1.00 56.38 376 LYS A O 1
ATOM 3163 N N . ASN A 1 377 ? 37.127 -2.094 -29.889 1.00 59.69 377 ASN A N 1
ATOM 3164 C CA . ASN A 1 377 ? 36.390 -2.083 -31.158 1.00 59.69 377 ASN A CA 1
ATOM 3165 C C . ASN A 1 377 ? 37.253 -1.658 -32.356 1.00 59.69 377 ASN A C 1
ATOM 3167 O O . ASN A 1 377 ? 36.749 -1.632 -33.478 1.00 59.69 377 ASN A O 1
ATOM 3171 N N . ILE A 1 378 ? 38.533 -1.339 -32.134 1.00 58.25 378 ILE A N 1
ATOM 3172 C CA . ILE A 1 378 ? 39.445 -0.799 -33.154 1.00 58.25 378 ILE A CA 1
ATOM 3173 C C . ILE A 1 378 ? 39.581 -1.753 -34.351 1.00 58.25 378 ILE A C 1
ATOM 3175 O O . ILE A 1 378 ? 39.423 -1.314 -35.487 1.00 58.25 378 ILE A O 1
ATOM 3179 N N . GLU A 1 379 ? 39.758 -3.058 -34.125 1.00 59.47 379 GLU A N 1
ATOM 3180 C CA . GLU A 1 379 ? 39.867 -4.051 -35.209 1.00 59.47 379 GLU A CA 1
ATOM 3181 C C . GLU A 1 379 ? 38.560 -4.212 -36.009 1.00 59.47 379 GLU A C 1
ATOM 3183 O O . GLU A 1 379 ? 38.580 -4.309 -37.236 1.00 59.47 379 GLU A O 1
ATOM 3188 N N . SER A 1 380 ? 37.401 -4.183 -35.337 1.00 60.78 380 SER A N 1
ATOM 3189 C CA . SER A 1 380 ? 36.078 -4.244 -35.987 1.00 60.78 380 SER A CA 1
ATOM 3190 C C . SER A 1 380 ? 35.816 -3.000 -36.840 1.00 60.78 380 SER A C 1
ATOM 3192 O O . SER A 1 380 ? 35.300 -3.101 -37.955 1.00 60.78 380 SER A O 1
ATOM 3194 N N . ILE A 1 381 ? 36.228 -1.827 -36.348 1.00 61.25 381 ILE A N 1
ATOM 3195 C CA . ILE A 1 381 ? 36.165 -0.556 -37.076 1.00 61.25 381 ILE A CA 1
ATOM 3196 C C . ILE A 1 381 ? 37.095 -0.601 -38.299 1.00 61.25 381 ILE A C 1
ATOM 3198 O O . ILE A 1 381 ? 36.653 -0.296 -39.404 1.00 61.25 381 ILE A O 1
ATOM 3202 N N . GLN A 1 382 ? 38.342 -1.059 -38.146 1.00 62.03 382 GLN A N 1
ATOM 3203 C CA . GLN A 1 382 ? 39.306 -1.188 -39.248 1.00 62.03 382 GLN A CA 1
ATOM 3204 C C . GLN A 1 382 ? 38.843 -2.174 -40.330 1.00 62.03 382 GLN A C 1
ATOM 3206 O O . GLN A 1 382 ? 38.946 -1.874 -41.519 1.00 62.03 382 GLN A O 1
ATOM 3211 N N . LYS A 1 383 ? 38.281 -3.327 -39.942 1.00 64.56 383 LYS A N 1
ATOM 3212 C CA . LYS A 1 383 ? 37.755 -4.324 -40.887 1.00 64.56 383 LYS A CA 1
ATOM 3213 C C . LYS A 1 383 ? 36.581 -3.781 -41.705 1.00 64.56 383 LYS A C 1
ATOM 3215 O O . LYS A 1 383 ? 36.471 -4.099 -42.881 1.00 64.56 383 LYS A O 1
ATOM 3220 N N . LYS A 1 384 ? 35.733 -2.939 -41.107 1.00 62.59 384 LYS A N 1
ATOM 3221 C CA . LYS A 1 384 ? 34.575 -2.320 -41.775 1.00 62.59 384 LYS A CA 1
ATOM 3222 C C . LYS A 1 384 ? 34.948 -1.135 -42.664 1.00 62.59 384 LYS A C 1
ATOM 3224 O O . LYS A 1 384 ? 34.252 -0.894 -43.640 1.00 62.59 384 LYS A O 1
ATOM 3229 N N . ILE A 1 385 ? 36.047 -0.439 -42.364 1.00 60.72 385 ILE A N 1
ATOM 3230 C CA . ILE A 1 385 ? 36.632 0.578 -43.253 1.00 60.72 385 ILE A CA 1
ATOM 3231 C C . ILE A 1 385 ? 37.250 -0.085 -44.497 1.00 60.72 385 ILE A C 1
ATOM 3233 O O . ILE A 1 385 ? 37.114 0.441 -45.592 1.00 60.72 385 ILE A O 1
ATOM 3237 N N . LYS A 1 386 ? 37.855 -1.275 -44.352 1.00 56.38 386 LYS A N 1
ATOM 3238 C CA . LYS A 1 386 ? 38.453 -2.048 -45.459 1.00 56.38 386 LYS A CA 1
ATOM 3239 C C . LYS A 1 386 ? 37.456 -2.741 -46.402 1.00 56.38 386 LYS A C 1
ATOM 3241 O O . LYS A 1 386 ? 37.898 -3.340 -47.372 1.00 56.38 386 LYS A O 1
ATOM 3246 N N . ILE A 1 387 ? 36.148 -2.703 -46.130 1.00 50.44 387 ILE A N 1
ATOM 3247 C CA . ILE A 1 387 ? 35.141 -3.276 -47.045 1.00 50.44 387 ILE A CA 1
ATOM 3248 C C . ILE A 1 387 ? 34.987 -2.423 -48.321 1.00 50.44 387 ILE A C 1
ATOM 3250 O O . ILE A 1 387 ? 34.477 -2.941 -49.303 1.00 50.44 387 ILE A O 1
ATOM 3254 N N . ASP A 1 388 ? 35.481 -1.177 -48.343 1.00 43.41 388 ASP A N 1
ATOM 3255 C CA . ASP A 1 388 ? 35.413 -0.293 -49.518 1.00 43.41 388 ASP A CA 1
ATOM 3256 C C . ASP A 1 388 ? 36.735 0.485 -49.753 1.00 43.41 388 ASP A C 1
ATOM 3258 O O . ASP A 1 388 ? 36.735 1.716 -49.834 1.00 43.41 388 ASP A O 1
ATOM 3262 N N . CYS A 1 389 ? 37.866 -0.227 -49.846 1.00 38.94 389 CYS A N 1
ATOM 3263 C CA . CYS A 1 389 ? 38.997 0.229 -50.667 1.00 38.94 389 CYS A CA 1
ATOM 3264 C C . CYS A 1 389 ? 39.007 -0.561 -51.969 1.00 38.94 389 CYS A C 1
ATOM 3266 O O . CYS A 1 389 ? 38.930 -1.808 -51.872 1.00 38.94 389 CYS A O 1
#

Solvent-accessible surface area (backbone atoms only — not comparable to full-atom values): 21908 Å² total; per-residue (Å²): 133,91,67,79,37,74,44,68,40,71,98,42,40,48,34,68,67,55,52,53,50,43,48,73,78,38,70,50,46,39,36,38,37,31,21,35,60,77,42,54,90,63,11,15,48,40,54,83,39,62,30,94,87,42,80,80,28,31,25,44,28,31,72,40,59,50,52,65,70,54,73,68,48,46,49,52,44,53,55,40,29,72,75,69,74,49,79,40,73,47,78,54,78,59,42,64,72,30,30,90,45,80,84,36,56,70,78,43,58,97,51,77,55,67,16,69,82,51,50,33,63,73,48,60,29,98,83,73,42,68,4,37,52,61,44,31,52,48,52,53,52,53,46,39,73,61,41,70,87,68,80,85,66,55,72,72,58,41,42,50,52,49,52,52,59,67,71,48,45,74,49,76,49,78,54,93,63,34,41,31,42,31,33,69,72,46,42,76,38,67,37,78,43,82,46,80,41,48,53,92,57,36,64,64,50,53,49,50,38,55,77,69,68,49,52,66,49,74,28,85,44,93,76,23,30,42,32,44,37,46,33,74,31,21,53,50,74,43,77,56,91,65,78,85,67,82,76,72,46,59,64,59,56,48,48,52,49,52,48,50,52,50,49,56,51,51,50,52,51,49,52,48,53,50,46,54,50,41,54,51,47,64,78,69,50,93,66,92,53,70,67,59,51,47,53,40,41,50,54,25,49,77,68,74,36,49,71,59,52,53,52,52,51,49,55,51,26,75,75,64,70,37,38,71,54,34,49,46,57,62,67,40,31,78,72,61,49,66,95,40,71,69,56,49,50,53,41,52,51,47,29,40,75,30,39,95,40,71,70,57,26,54,53,47,48,52,54,48,46,76,76,52,78,44,92,89,38,51,68,63,51,52,56,62,58,61,74,75,116